Protein 5KSV (pdb70)

Sequence (372 aa):
IVADHVASYGVNLYQSYGPSGQYTHEFDGDEQFYVDLGRKETVWCLPVLRQFRFDPQFALTNIAVLKHNLNSLIKRSNSTAATNEVPEVTVFSKSPVTLGQPNILICLVDNIFPPVVNITWLSNGHSVTEGVSETSFLSKSDHSFFKISYLTLLPSAEESYDCKVEHWGLDKPLLKHWEPSPEDFVYQFKGMCYFTNGTERVRLVSRSIYNREEIVRFDSDVGEFRAVTLLGLPAAEYWNSQKDILERKRAAVDRVCRHNYQLELRTTLQRRVEPTVTISPSNLLVCSVTDFYPAQIKVRWFRNDQEETAGVVSTPLIRNGDWTFQILVMLEMTPQRGDVYTCHVEHPSLQSPITVEWRAMATPLLMQALPM

Foldseek 3Di:
DDDPKDKPPPDWAFDPVVTDIKIFIDIRQHTQWIAPLVVQHIGGPDVVSVVDDDGSVVNNVVNVVVVVVVVVVCVVVVNDDKDFDDWDKDKDWPDDADAQDKTKIKIKTGQGPPPDKDKFKAKPNHTDDPQKDKDHFTADPVGHTMIMMMHIDGADQPIKMWIWMDGPNDPHTDIHIDHD/DDDDKDWDWDWDWDDDPQNPDIKTKIFIQTPHRTAWIDILVVQAIDGPDPVCVVVRVVQRVDVVSSVCSNCCRVVPVNVVSVVCVVPVVPDWWAWDWDWDVPVKIKIKTWWTDDPDKDKWKAKVNHTDDPFKDKDHWADPPPRTTMIMMMGDDDADPPIKMWIWMDDPNDPGIDIDIDHD/DPDDDDDDDDDD

Nearest PDB structures (foldseek):
  1s9v-assembly2_E  TM=9.522E-01  e=2.471E-33  Homo sapiens
  8w84-assembly1_D  TM=9.858E-01  e=1.468E-32  Homo sapiens
  6mfg-assembly1_F  TM=9.689E-01  e=1.121E-32  Homo sapiens
  8vcy-assembly1_B  TM=9.684E-01  e=3.128E-32  Homo sapiens
  6dig-assembly1_B  TM=9.558E-01  e=1.612E-30  Homo sapiens

Solvent-accessible surface area: 17670 Å² total; per-residue (Å²): 106,148,26,84,43,49,2,4,2,0,0,0,5,19,5,38,96,69,84,54,25,24,0,0,0,9,0,40,26,2,8,12,1,74,4,26,33,63,175,104,81,26,44,38,49,6,89,68,2,152,96,4,163,8,65,26,101,93,0,47,73,1,16,61,25,0,103,96,2,2,85,41,0,32,165,107,16,138,65,76,33,15,94,53,43,90,2,113,9,67,20,33,20,32,32,51,49,68,110,57,114,105,10,48,0,1,0,38,0,38,32,0,1,0,3,34,22,84,17,54,1,24,13,100,65,109,79,42,117,161,31,48,65,93,14,16,26,1,19,58,112,68,19,0,0,25,17,0,0,28,6,80,13,112,3,25,90,146,66,22,12,18,0,62,0,66,15,65,20,34,150,142,70,58,88,78,94,30,109,62,117,64,117,3,20,0,2,0,11,4,0,26,0,18,0,47,106,32,36,138,116,10,58,0,1,2,32,4,0,3,13,70,74,22,0,0,83,0,12,32,76,74,11,58,6,122,36,62,44,145,25,0,90,71,6,4,119,105,6,39,84,52,157,102,23,20,85,83,10,110,50,3,20,80,76,0,0,76,32,2,10,95,7,4,79,109,4,2,36,121,61,125,42,115,7,75,18,46,23,54,64,102,109,53,0,23,0,18,0,4,34,0,9,35,39,134,30,91,16,76,1,48,94,70,129,128,67,50,98,108,28,44,96,49,35,111,69,36,65,0,12,54,2,10,7,10,16,54,3,34,0,117,12,105,57,105,246,70,10,31,2,19,0,35,0,76,12,53,22,31,187,77,63,49,75,45,90,55,142,93,156,44,46,12,51,15,3,74,9,21,67,54

InterPro domains:
  IPR001003 MHC class II, alpha chain, N-terminal [PF00993] (29-108)
  IPR001003 MHC class II, alpha chain, N-terminal [SM00920] (30-109)
  IPR003006 Immunoglobulin/major histocompatibility complex, conserved site [PS00290] (186-192)
  IPR003597 Immunoglobulin C1-set [PF07654] (114-195)
  IPR003597 Immunoglobulin C1-set [SM00407] (127-198)
  IPR007110 Immunoglobulin-like domain [PS50835] (112-192)
  IPR011162 MHC classes I/II-like antigen recognition protein [SSF54452] (27-109)
  IPR013783 Immunoglobulin-like fold [G3DSA:2.60.40.10] (107-220)
  IPR014745 MHC class II, alpha/beta chain, N-terminal [G3DSA:3.10.320.10] (28-106)
  IPR036179 Immunoglobulin-like domain superfamily [SSF48726] (112-206)
  IPR050160 Major Histocompatibility Complex/Immunoglobulin [PTHR19944] (10-243)

Organism: Homo sapiens (NCBI:txid9606)

B-factor: mean 28.12, std 15.15, range [6.2, 114.05]

CATH classification: 3.10.320.10 (+1 more: 2.60.40.10)

Secondary structure (DSSP, 8-state):
---SEEEEEEEEEEETTTTEEEEEEEETTEEEEEEETTTTEEEESSGGGGGS---HHHHHHHHHHHHHHHHHHHHHTTS-PPP----EEEEEESS---TTS-EEEEEEEEEE-SS--EEEEEETTEEE-TTEEE--PEE-TTS-EEEEEEEEE---TT--EEEEEE-TTSSS-EEEEE--/-----EEEEEEEEEEETTTTEEEEEEEEEETTEEEEEEETTT-SEEESSGGGHHHHHHHHH-HHHHHHHHHHIIIIIIHHHHHHHHTGGG--BPPEEEEEE--EEEEEEEEEBSS--EEEEEETTEEE-TTEEEPPPEE-SSS-EEEEEEEE--PPTT-EEEEEEE-TT-SS-EEEEEE-/------PPP---

Structure (mmCIF, N/CA/C/O backbone):
data_5KSV
#
_entry.id   5KSV
#
_cell.length_a   137.014
_cell.length_b   137.014
_cell.length_c   137.014
_cell.angle_alpha   90.00
_cell.angle_beta   90.00
_cell.angle_gamma   90.00
#
_symmetry.space_group_name_H-M   'I 2 3'
#
loop_
_entity.id
_entity.type
_entity.pdbx_description
1 polymer 'MHC class II HLA-DQ-alpha chain'
2 polymer 'MHC class II HLA-DQ-beta-1'
3 polymer 'HLA class II histocompatibility antigen gamma chain'
4 water water
#
loop_
_atom_site.group_PDB
_atom_site.id
_atom_site.type_symbol
_atom_site.label_atom_id
_atom_site.label_alt_id
_atom_site.label_comp_id
_atom_site.label_asym_id
_atom_site.label_entity_id
_atom_site.label_seq_id
_atom_site.pdbx_PDB_ins_code
_atom_site.Cartn_x
_atom_site.Cartn_y
_atom_site.Cartn_z
_atom_site.occupancy
_atom_site.B_iso_or_equiv
_atom_site.auth_seq_id
_atom_site.auth_comp_id
_atom_site.auth_asym_id
_atom_site.auth_atom_id
_atom_site.pdbx_PDB_model_num
ATOM 1 N N . ILE A 1 3 ? 1.648 58.426 4.957 1.00 36.12 1 ILE A N 1
ATOM 2 C CA . ILE A 1 3 ? 2.112 59.634 5.630 1.00 30.70 1 ILE A CA 1
ATOM 3 C C . ILE A 1 3 ? 3.401 60.161 5.005 1.00 30.30 1 ILE A C 1
ATOM 4 O O . ILE A 1 3 ? 4.384 59.438 4.903 1.00 30.70 1 ILE A O 1
ATOM 9 N N . VAL A 1 4 ? 3.391 61.427 4.593 1.00 36.74 2 VAL A N 1
ATOM 10 C CA . VAL A 1 4 ? 4.577 62.061 4.012 1.00 34.24 2 VAL A CA 1
ATOM 11 C C . VAL A 1 4 ? 5.412 62.772 5.076 1.00 28.41 2 VAL A C 1
ATOM 12 O O . VAL A 1 4 ? 4.871 63.468 5.938 1.00 31.00 2 VAL A O 1
ATOM 16 N N . ALA A 1 5 ? 6.730 62.594 4.997 1.00 21.01 3 ALA A N 1
ATOM 17 C CA . ALA A 1 5 ? 7.658 63.106 5.994 1.00 17.24 3 ALA A CA 1
ATOM 18 C C . ALA A 1 5 ? 9.078 63.069 5.440 1.00 17.01 3 ALA A C 1
ATOM 19 O O . ALA A 1 5 ? 9.386 62.231 4.600 1.00 18.00 3 ALA A O 1
ATOM 21 N N . ASP A 1 6 ? 9.940 63.975 5.894 1.00 15.71 4 ASP A N 1
ATOM 22 C CA . ASP A 1 6 ? 11.339 63.942 5.485 1.00 18.44 4 ASP A CA 1
ATOM 23 C C . ASP A 1 6 ? 12.097 62.772 6.145 1.00 14.50 4 ASP A C 1
ATOM 24 O O . ASP A 1 6 ? 13.025 62.222 5.567 1.00 14.66 4 ASP A O 1
ATOM 29 N N . HIS A 1 7 ? 11.714 62.418 7.365 1.00 12.95 5 HIS A N 1
ATOM 30 C CA . HIS A 1 7 ? 12.385 61.349 8.090 1.00 12.23 5 HIS A CA 1
ATOM 31 C C . HIS A 1 7 ? 11.365 60.615 8.933 1.00 14.35 5 HIS A C 1
ATOM 32 O O . HIS A 1 7 ? 10.428 61.226 9.462 1.00 12.20 5 HIS A O 1
ATOM 39 N N . VAL A 1 8 ? 11.545 59.304 9.041 1.00 16.18 6 VAL A N 1
ATOM 40 C CA . VAL A 1 8 ? 10.651 58.456 9.799 1.00 11.31 6 VAL A CA 1
ATOM 41 C C . VAL A 1 8 ? 11.501 57.636 10.761 1.00 15.48 6 VAL A C 1
ATOM 42 O O . VAL A 1 8 ? 12.546 57.112 10.385 1.00 14.77 6 VAL A O 1
ATOM 46 N N . ALA A 1 9 ? 11.057 57.538 12.005 1.00 11.41 7 ALA A N 1
ATOM 47 C CA . ALA A 1 9 ? 11.762 56.730 12.983 1.00 12.05 7 ALA A CA 1
ATOM 48 C C . ALA A 1 9 ? 10.781 55.862 13.732 1.00 15.22 7 ALA A C 1
ATOM 49 O O . ALA A 1 9 ? 9.592 56.194 13.836 1.00 10.81 7 ALA A O 1
ATOM 51 N N . SER A 1 10 ? 11.282 54.748 14.259 1.00 18.72 8 SER A N 1
ATOM 52 C CA . SER A 1 10 ? 10.507 53.921 15.166 1.00 8.93 8 SER A CA 1
ATOM 53 C C . SER A 1 10 ? 11.282 53.820 16.462 1.00 13.06 8 SER A C 1
ATOM 54 O O . SER A 1 10 ? 12.408 53.304 16.484 1.00 9.63 8 SER A O 1
ATOM 57 N N . TYR A 1 11 ? 10.680 54.309 17.536 1.00 9.12 9 TYR A N 1
ATOM 58 C CA . TYR A 1 11 ? 11.328 54.336 18.819 1.00 9.52 9 TYR A CA 1
ATOM 59 C C . TYR A 1 11 ? 10.434 53.663 19.854 1.00 11.44 9 TYR A C 1
ATOM 60 O O . TYR A 1 11 ? 9.934 54.336 20.739 1.00 9.68 9 TYR A O 1
ATOM 69 N N . GLY A 1 12 A 10.250 52.349 19.785 1.00 9.82 9 GLY A N 1
ATOM 70 C CA . GLY A 1 12 A 10.949 51.508 18.851 1.00 9.98 9 GLY A CA 1
ATOM 71 C C . GLY A 1 12 A 9.970 50.576 18.172 1.00 14.62 9 GLY A C 1
ATOM 72 O O . GLY A 1 12 A 8.751 50.797 18.216 1.00 9.46 9 GLY A O 1
ATOM 73 N N . VAL A 1 13 ? 10.517 49.558 17.515 1.00 10.17 10 VAL A N 1
ATOM 74 C CA . VAL A 1 13 ? 9.726 48.468 16.992 1.00 11.63 10 VAL A CA 1
ATOM 75 C C . VAL A 1 13 ? 9.732 47.386 18.062 1.00 12.35 10 VAL A C 1
ATOM 76 O O . VAL A 1 13 ? 10.800 46.854 18.429 1.00 13.25 10 VAL A O 1
ATOM 80 N N . ASN A 1 14 ? 8.555 47.086 18.596 1.00 18.09 11 ASN A N 1
ATOM 81 C CA . ASN A 1 14 ? 8.423 46.050 19.616 1.00 11.81 11 ASN A CA 1
ATOM 82 C C . ASN A 1 14 ? 7.708 44.868 18.979 1.00 13.17 11 ASN A C 1
ATOM 83 O O . ASN A 1 14 ? 6.624 45.015 18.396 1.00 11.61 11 ASN A O 1
ATOM 88 N N . LEU A 1 15 ? 8.304 43.690 19.089 1.00 13.08 12 LEU A N 1
ATOM 89 C CA . LEU A 1 15 ? 7.694 42.495 18.539 1.00 13.59 12 LEU A CA 1
ATOM 90 C C . LEU A 1 15 ? 7.664 41.436 19.617 1.00 14.82 12 LEU A C 1
ATOM 91 O O . LEU A 1 15 ? 8.632 41.277 20.364 1.00 17.17 12 LEU A O 1
ATOM 96 N N . TYR A 1 16 ? 6.556 40.715 19.707 1.00 16.45 13 TYR A N 1
ATOM 97 C CA . TYR A 1 16 ? 6.493 39.513 20.529 1.00 17.44 13 TYR A CA 1
ATOM 98 C C . TYR A 1 16 ? 5.580 38.517 19.828 1.00 20.50 13 TYR A C 1
ATOM 99 O O . TYR A 1 16 ? 4.548 38.908 19.270 1.00 23.58 13 TYR A O 1
ATOM 108 N N . GLN A 1 17 ? 5.959 37.240 19.839 1.00 20.83 14 GLN A N 1
ATOM 109 C CA . GLN A 1 17 ? 5.152 36.214 19.191 1.00 19.20 14 GLN A CA 1
ATOM 110 C C . GLN A 1 17 ? 5.153 34.931 19.998 1.00 21.78 14 GLN A C 1
ATOM 111 O O . GLN A 1 17 ? 6.103 34.657 20.726 1.00 21.78 14 GLN A O 1
ATOM 117 N N . SER A 1 18 ? 4.086 34.150 19.851 1.00 21.43 15 SER A N 1
ATOM 118 C CA . SER A 1 18 ? 3.869 32.961 20.664 1.00 25.05 15 SER A CA 1
ATOM 119 C C . SER A 1 18 ? 4.857 31.876 20.298 1.00 30.29 15 SER A C 1
ATOM 120 O O . SER A 1 18 ? 5.276 31.099 21.154 1.00 32.01 15 SER A O 1
ATOM 123 N N . TYR A 1 19 ? 5.224 31.809 19.023 1.00 28.86 16 TYR A N 1
ATOM 124 C CA . TYR A 1 19 ? 6.167 30.787 18.590 1.00 33.62 16 TYR A CA 1
ATOM 125 C C . TYR A 1 19 ? 7.551 31.042 19.183 1.00 36.22 16 TYR A C 1
ATOM 126 O O . TYR A 1 19 ? 8.194 32.064 18.905 1.00 29.90 16 TYR A O 1
ATOM 135 N N . GLY A 1 20 ? 7.995 30.097 20.004 1.00 37.97 17 GLY A N 1
ATOM 136 C CA . GLY A 1 20 ? 9.219 30.241 20.760 1.00 39.11 17 GLY A CA 1
ATOM 137 C C . GLY A 1 20 ? 8.947 30.055 22.245 1.00 43.21 17 GLY A C 1
ATOM 138 O O . GLY A 1 20 ? 9.286 29.016 22.809 1.00 49.31 17 GLY A O 1
ATOM 139 N N . PRO A 1 21 ? 8.338 31.065 22.892 1.00 35.80 18 PRO A N 1
ATOM 140 C CA . PRO A 1 21 ? 8.026 32.355 22.270 1.00 28.39 18 PRO A CA 1
ATOM 141 C C . PRO A 1 21 ? 9.296 33.188 22.124 1.00 30.65 18 PRO A C 1
ATOM 142 O O . PRO A 1 21 ? 10.368 32.744 22.537 1.00 35.11 18 PRO A O 1
ATOM 146 N N . SER A 1 22 ? 9.180 34.370 21.532 1.00 25.91 19 SER A N 1
ATOM 147 C CA . SER A 1 22 ? 10.334 35.225 21.329 1.00 27.30 19 SER A CA 1
ATOM 148 C C . SER A 1 22 ? 9.893 36.651 21.071 1.00 24.70 19 SER A C 1
ATOM 149 O O . SER A 1 22 ? 8.792 36.902 20.579 1.00 22.59 19 SER A O 1
ATOM 152 N N . GLY A 1 23 ? 10.767 37.581 21.421 1.00 23.88 20 GLY A N 1
ATOM 153 C CA . GLY A 1 23 ? 10.520 38.986 21.205 1.00 21.88 20 GLY A CA 1
ATOM 154 C C . GLY A 1 23 ? 11.712 39.600 20.504 1.00 25.18 20 GLY A C 1
ATOM 155 O O . GLY A 1 23 ? 12.716 38.936 20.266 1.00 28.12 20 GLY A O 1
ATOM 156 N N . GLN A 1 24 ? 11.590 40.875 20.165 1.00 16.98 21 GLN A N 1
ATOM 157 C CA . GLN A 1 24 ? 12.661 41.611 19.514 1.00 16.86 21 GLN A CA 1
ATOM 158 C C . GLN A 1 24 ? 12.367 43.063 19.842 1.00 15.34 21 GLN A C 1
ATOM 159 O O . GLN A 1 24 ? 11.212 43.497 19.774 1.00 14.48 21 GLN A O 1
ATOM 165 N N . TYR A 1 25 ? 13.392 43.795 20.264 1.00 15.46 22 TYR A N 1
ATOM 166 C CA . TYR A 1 25 ? 13.258 45.227 20.481 1.00 14.46 22 TYR A CA 1
ATOM 167 C C . TYR A 1 25 ? 14.355 45.935 19.687 1.00 14.21 22 TYR A C 1
ATOM 168 O O . TYR A 1 25 ? 15.542 45.631 19.853 1.00 15.12 22 TYR A O 1
ATOM 177 N N . THR A 1 26 ? 13.946 46.847 18.804 1.00 13.13 23 THR A N 1
ATOM 178 C CA . THR A 1 26 ? 14.877 47.624 17.993 1.00 14.46 23 THR A CA 1
ATOM 179 C C . THR A 1 26 ? 14.411 49.071 17.882 1.00 13.03 23 THR A C 1
ATOM 180 O O . THR A 1 26 ? 13.223 49.363 18.061 1.00 12.15 23 THR A O 1
ATOM 184 N N . HIS A 1 27 ? 15.348 49.966 17.571 1.00 11.97 24 HIS A N 1
ATOM 185 C CA . HIS A 1 27 ? 15.001 51.286 17.060 1.00 11.24 24 HIS A CA 1
ATOM 186 C C . HIS A 1 27 ? 15.486 51.367 15.614 1.00 11.25 24 HIS A C 1
ATOM 187 O O . HIS A 1 27 ? 16.553 50.825 15.279 1.00 11.94 24 HIS A O 1
ATOM 194 N N . GLU A 1 28 ? 14.688 52.020 14.769 1.00 10.66 25 GLU A N 1
ATOM 195 C CA . GLU A 1 28 ? 15.007 52.229 13.359 1.00 10.77 25 GLU A CA 1
ATOM 196 C C . GLU A 1 28 ? 14.972 53.714 13.075 1.00 15.57 25 GLU A C 1
ATOM 197 O O . GLU A 1 28 ? 14.083 54.419 13.574 1.00 10.06 25 GLU A O 1
ATOM 203 N N . PHE A 1 29 ? 15.913 54.203 12.268 1.00 13.74 26 PHE A N 1
ATOM 204 C CA . PHE A 1 29 ? 15.794 55.568 11.778 1.00 10.94 26 PHE A CA 1
ATOM 205 C C . PHE A 1 29 ? 15.909 55.539 10.271 1.00 11.41 26 PHE A C 1
ATOM 206 O O . PHE A 1 29 ? 16.900 55.031 9.731 1.00 11.94 26 PHE A O 1
ATOM 214 N N . ASP A 1 30 ? 14.887 56.056 9.594 1.00 14.02 27 ASP A N 1
ATOM 215 C CA . ASP A 1 30 ? 14.834 56.006 8.133 1.0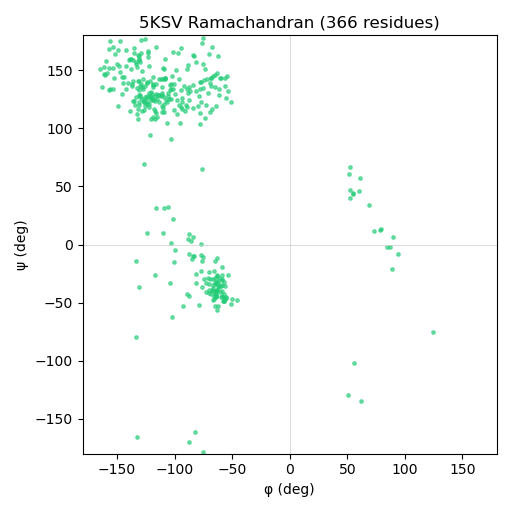0 13.16 27 ASP A CA 1
ATOM 216 C C . ASP A 1 30 ? 15.029 54.609 7.571 1.00 15.05 27 ASP A C 1
ATOM 217 O O . ASP A 1 30 ? 15.729 54.435 6.574 1.00 12.63 27 ASP A O 1
ATOM 222 N N . GLY A 1 31 ? 14.437 53.618 8.229 1.00 13.06 28 GLY A N 1
ATOM 223 C CA . GLY A 1 31 ? 14.454 52.264 7.709 1.00 18.55 28 GLY A CA 1
ATOM 224 C C . GLY A 1 31 ? 15.691 51.441 8.038 1.00 20.22 28 GLY A C 1
ATOM 225 O O . GLY A 1 31 ? 15.766 50.276 7.673 1.00 21.57 28 GLY A O 1
ATOM 226 N N . ASP A 1 32 ? 16.660 52.026 8.731 1.00 15.59 29 ASP A N 1
ATOM 227 C CA . ASP A 1 32 ? 17.837 51.263 9.135 1.00 13.10 29 ASP A CA 1
ATOM 228 C C . ASP A 1 32 ? 17.839 51.024 10.643 1.00 15.65 29 ASP A C 1
ATOM 229 O O . ASP A 1 32 ? 17.318 51.829 11.416 1.00 12.57 29 ASP A O 1
ATOM 234 N N . GLU A 1 33 ? 18.441 49.917 11.053 1.00 17.25 30 GLU A N 1
ATOM 235 C CA . GLU A 1 33 ? 18.460 49.509 12.454 1.00 16.60 30 GLU A CA 1
ATOM 236 C C . GLU A 1 33 ? 19.514 50.279 13.227 1.00 13.83 30 GLU A C 1
ATOM 237 O O . GLU A 1 33 ? 20.695 50.209 12.893 1.00 14.68 30 GLU A O 1
ATOM 243 N N . GLN A 1 34 ? 19.092 51.035 14.241 1.00 16.29 31 GLN A N 1
ATOM 244 C CA . GLN A 1 34 ? 20.029 51.744 15.113 1.00 13.74 31 GLN A CA 1
ATOM 245 C C . GLN A 1 34 ? 20.662 50.819 16.143 1.00 14.63 31 GLN A C 1
ATOM 246 O O . GLN A 1 34 ? 21.879 50.797 16.301 1.00 15.57 31 GLN A O 1
ATOM 252 N N . PHE A 1 35 ? 19.826 50.081 16.862 1.00 14.47 32 PHE A N 1
ATOM 253 C CA . PHE A 1 35 ? 20.312 49.078 17.799 1.00 15.50 32 PHE A CA 1
ATOM 254 C C . PHE A 1 35 ? 19.226 48.054 18.027 1.00 19.58 32 PHE A C 1
ATOM 255 O O . PHE A 1 35 ? 18.072 48.263 17.653 1.00 16.36 32 PHE A O 1
ATOM 263 N N . TYR A 1 36 ? 19.593 46.952 18.661 1.00 16.44 33 TYR A N 1
ATOM 264 C CA . TYR A 1 36 ? 18.607 46.021 19.147 1.00 16.53 33 TYR A CA 1
ATOM 265 C C . TYR A 1 36 ? 19.004 45.670 20.563 1.00 17.65 33 TYR A C 1
ATOM 266 O O . TYR A 1 36 ? 20.166 45.826 20.942 1.00 18.60 33 TYR A O 1
ATOM 275 N N . VAL A 1 37 ? 18.039 45.227 21.357 1.00 17.69 34 VAL A N 1
ATOM 276 C CA . VAL A 1 37 ? 18.348 44.765 22.692 1.00 19.01 34 VAL A CA 1
ATOM 277 C C . VAL A 1 37 ? 18.320 43.261 22.659 1.00 22.52 34 VAL A C 1
ATOM 278 O O . VAL A 1 37 ? 17.337 42.656 22.217 1.00 19.78 34 VAL A O 1
ATOM 282 N N . ASP A 1 38 ? 19.421 42.660 23.085 1.00 21.87 35 ASP A N 1
ATOM 283 C CA . ASP A 1 38 ? 19.477 41.225 23.238 1.00 23.40 35 ASP A CA 1
ATOM 284 C C . ASP A 1 38 ? 18.751 40.940 24.542 1.00 24.34 35 ASP A C 1
ATOM 285 O O . ASP A 1 38 ? 19.295 41.164 25.626 1.00 25.12 35 ASP A O 1
ATOM 290 N N . LEU A 1 39 ? 17.517 40.460 24.428 1.00 29.17 36 LEU A N 1
ATOM 291 C CA . LEU A 1 39 ? 16.640 40.307 25.581 1.00 30.89 36 LEU A CA 1
ATOM 292 C C . LEU A 1 39 ? 17.179 39.275 26.562 1.00 34.16 36 LEU A C 1
ATOM 293 O O . LEU A 1 39 ? 17.148 39.494 27.773 1.00 34.21 36 LEU A O 1
ATOM 298 N N . GLY A 1 40 ? 17.704 38.171 26.033 1.00 28.15 37 GLY A N 1
ATOM 299 C CA . GLY A 1 40 ? 18.281 37.125 26.857 1.00 30.06 37 GLY A CA 1
ATOM 300 C C . GLY A 1 40 ? 19.484 37.563 27.668 1.00 31.30 37 GLY A C 1
ATOM 301 O O . GLY A 1 40 ? 19.654 37.118 28.798 1.00 34.00 37 GLY A O 1
ATOM 302 N N . ARG A 1 41 ? 20.313 38.438 27.105 1.00 33.65 38 ARG A N 1
ATOM 303 C CA . ARG A 1 41 ? 21.507 38.914 27.807 1.00 39.08 38 ARG A CA 1
ATOM 304 C C . ARG A 1 41 ? 21.340 40.289 28.467 1.00 37.08 38 ARG A C 1
ATOM 305 O O . ARG A 1 41 ? 22.246 40.747 29.172 1.00 34.28 38 ARG A O 1
ATOM 313 N N . LYS A 1 42 ? 20.183 40.925 28.254 1.00 28.50 39 LYS A N 1
ATOM 314 C CA . LYS A 1 42 ? 19.921 42.285 28.755 1.00 30.93 39 LYS A CA 1
ATOM 315 C C . LYS A 1 42 ? 21.055 43.210 28.343 1.00 27.58 39 LYS A C 1
ATOM 316 O O . LYS A 1 42 ? 21.739 43.777 29.191 1.00 27.87 39 LYS A O 1
ATOM 322 N N . GLU A 1 43 ? 21.261 43.345 27.042 1.00 25.82 40 GLU A N 1
ATOM 323 C CA . GLU A 1 43 ? 22.394 44.095 26.536 1.00 25.69 40 GLU A CA 1
ATOM 324 C C . GLU A 1 43 ? 22.000 44.801 25.256 1.00 23.67 40 GLU A C 1
ATOM 325 O O . GLU A 1 43 ? 21.444 44.186 24.343 1.00 23.03 40 GLU A O 1
ATOM 331 N N . THR A 1 44 ? 22.283 46.093 25.192 1.00 22.81 41 THR A N 1
ATOM 332 C CA . THR A 1 44 ? 22.016 46.870 23.993 1.00 21.13 41 THR A CA 1
ATOM 333 C C . THR A 1 44 ? 23.142 46.665 22.989 1.00 22.89 41 THR A C 1
ATOM 334 O O . THR A 1 44 ? 24.314 46.747 23.346 1.00 22.89 41 THR A O 1
ATOM 338 N N . VAL A 1 45 ? 22.788 46.383 21.737 1.00 20.79 42 VAL A N 1
ATOM 339 C CA . VAL A 1 45 ? 23.787 46.176 20.698 1.00 21.31 42 VAL A CA 1
ATOM 340 C C . VAL A 1 45 ? 23.612 47.181 19.567 1.00 20.83 42 VAL A C 1
ATOM 341 O O . VAL A 1 45 ? 22.669 47.081 18.778 1.00 19.11 42 VAL A O 1
ATOM 345 N N . TRP A 1 46 ? 24.532 48.139 19.482 1.00 20.11 43 TRP A N 1
ATOM 346 C CA . TRP A 1 46 ? 24.471 49.171 18.455 1.00 24.33 43 TRP A CA 1
ATOM 347 C C . TRP A 1 46 ? 24.871 48.621 17.078 1.00 27.81 43 TRP A C 1
ATOM 348 O O . TRP A 1 46 ? 25.803 47.821 16.975 1.00 20.69 43 TRP A O 1
ATOM 359 N N . CYS A 1 47 ? 24.180 49.067 16.028 1.00 25.61 44 CYS A N 1
ATOM 360 C CA . CYS A 1 47 ? 24.391 48.535 14.674 1.00 23.79 44 CYS A CA 1
ATOM 361 C C . CYS A 1 47 ? 25.055 49.543 13.759 1.00 27.22 44 CYS A C 1
ATOM 362 O O . CYS A 1 47 ? 25.142 49.344 12.552 1.00 31.13 44 CYS A O 1
ATOM 365 N N . LEU A 1 48 ? 25.519 50.634 14.351 1.00 28.40 45 LEU A N 1
ATOM 366 C CA . LEU A 1 48 ? 26.228 51.669 13.625 1.00 25.01 45 LEU A CA 1
ATOM 367 C C . LEU A 1 48 ? 27.230 52.289 14.590 1.00 25.55 45 LEU A C 1
ATOM 368 O O . LEU A 1 48 ? 26.835 52.832 15.619 1.00 29.83 45 LEU A O 1
ATOM 373 N N . PRO A 1 49 ? 28.529 52.193 14.262 1.00 25.13 46 PRO A N 1
ATOM 374 C CA . PRO A 1 49 ? 29.643 52.577 15.130 1.00 25.11 46 PRO A CA 1
ATOM 375 C C . PRO A 1 49 ? 29.468 53.937 15.810 1.00 26.68 46 PRO A C 1
ATOM 376 O O . PRO A 1 49 ? 29.672 54.029 17.026 1.00 26.18 46 PRO A O 1
ATOM 380 N N . VAL A 1 50 ? 29.085 54.965 15.053 1.00 19.06 47 VAL A N 1
ATOM 381 C CA . VAL A 1 50 ? 28.960 56.303 15.618 1.00 21.45 47 VAL A CA 1
ATOM 382 C C . VAL A 1 50 ? 27.949 56.353 16.781 1.00 21.66 47 VAL A C 1
ATOM 383 O O . VAL A 1 50 ? 27.987 57.268 17.606 1.00 27.11 47 VAL A O 1
ATOM 387 N N . LEU A 1 51 ? 27.062 55.360 16.853 1.00 17.19 48 LEU A N 1
ATOM 388 C CA . LEU A 1 51 ? 25.996 55.350 17.861 1.00 15.99 48 LEU A CA 1
ATOM 389 C C . LEU A 1 51 ? 26.452 54.771 19.191 1.00 18.68 48 LEU A C 1
ATOM 390 O O . LEU A 1 51 ? 25.760 54.917 20.196 1.00 21.28 48 LEU A O 1
ATOM 395 N N . ARG A 1 52 ? 27.622 54.136 19.203 1.00 19.85 49 ARG A N 1
ATOM 396 C CA . ARG A 1 52 ? 28.157 53.506 20.416 1.00 26.10 49 ARG A CA 1
ATOM 397 C C . ARG A 1 52 ? 28.450 54.503 21.533 1.00 21.79 49 ARG A C 1
ATOM 398 O O . ARG A 1 52 ? 28.695 54.117 22.668 1.00 25.73 49 ARG A O 1
ATOM 406 N N . GLN A 1 53 ? 28.427 55.786 21.205 1.00 22.28 50 GLN A N 1
ATOM 407 C CA . GLN A 1 53 ? 28.613 56.832 22.205 1.00 25.16 50 GLN A CA 1
ATOM 408 C C . GLN A 1 53 ? 27.333 57.024 23.037 1.00 24.24 50 GLN A C 1
ATOM 409 O O . GLN A 1 53 ? 27.330 57.765 24.019 1.00 27.45 50 GLN A O 1
ATOM 415 N N . PHE A 1 54 ? 26.238 56.387 22.632 1.00 20.05 51 PHE A N 1
ATOM 416 C CA . PHE A 1 54 ? 24.970 56.591 23.325 1.00 20.53 51 PHE A CA 1
ATOM 417 C C . PHE A 1 54 ? 24.721 55.491 24.350 1.00 24.07 51 PHE A C 1
ATOM 418 O O . PHE A 1 54 ? 25.382 54.446 24.323 1.00 22.73 51 PHE A O 1
ATOM 426 N N . ARG A 1 55 ? 23.773 55.734 25.253 1.00 25.86 52 ARG A N 1
ATOM 427 C CA . ARG A 1 55 ? 23.364 54.723 26.227 1.00 28.36 52 ARG A CA 1
ATOM 428 C C . ARG A 1 55 ? 21.860 54.454 26.154 1.00 23.29 52 ARG A C 1
ATOM 429 O O . ARG A 1 55 ? 21.048 55.374 26.244 1.00 25.95 52 ARG A O 1
ATOM 437 N N . PHE A 1 56 ? 21.495 53.191 25.990 1.00 22.26 54 PHE A N 1
ATOM 438 C CA . PHE A 1 56 ? 20.103 52.794 26.107 1.00 22.16 54 PHE A CA 1
ATOM 439 C C . PHE A 1 56 ? 19.974 51.623 27.076 1.00 19.55 54 PHE A C 1
ATOM 440 O O . PHE A 1 56 ? 20.466 50.539 26.804 1.00 20.23 54 PHE A O 1
ATOM 448 N N . ASP A 1 57 ? 19.307 51.848 28.202 1.00 20.51 55 ASP A N 1
ATOM 449 C CA . ASP A 1 57 ? 19.160 50.825 29.241 1.00 22.37 55 ASP A CA 1
ATOM 450 C C . ASP A 1 57 ? 18.248 49.668 28.789 1.00 24.16 55 ASP A C 1
ATOM 451 O O . ASP A 1 57 ? 17.036 49.857 28.606 1.00 19.94 55 ASP A O 1
ATOM 456 N N . PRO A 1 58 ? 18.825 48.457 28.650 1.00 21.93 56 PRO A N 1
ATOM 457 C CA . PRO A 1 58 ? 18.083 47.276 28.180 1.00 19.91 56 PRO A CA 1
ATOM 458 C C . PRO A 1 58 ? 16.811 47.000 29.006 1.00 19.17 56 PRO A C 1
ATOM 459 O O . PRO A 1 58 ? 15.874 46.399 28.482 1.00 20.55 56 PRO A O 1
ATOM 463 N N . GLN A 1 59 ? 16.788 47.438 30.263 1.00 14.79 57 GLN A N 1
ATOM 464 C CA . GLN A 1 59 ? 15.641 47.242 31.154 1.00 17.02 57 GLN A CA 1
ATOM 465 C C . GLN A 1 59 ? 14.365 47.860 30.590 1.00 18.57 57 GLN A C 1
ATOM 466 O O . GLN A 1 59 ? 13.269 47.332 30.802 1.00 17.24 57 GLN A O 1
ATOM 472 N N . PHE A 1 60 ? 14.517 48.988 29.898 1.00 15.71 58 PHE A N 1
ATOM 473 C CA . PHE A 1 60 ? 13.395 49.671 29.277 1.00 16.05 58 PHE A CA 1
ATOM 474 C C . PHE A 1 60 ? 12.718 48.790 28.228 1.00 15.03 58 PHE A C 1
ATOM 475 O O . PHE A 1 60 ? 11.496 48.802 28.079 1.00 17.09 58 PHE A O 1
ATOM 483 N N . ALA A 1 61 ? 13.517 48.015 27.509 1.00 13.96 59 ALA A N 1
ATOM 484 C CA . ALA A 1 61 ? 12.977 47.133 26.486 1.00 13.01 59 ALA A CA 1
ATOM 485 C C . ALA A 1 61 ? 12.325 45.908 27.123 1.00 16.97 59 ALA A C 1
ATOM 486 O O . ALA A 1 61 ? 11.315 45.409 26.622 1.00 16.67 59 ALA A O 1
ATOM 488 N N . LEU A 1 62 ? 12.913 45.410 28.214 1.00 14.00 60 LEU A N 1
ATOM 489 C CA . LEU A 1 62 ? 12.353 44.250 28.910 1.00 17.49 60 LEU A CA 1
ATOM 490 C C . LEU A 1 62 ? 10.946 44.568 29.416 1.00 18.08 60 LEU A C 1
ATOM 491 O O . LEU A 1 62 ? 10.042 43.740 29.350 1.00 16.88 60 LEU A O 1
ATOM 496 N N . THR A 1 63 ? 10.783 45.780 29.929 1.00 16.35 61 THR A N 1
ATOM 497 C CA . THR A 1 63 ? 9.509 46.252 30.452 1.00 17.89 61 THR A CA 1
ATOM 498 C C . THR A 1 63 ? 8.441 46.333 29.363 1.00 20.52 61 THR A C 1
ATOM 499 O O . THR A 1 63 ? 7.306 45.925 29.571 1.00 23.67 61 THR A O 1
ATOM 503 N N . ASN A 1 64 ? 8.808 46.893 28.213 1.00 16.35 62 ASN A N 1
ATOM 504 C CA . ASN A 1 64 ? 7.906 46.975 27.063 1.00 16.10 62 ASN A CA 1
ATOM 505 C C . ASN A 1 64 ? 7.535 45.598 26.512 1.00 17.75 62 ASN A C 1
ATOM 506 O O . ASN A 1 64 ? 6.367 45.341 26.213 1.00 15.86 62 ASN A O 1
ATOM 511 N N . ILE A 1 65 ? 8.522 44.714 26.373 1.00 14.26 63 ILE A N 1
ATOM 512 C CA . ILE A 1 65 ? 8.241 43.363 25.862 1.00 15.10 63 ILE A CA 1
ATOM 513 C C . ILE A 1 65 ? 7.316 42.570 26.801 1.00 18.79 63 ILE A C 1
ATOM 514 O O . ILE A 1 65 ? 6.430 41.849 26.349 1.00 21.36 63 ILE A O 1
ATOM 519 N N . ALA A 1 66 ? 7.515 42.721 28.107 1.00 16.34 64 ALA A N 1
ATOM 520 C CA . ALA A 1 66 ? 6.585 42.165 29.083 1.00 19.52 64 ALA A CA 1
ATOM 521 C C . ALA A 1 66 ? 5.141 42.653 28.856 1.00 18.64 64 ALA A C 1
ATOM 522 O O . ALA A 1 66 ? 4.191 41.859 28.912 1.00 20.43 64 ALA A O 1
ATOM 524 N N . VAL A 1 67 ? 4.958 43.947 28.615 1.00 18.77 65 VAL A N 1
ATOM 525 C CA . VAL A 1 67 ? 3.610 44.432 28.283 1.00 19.86 65 VAL A CA 1
ATOM 526 C C . VAL A 1 67 ? 3.019 43.746 27.034 1.00 18.93 65 VAL A C 1
ATOM 527 O O . VAL A 1 67 ? 1.859 43.314 27.049 1.00 20.01 65 VAL A O 1
ATOM 531 N N . LEU A 1 68 ? 3.822 43.626 25.975 1.00 17.19 66 LEU A N 1
ATOM 532 C CA . LEU A 1 68 ? 3.383 42.976 24.734 1.00 17.09 66 LEU A CA 1
ATOM 533 C C . LEU A 1 68 ? 2.947 41.536 24.957 1.00 16.73 66 LEU A C 1
ATOM 534 O O . LEU A 1 68 ? 1.935 41.086 24.426 1.00 17.95 66 LEU A O 1
ATOM 539 N N . LYS A 1 69 ? 3.729 40.806 25.735 1.00 16.63 67 LYS A N 1
ATOM 540 C CA . LYS A 1 69 ? 3.396 39.422 26.053 1.00 20.74 67 LYS A CA 1
ATOM 541 C C . LYS A 1 69 ? 2.002 39.324 26.714 1.00 19.12 67 LYS A C 1
ATOM 542 O O . LYS A 1 69 ? 1.199 38.458 26.388 1.00 19.68 67 LYS A O 1
ATOM 548 N N . HIS A 1 70 ? 1.725 40.240 27.633 1.00 20.31 68 HIS A N 1
ATOM 549 C CA . HIS A 1 70 ? 0.435 40.306 28.321 1.00 27.71 68 HIS A CA 1
ATOM 550 C C . HIS A 1 70 ? -0.694 40.662 27.331 1.00 25.33 68 HIS A C 1
ATOM 551 O O . HIS A 1 70 ? -1.754 40.036 27.340 1.00 25.00 68 HIS A O 1
ATOM 558 N N . ASN A 1 71 ? -0.454 41.640 26.456 1.00 22.55 69 ASN A N 1
ATOM 559 C CA . ASN A 1 71 ? -1.437 42.011 25.428 1.00 22.72 69 ASN A CA 1
ATOM 560 C C . ASN A 1 71 ? -1.727 40.920 24.396 1.00 20.98 69 ASN A C 1
ATOM 561 O O . ASN A 1 71 ? -2.879 40.693 24.029 1.00 23.84 69 ASN A O 1
ATOM 566 N N . LEU A 1 72 ? -0.678 40.258 23.922 1.00 22.30 70 LEU A N 1
ATOM 567 C CA . LEU A 1 72 ? -0.829 39.181 22.954 1.00 22.47 70 LEU A CA 1
ATOM 568 C C . LEU A 1 72 ? -1.785 38.106 23.468 1.00 28.13 70 LEU A C 1
ATOM 569 O O . LEU A 1 72 ? -2.664 37.634 22.742 1.00 30.07 70 LEU A O 1
ATOM 574 N N . ASN A 1 73 ? -1.605 37.711 24.721 1.00 29.54 71 ASN A N 1
ATOM 575 C CA . ASN A 1 73 ? -2.435 36.657 25.283 1.00 35.65 71 ASN A CA 1
ATOM 576 C C . ASN A 1 73 ? -3.888 37.095 25.487 1.00 33.01 71 ASN A C 1
ATOM 577 O O . ASN A 1 73 ? -4.801 36.286 25.396 1.00 33.55 71 ASN A O 1
ATOM 582 N N . SER A 1 74 ? -4.099 38.384 25.731 1.00 29.09 72 SER A N 1
ATOM 583 C CA . SER A 1 74 ? -5.450 38.919 25.814 1.00 32.63 72 SER A CA 1
ATOM 584 C C . SER A 1 74 ? -6.130 38.851 24.456 1.00 33.10 72 SER A C 1
ATOM 585 O O . SER A 1 74 ? -7.322 38.573 24.357 1.00 38.53 72 SER A O 1
ATOM 588 N N . LEU A 1 75 ? -5.357 39.098 23.409 1.00 30.46 73 LEU A N 1
ATOM 589 C CA . LEU A 1 75 ? -5.910 39.242 22.072 1.00 27.49 73 LEU A CA 1
ATOM 590 C C . LEU A 1 75 ? -6.177 37.913 21.389 1.00 28.99 73 LEU A C 1
ATOM 591 O O . LEU A 1 75 ? -7.106 37.807 20.602 1.00 35.88 73 LEU A O 1
ATOM 596 N N . ILE A 1 76 ? -5.349 36.915 21.670 1.00 26.23 74 ILE A N 1
ATOM 597 C CA . ILE A 1 76 ? -5.552 35.584 21.106 1.00 27.90 74 ILE A CA 1
ATOM 598 C C . ILE A 1 76 ? -6.993 35.101 21.325 1.00 29.72 74 ILE A C 1
ATOM 599 O O . ILE A 1 76 ? -7.679 34.706 20.381 1.00 30.68 74 ILE A O 1
ATOM 604 N N . LYS A 1 77 ? -7.467 35.169 22.561 1.00 35.20 75 LYS A N 1
ATOM 605 C CA . LYS A 1 77 ? -8.826 34.727 22.863 1.00 37.59 75 LYS A CA 1
ATOM 606 C C . LYS A 1 77 ? -9.885 35.610 22.202 1.00 35.67 75 LYS A C 1
ATOM 607 O O . LYS A 1 77 ? -10.824 35.105 21.583 1.00 36.21 75 LYS A O 1
ATOM 613 N N . ARG A 1 78 ? -9.736 36.925 22.334 1.00 32.00 76 ARG A N 1
ATOM 614 C CA . ARG A 1 78 ? -10.746 37.850 21.818 1.00 37.50 76 ARG A CA 1
ATOM 615 C C . ARG A 1 78 ? -10.881 37.748 20.306 1.00 30.25 76 ARG A C 1
ATOM 616 O O . ARG A 1 78 ? -11.936 38.020 19.750 1.00 31.76 76 ARG A O 1
ATOM 624 N N . SER A 1 79 ? -9.810 37.317 19.652 1.00 24.91 77 SER A N 1
ATOM 625 C CA . SER A 1 79 ? -9.815 37.150 18.207 1.00 25.73 77 SER A CA 1
ATOM 626 C C . SER A 1 79 ? -10.317 35.769 17.795 1.00 30.00 77 SER A C 1
ATOM 627 O O . SER A 1 79 ? -10.223 35.399 16.624 1.00 31.83 77 SER A O 1
ATOM 630 N N . ASN A 1 80 ? -10.837 35.013 18.757 1.00 34.29 78 ASN A N 1
ATOM 631 C CA . ASN A 1 80 ? -11.215 33.616 18.536 1.00 36.22 78 A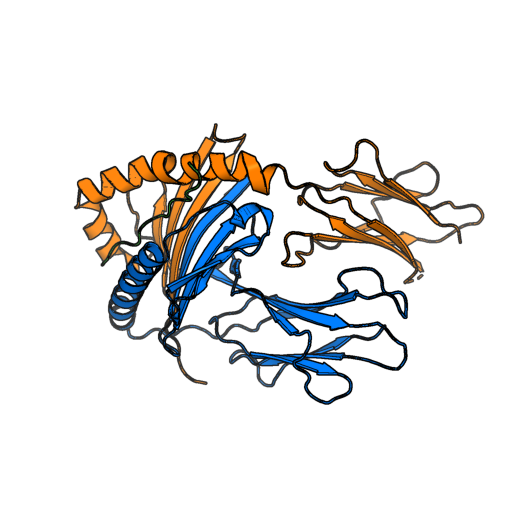SN A CA 1
ATOM 632 C C . ASN A 1 80 ? -10.037 32.797 17.988 1.00 35.31 78 ASN A C 1
ATOM 633 O O . ASN A 1 80 ? -10.184 32.002 17.044 1.00 32.99 78 ASN A O 1
ATOM 638 N N . SER A 1 81 ? -8.868 33.011 18.590 1.00 29.39 79 SER A N 1
ATOM 639 C CA . SER A 1 81 ? -7.635 32.327 18.196 1.00 30.39 79 SER A CA 1
ATOM 640 C C . SER A 1 81 ? -7.283 32.479 16.714 1.00 29.97 79 SER A C 1
ATOM 641 O O . SER A 1 81 ? -6.882 31.515 16.075 1.00 29.31 79 SER A O 1
ATOM 644 N N . THR A 1 82 ? -7.427 33.692 16.180 1.00 31.96 80 THR A N 1
ATOM 645 C CA . THR A 1 82 ? -7.041 33.975 14.798 1.00 27.47 80 THR A CA 1
ATOM 646 C C . THR A 1 82 ? -5.525 34.017 14.693 1.00 26.67 80 THR A C 1
ATOM 647 O O . THR A 1 82 ? -4.889 34.962 15.161 1.00 27.94 80 THR A O 1
ATOM 651 N N . ALA A 1 83 ? -4.951 33.001 14.060 1.00 27.46 81 ALA A N 1
ATOM 652 C CA . ALA A 1 83 ? -3.503 32.872 13.946 1.00 26.91 81 ALA A CA 1
ATOM 653 C C . ALA A 1 83 ? -2.977 33.676 12.767 1.00 31.00 81 ALA A C 1
ATOM 654 O O . ALA A 1 83 ? -3.738 34.050 11.874 1.00 32.35 81 ALA A O 1
ATOM 656 N N . ALA A 1 84 ? -1.669 33.919 12.762 1.00 26.13 82 ALA A N 1
ATOM 657 C CA . ALA A 1 84 ? -1.015 34.617 11.667 1.00 26.18 82 ALA A CA 1
ATOM 658 C C . ALA A 1 84 ? -1.193 33.886 10.336 1.00 27.05 82 ALA A C 1
ATOM 659 O O . ALA A 1 84 ? -1.205 32.651 10.285 1.00 27.74 82 ALA A O 1
ATOM 661 N N . THR A 1 85 ? -1.345 34.651 9.259 1.00 35.97 83 THR A N 1
ATOM 662 C CA . THR A 1 85 ? -1.363 34.085 7.914 1.00 34.67 83 THR A CA 1
ATOM 663 C C . THR A 1 85 ? 0.070 33.973 7.409 1.00 31.52 83 THR A C 1
ATOM 664 O O . THR A 1 85 ? 0.835 34.924 7.524 1.00 33.76 83 THR A O 1
ATOM 668 N N . ASN A 1 86 ? 0.441 32.819 6.863 1.00 28.63 84 ASN A N 1
ATOM 669 C CA . ASN A 1 86 ? 1.783 32.644 6.301 1.00 31.99 84 ASN A CA 1
ATOM 670 C C . ASN A 1 86 ? 1.904 33.291 4.919 1.00 35.19 84 ASN A C 1
ATOM 671 O O . ASN A 1 86 ? 1.275 32.833 3.961 1.00 38.76 84 ASN A O 1
ATOM 676 N N . GLU A 1 87 ? 2.710 34.348 4.816 1.00 35.81 85 GLU A N 1
ATOM 677 C CA . GLU A 1 87 ? 2.964 35.023 3.537 1.00 36.33 85 GLU A CA 1
ATOM 678 C C . GLU A 1 87 ? 4.051 34.314 2.748 1.00 33.09 85 GLU A C 1
ATOM 679 O O . GLU A 1 87 ? 4.820 33.540 3.309 1.00 35.50 85 GLU A O 1
ATOM 685 N N . VAL A 1 88 ? 4.131 34.591 1.451 1.00 30.08 86 VAL A N 1
ATOM 686 C CA . VAL A 1 88 ? 5.241 34.097 0.645 1.00 30.42 86 VAL A CA 1
ATOM 687 C C . VAL A 1 88 ? 6.347 35.141 0.651 1.00 30.66 86 VAL A C 1
ATOM 688 O O . VAL A 1 88 ? 6.155 36.238 0.139 1.00 31.29 86 VAL A O 1
ATOM 692 N N . PRO A 1 89 ? 7.510 34.815 1.237 1.00 37.08 87 PRO A N 1
ATOM 693 C CA . PRO A 1 89 ? 8.566 35.836 1.248 1.00 31.17 87 PRO A CA 1
ATOM 694 C C . PRO A 1 89 ? 9.185 35.931 -0.131 1.00 36.86 87 PRO A C 1
ATOM 695 O O . PRO A 1 89 ? 9.108 34.958 -0.874 1.00 36.65 87 PRO A O 1
ATOM 699 N N . GLU A 1 90 ? 9.766 37.077 -0.468 1.00 34.51 88 GLU A N 1
ATOM 700 C CA . GLU A 1 90 ? 10.463 37.256 -1.737 1.00 31.79 88 GLU A CA 1
ATOM 701 C C . GLU A 1 90 ? 11.956 37.390 -1.474 1.00 27.62 88 GLU A C 1
ATOM 702 O O . GLU A 1 90 ? 12.382 38.195 -0.637 1.00 25.43 88 GLU A O 1
ATOM 708 N N . VAL A 1 91 ? 12.746 36.618 -2.213 1.00 27.72 89 VAL A N 1
ATOM 709 C CA . VAL A 1 91 ? 14.170 36.500 -1.953 1.00 27.15 89 VAL A CA 1
ATOM 710 C C . VAL A 1 91 ? 14.982 37.038 -3.117 1.00 33.20 89 VAL A C 1
ATOM 711 O O . VAL A 1 91 ? 14.756 36.662 -4.271 1.00 38.59 89 VAL A O 1
ATOM 715 N N . THR A 1 92 ? 15.932 37.914 -2.809 1.00 26.67 90 THR A N 1
ATOM 716 C CA . THR A 1 92 ? 16.803 38.501 -3.824 1.00 28.49 90 THR A CA 1
ATOM 717 C C . THR A 1 92 ? 18.246 38.419 -3.340 1.00 26.33 90 THR A C 1
ATOM 718 O O . THR A 1 92 ? 18.521 38.717 -2.179 1.00 22.74 90 THR A O 1
ATOM 722 N N . VAL A 1 93 ? 19.159 38.006 -4.218 1.00 25.06 91 VAL A N 1
ATOM 723 C CA . VAL A 1 93 ? 20.574 37.886 -3.865 1.00 24.36 91 VAL A CA 1
ATOM 724 C C . VAL A 1 93 ? 21.425 38.763 -4.771 1.00 26.11 91 VAL A C 1
ATOM 725 O O . VAL A 1 93 ? 21.319 38.679 -5.993 1.00 25.64 91 VAL A O 1
ATOM 729 N N . PHE A 1 94 ? 22.268 39.604 -4.180 1.00 23.56 92 PHE A N 1
ATOM 730 C CA . PHE A 1 94 ? 23.107 40.504 -4.973 1.00 27.87 92 PHE A CA 1
ATOM 731 C C . PHE A 1 94 ? 24.409 40.844 -4.231 1.00 27.13 92 PHE A C 1
ATOM 732 O O . PHE A 1 94 ? 24.508 40.622 -3.023 1.00 25.19 92 PHE A O 1
ATOM 740 N N . SER A 1 95 ? 25.404 41.372 -4.947 1.00 23.71 93 SER A N 1
ATOM 741 C CA . SER A 1 95 ? 26.660 41.764 -4.309 1.00 23.57 93 SER A CA 1
ATOM 742 C C . SER A 1 95 ? 26.593 43.199 -3.798 1.00 22.85 93 SER A C 1
ATOM 743 O O . SER A 1 95 ? 25.834 44.014 -4.321 1.00 25.05 93 SER A O 1
ATOM 746 N N . LYS A 1 96 ? 27.390 43.519 -2.786 1.00 28.15 94 LYS A N 1
ATOM 747 C CA . LYS A 1 96 ? 27.446 44.892 -2.282 1.00 27.97 94 LYS A CA 1
ATOM 748 C C . LYS A 1 96 ? 28.084 45.846 -3.290 1.00 27.95 94 LYS A C 1
ATOM 749 O O . LYS A 1 96 ? 27.614 46.962 -3.482 1.00 32.94 94 LYS A O 1
ATOM 755 N N . SER A 1 97 ? 29.167 45.408 -3.919 1.00 26.28 95 SER A N 1
ATOM 756 C CA . SER A 1 97 ? 29.887 46.245 -4.879 1.00 30.25 95 SER A CA 1
ATOM 757 C C . SER A 1 97 ? 30.093 45.455 -6.154 1.00 27.35 95 SER A C 1
ATOM 758 O O . SER A 1 97 ? 29.923 44.237 -6.141 1.00 25.60 95 SER A O 1
ATOM 761 N N . PRO A 1 98 ? 30.450 46.137 -7.261 1.00 30.40 96 PRO A N 1
ATOM 762 C CA . PRO A 1 98 ? 30.729 45.382 -8.486 1.00 28.49 96 PRO A CA 1
ATOM 763 C C . PRO A 1 98 ? 31.784 44.309 -8.236 1.00 32.15 96 PRO A C 1
ATOM 764 O O . PRO A 1 98 ? 32.702 44.488 -7.428 1.00 29.97 96 PRO A O 1
ATOM 768 N N . VAL A 1 99 ? 31.629 43.186 -8.920 1.00 33.19 97 VAL A N 1
ATOM 769 C CA . VAL A 1 99 ? 32.495 42.048 -8.714 1.00 33.52 97 VAL A CA 1
ATOM 770 C C . VAL A 1 99 ? 33.774 42.183 -9.528 1.00 35.52 97 VAL A C 1
ATOM 771 O O . VAL A 1 99 ? 33.733 42.253 -10.759 1.00 41.94 97 VAL A O 1
ATOM 775 N N . THR A 1 100 ? 34.909 42.245 -8.842 1.00 30.70 98 THR A N 1
ATOM 776 C CA . THR A 1 100 ? 36.193 41.986 -9.496 1.00 35.85 98 THR A CA 1
ATOM 777 C C . THR A 1 100 ? 36.878 40.833 -8.760 1.00 36.78 98 THR A C 1
ATOM 778 O O . THR A 1 100 ? 36.955 40.832 -7.527 1.00 33.99 98 THR A O 1
ATOM 782 N N . LEU A 1 101 ? 37.339 39.838 -9.511 1.00 44.24 99 LEU A N 1
ATOM 783 C CA . LEU A 1 101 ? 37.894 38.629 -8.907 1.00 43.65 99 LEU A CA 1
ATOM 784 C C . LEU A 1 101 ? 39.116 38.958 -8.048 1.00 42.32 99 LEU A C 1
ATOM 785 O O . LEU A 1 101 ? 39.976 39.734 -8.459 1.00 45.51 99 LEU A O 1
ATOM 790 N N . GLY A 1 102 ? 39.173 38.399 -6.842 1.00 48.87 100 GLY A N 1
ATOM 791 C CA . GLY A 1 102 ? 40.278 38.681 -5.937 1.00 55.36 100 GLY A CA 1
ATOM 792 C C . GLY A 1 102 ? 40.209 40.021 -5.209 1.00 57.73 100 GLY A C 1
ATOM 793 O O . GLY A 1 102 ? 41.201 40.473 -4.629 1.00 60.00 100 GLY A O 1
ATOM 794 N N . GLN A 1 103 ? 39.049 40.671 -5.260 1.00 50.77 101 GLN A N 1
ATOM 795 C CA . GLN A 1 103 ? 38.773 41.836 -4.424 1.00 46.83 101 GLN A CA 1
ATOM 796 C C . GLN A 1 103 ? 37.605 41.486 -3.504 1.00 45.50 101 GLN A C 1
ATOM 797 O O . GLN A 1 103 ? 36.535 41.104 -3.978 1.00 47.62 101 GLN A O 1
ATOM 803 N N . PRO A 1 104 ? 37.805 41.614 -2.183 1.00 38.74 102 PRO A N 1
ATOM 804 C CA . PRO A 1 104 ? 36.777 41.206 -1.219 1.00 31.78 102 PRO A CA 1
ATOM 805 C C . PRO A 1 104 ? 35.440 41.898 -1.462 1.00 33.38 102 PRO A C 1
ATOM 806 O O . PRO A 1 104 ? 35.409 43.069 -1.827 1.00 34.29 102 PRO A O 1
ATOM 810 N N . ASN A 1 105 ? 34.350 41.167 -1.255 1.00 27.50 103 ASN A N 1
ATOM 811 C CA . ASN A 1 105 ? 33.012 41.662 -1.527 1.00 26.30 103 ASN A CA 1
ATOM 812 C C . ASN A 1 105 ? 32.109 41.019 -0.499 1.00 26.56 103 ASN A C 1
ATOM 813 O O . ASN A 1 105 ? 32.554 40.175 0.282 1.00 26.65 103 ASN A O 1
ATOM 818 N N . ILE A 1 106 ? 30.843 41.415 -0.495 1.00 24.87 104 ILE A N 1
ATOM 819 C CA . ILE A 1 106 ? 29.862 40.826 0.390 1.00 24.46 104 ILE A CA 1
ATOM 820 C C . ILE A 1 106 ? 28.646 40.431 -0.453 1.00 25.20 104 ILE A C 1
ATOM 821 O O . ILE A 1 106 ? 28.134 41.240 -1.232 1.00 23.47 104 ILE A O 1
ATOM 826 N N . LEU A 1 107 ? 28.202 39.183 -0.318 1.00 24.46 105 LEU A N 1
ATOM 827 C CA . LEU A 1 107 ? 26.924 38.765 -0.891 1.00 26.45 105 LEU A CA 1
ATOM 828 C C . LEU A 1 107 ? 25.800 39.129 0.059 1.00 25.81 105 LEU A C 1
ATOM 829 O O . LEU A 1 107 ? 25.911 38.946 1.275 1.00 23.28 105 LEU A O 1
ATOM 834 N N . ILE A 1 108 ? 24.715 39.641 -0.507 1.00 22.66 106 ILE A N 1
ATOM 835 C CA . ILE A 1 108 ? 23.583 40.083 0.279 1.00 22.59 106 ILE A CA 1
ATOM 836 C C . ILE A 1 108 ? 22.336 39.314 -0.123 1.00 21.99 106 ILE A C 1
ATOM 837 O O . ILE A 1 108 ? 21.985 39.252 -1.298 1.00 22.39 106 ILE A O 1
ATOM 842 N N . CYS A 1 109 ? 21.667 38.718 0.850 1.00 21.92 107 CYS A N 1
ATOM 843 C CA . CYS A 1 109 ? 20.436 38.016 0.552 1.00 22.24 107 CYS A CA 1
ATOM 844 C C . CYS A 1 109 ? 19.286 38.711 1.254 1.00 21.26 107 CYS A C 1
ATOM 845 O O . CYS A 1 109 ? 19.190 38.677 2.484 1.00 20.88 107 CYS A O 1
ATOM 848 N N . LEU A 1 110 ? 18.436 39.362 0.462 1.00 20.98 108 LEU A N 1
ATOM 849 C CA . LEU A 1 110 ? 17.304 40.112 0.981 1.00 20.14 108 LEU A CA 1
ATOM 850 C C . LEU A 1 110 ? 16.056 39.253 0.975 1.00 22.56 108 LEU A C 1
ATOM 851 O O . LEU A 1 110 ? 15.602 38.801 -0.078 1.00 23.42 108 LEU A O 1
ATOM 856 N N . VAL A 1 111 ? 15.507 39.017 2.156 1.00 20.34 109 VAL A N 1
ATOM 857 C CA . VAL A 1 111 ? 14.295 38.234 2.266 1.00 20.79 109 VAL A CA 1
ATOM 858 C C . VAL A 1 111 ? 13.230 39.216 2.689 1.00 19.84 109 VAL A C 1
ATOM 859 O O . VAL A 1 111 ? 13.302 39.774 3.781 1.00 18.92 109 VAL A O 1
ATOM 863 N N . ASP A 1 112 ? 12.265 39.449 1.813 1.00 20.20 110 ASP A N 1
ATOM 864 C CA . ASP A 1 112 ? 11.310 40.528 2.003 1.00 19.45 110 ASP A CA 1
ATOM 865 C C . ASP A 1 112 ? 9.928 39.905 2.166 1.00 25.46 110 ASP A C 1
ATOM 866 O O . ASP A 1 112 ? 9.763 38.710 1.942 1.00 21.10 110 ASP A O 1
ATOM 871 N N . ASN A 1 113 ? 8.950 40.717 2.557 1.00 19.38 111 ASN A N 1
ATOM 872 C CA . ASN A 1 113 ? 7.572 40.257 2.742 1.00 26.04 111 ASN A CA 1
ATOM 873 C C . ASN A 1 113 ? 7.481 39.044 3.656 1.00 22.95 111 ASN A C 1
ATOM 874 O O . ASN A 1 113 ? 6.808 38.062 3.343 1.00 23.13 111 ASN A O 1
ATOM 879 N N . ILE A 1 114 ? 8.177 39.109 4.781 1.00 19.38 112 ILE A N 1
ATOM 880 C CA . ILE A 1 114 ? 8.185 38.009 5.730 1.00 19.84 112 ILE A CA 1
ATOM 881 C C . ILE A 1 114 ? 7.046 38.156 6.734 1.00 20.93 112 ILE A C 1
ATOM 882 O O . ILE A 1 114 ? 6.981 39.135 7.480 1.00 19.71 112 ILE A O 1
ATOM 887 N N . PHE A 1 115 ? 6.135 37.195 6.745 1.00 20.50 113 PHE A N 1
ATOM 888 C CA . PHE A 1 115 ? 5.189 37.095 7.840 1.00 23.63 113 PHE A CA 1
ATOM 889 C C . PHE A 1 115 ? 4.678 35.676 7.937 1.00 24.63 113 PHE A C 1
ATOM 890 O O . PHE A 1 115 ? 4.364 35.057 6.920 1.00 23.21 113 PHE A O 1
ATOM 898 N N . PRO A 1 116 ? 4.646 35.127 9.160 1.00 25.86 114 PRO A N 1
ATOM 899 C CA . PRO A 1 116 ? 5.152 35.689 10.420 1.00 22.10 114 PRO A CA 1
ATOM 900 C C . PRO A 1 116 ? 6.687 35.747 10.454 1.00 24.55 114 PRO A C 1
ATOM 901 O O . PRO A 1 116 ? 7.335 35.072 9.652 1.00 21.51 114 PRO A O 1
ATOM 905 N N . PRO A 1 117 ? 7.256 36.538 11.386 1.00 19.44 115 PRO A N 1
ATOM 906 C CA . PRO A 1 117 ? 8.710 36.727 11.486 1.00 20.03 115 PRO A CA 1
ATOM 907 C C . PRO A 1 117 ? 9.417 35.532 12.114 1.00 24.38 115 PRO A C 1
ATOM 908 O O . PRO A 1 117 ? 9.978 35.643 13.211 1.00 26.87 115 PRO A O 1
ATOM 912 N N . VAL A 1 118 ? 9.364 34.404 11.416 1.00 21.99 116 VAL A N 1
ATOM 913 C CA . VAL A 1 118 ? 10.116 33.214 11.756 1.00 23.55 116 VAL A CA 1
ATOM 914 C C . VAL A 1 118 ? 10.676 32.727 10.431 1.00 24.34 116 VAL A C 1
ATOM 915 O O . VAL A 1 118 ? 9.913 32.496 9.484 1.00 24.73 116 VAL A O 1
ATOM 919 N N . VAL A 1 119 ? 11.995 32.588 10.347 1.00 24.67 117 VAL A N 1
ATOM 920 C CA . VAL A 1 119 ? 12.625 32.259 9.070 1.00 25.28 117 VAL A CA 1
ATOM 921 C C . VAL A 1 119 ? 14.031 31.698 9.280 1.00 26.24 117 VAL A C 1
ATOM 922 O O . VAL A 1 119 ? 14.728 32.081 10.220 1.00 28.70 117 VAL A O 1
ATOM 926 N N . ASN A 1 120 ? 14.441 30.778 8.416 1.00 27.63 118 ASN A N 1
ATOM 927 C CA . ASN A 1 120 ? 15.810 30.297 8.431 1.00 28.59 118 ASN A CA 1
ATOM 928 C C . ASN A 1 120 ? 16.517 30.666 7.128 1.00 28.22 118 ASN A C 1
ATOM 929 O O . ASN A 1 120 ? 16.177 30.173 6.048 1.00 30.77 118 ASN A O 1
ATOM 934 N N . ILE A 1 121 ? 17.506 31.540 7.239 1.00 27.25 119 ILE A N 1
ATOM 935 C CA . ILE A 1 121 ? 18.299 31.957 6.087 1.00 26.94 119 ILE A CA 1
ATOM 936 C C . ILE A 1 121 ? 19.714 31.393 6.173 1.00 31.98 119 ILE A C 1
ATOM 937 O O . ILE A 1 121 ? 20.483 31.758 7.063 1.00 32.97 119 ILE A O 1
ATOM 942 N N . THR A 1 122 ? 20.057 30.500 5.250 1.00 42.68 120 THR A N 1
ATOM 943 C CA . THR A 1 122 ? 21.387 29.900 5.235 1.00 45.31 120 THR A CA 1
ATOM 944 C C . THR A 1 122 ? 22.097 30.116 3.904 1.00 42.59 120 THR A C 1
ATOM 945 O O . THR A 1 122 ? 21.473 30.479 2.906 1.00 45.50 120 THR A O 1
ATOM 949 N N . TRP A 1 123 ? 23.405 29.890 3.901 1.00 31.92 121 TRP A N 1
ATOM 950 C CA . TRP A 1 123 ? 24.206 30.072 2.699 1.00 33.21 121 TRP A CA 1
ATOM 951 C C . TRP A 1 123 ? 24.850 28.759 2.291 1.00 35.06 121 TRP A C 1
ATOM 952 O O . TRP A 1 123 ? 25.346 28.009 3.133 1.00 34.84 121 TRP A O 1
ATOM 963 N N . LEU A 1 124 ? 24.834 28.477 0.997 1.00 33.90 122 LEU A N 1
ATOM 964 C CA . LEU A 1 124 ? 25.503 27.300 0.489 1.00 43.07 122 LEU A CA 1
ATOM 965 C C . LEU A 1 124 ? 26.638 27.751 -0.421 1.00 48.72 122 LEU A C 1
ATOM 966 O O . LEU A 1 124 ? 26.422 28.537 -1.346 1.00 47.87 122 LEU A O 1
ATOM 971 N N . SER A 1 125 ? 27.851 27.288 -0.126 1.00 60.04 123 SER A N 1
ATOM 972 C CA . SER A 1 125 ? 29.008 27.547 -0.981 1.00 60.48 123 SER A CA 1
ATOM 973 C C . SER A 1 125 ? 29.351 26.259 -1.704 1.00 59.87 123 SER A C 1
ATOM 974 O O . SER A 1 125 ? 29.889 25.329 -1.099 1.00 56.58 123 SER A O 1
ATOM 977 N N . ASN A 1 126 ? 29.012 26.202 -2.989 1.00 60.98 124 ASN A N 1
ATOM 978 C CA . ASN A 1 126 ? 29.218 25.007 -3.802 1.00 68.02 124 ASN A CA 1
ATOM 979 C C . ASN A 1 126 ? 28.465 23.774 -3.278 1.00 70.03 124 ASN A C 1
ATOM 980 O O . ASN A 1 126 ? 29.025 22.673 -3.187 1.00 69.45 124 ASN A O 1
ATOM 985 N N . GLY A 1 127 ? 27.194 23.966 -2.935 1.00 74.82 125 GLY A N 1
ATOM 986 C CA . GLY A 1 127 ? 26.329 22.861 -2.565 1.00 73.61 125 GLY A CA 1
ATOM 987 C C . GLY A 1 127 ? 26.330 22.486 -1.095 1.00 73.20 125 GLY A C 1
ATOM 988 O O . GLY A 1 127 ? 25.389 21.848 -0.616 1.00 77.71 125 GLY A O 1
ATOM 989 N N . HIS A 1 128 ? 27.383 22.863 -0.375 1.00 55.16 126 HIS A N 1
ATOM 990 C CA . HIS A 1 128 ? 27.462 22.560 1.054 1.00 50.07 126 HIS A CA 1
ATOM 991 C C . HIS A 1 128 ? 27.288 23.820 1.890 1.00 42.84 126 HIS A C 1
ATOM 992 O O . HIS A 1 128 ? 27.772 24.888 1.520 1.00 41.65 126 HIS A O 1
ATOM 999 N N . SER A 1 129 ? 26.596 23.684 3.017 1.00 47.31 127 SER A N 1
ATOM 1000 C CA . SER A 1 129 ? 26.354 24.805 3.913 1.00 48.15 127 SER A CA 1
ATOM 1001 C C . SER A 1 129 ? 27.654 25.404 4.441 1.00 53.06 127 SER A C 1
ATOM 1002 O O . SER A 1 129 ? 28.626 24.689 4.697 1.00 57.32 127 SER A O 1
ATOM 1005 N N . VAL A 1 130 ? 27.669 26.725 4.581 1.00 49.86 128 VAL A N 1
ATOM 1006 C CA . VAL A 1 130 ? 28.769 27.412 5.243 1.00 51.58 128 VAL A CA 1
ATOM 1007 C C . VAL A 1 130 ? 28.207 28.402 6.244 1.00 52.40 128 VAL A C 1
ATOM 1008 O O . VAL A 1 130 ? 27.091 28.893 6.079 1.00 55.60 128 VAL A O 1
ATOM 1012 N N . THR A 1 131 ? 28.980 28.688 7.285 1.00 54.09 129 THR A N 1
ATOM 1013 C CA . THR A 1 131 ? 28.521 29.556 8.360 1.00 57.43 129 THR A CA 1
ATOM 1014 C C . THR A 1 131 ? 29.564 30.603 8.743 1.00 55.91 129 THR A C 1
ATOM 1015 O O . THR A 1 131 ? 29.254 31.567 9.441 1.00 55.93 129 THR A O 1
ATOM 1019 N N . GLU A 1 132 ? 30.798 30.419 8.284 1.00 52.31 130 GLU A N 1
ATOM 1020 C CA . GLU A 1 132 ? 31.818 31.433 8.508 1.00 52.58 130 GLU A CA 1
ATOM 1021 C C . GLU A 1 132 ? 31.596 32.625 7.585 1.00 46.33 130 GLU A C 1
ATOM 1022 O O . GLU A 1 132 ? 31.326 32.465 6.390 1.00 43.63 130 GLU A O 1
ATOM 1028 N N . GLY A 1 133 ? 31.701 33.823 8.150 1.00 46.25 131 GLY A N 1
ATOM 1029 C CA . GLY A 1 133 ? 31.519 35.041 7.387 1.00 42.05 131 GLY A CA 1
ATOM 1030 C C . GLY A 1 133 ? 30.054 35.355 7.173 1.00 39.30 131 GLY A C 1
ATOM 1031 O O . GLY A 1 133 ? 29.711 36.208 6.350 1.00 38.10 131 GLY A O 1
ATOM 1032 N N . VAL A 1 134 ? 29.189 34.666 7.916 1.00 35.95 132 VAL A N 1
ATOM 1033 C CA . VAL A 1 134 ? 27.744 34.875 7.808 1.00 34.46 132 VAL A CA 1
ATOM 1034 C C . VAL A 1 134 ? 27.225 35.693 8.984 1.00 32.09 132 VAL A C 1
ATOM 1035 O O . VAL A 1 134 ? 27.625 35.481 10.123 1.00 30.29 132 VAL A O 1
ATOM 1039 N N . SER A 1 135 ? 26.339 36.639 8.698 1.00 26.49 133 SER A N 1
ATOM 1040 C CA . SER A 1 135 ? 25.692 37.427 9.731 1.00 25.38 133 SER A CA 1
ATOM 1041 C C . SER A 1 135 ? 24.393 37.938 9.136 1.00 26.75 133 SER A C 1
ATOM 1042 O O . SER A 1 135 ? 24.125 37.728 7.946 1.00 23.52 133 SER A O 1
ATOM 1045 N N . GLU A 1 136 ? 23.584 38.603 9.954 1.00 27.09 134 GLU A N 1
ATOM 1046 C CA . GLU A 1 136 ? 22.282 39.061 9.503 1.00 25.27 134 GLU A CA 1
ATOM 1047 C C . GLU A 1 136 ? 21.745 40.186 10.368 1.00 25.09 134 GLU A C 1
ATOM 1048 O O . GLU A 1 136 ? 22.139 40.350 11.522 1.00 29.09 134 GLU A O 1
ATOM 1054 N N . THR A 1 137 ? 20.830 40.953 9.796 1.00 23.22 135 THR A N 1
ATOM 1055 C CA . THR A 1 137 ? 20.130 42.001 10.517 1.00 20.99 135 THR A CA 1
ATOM 1056 C C . THR A 1 137 ? 19.082 41.368 11.409 1.00 20.24 135 THR A C 1
ATOM 1057 O O . THR A 1 137 ? 18.845 40.161 11.342 1.00 22.19 135 THR A O 1
ATOM 1061 N N . SER A 1 138 ? 18.436 42.181 12.236 1.00 20.78 136 SER A N 1
ATOM 1062 C CA . SER A 1 138 ? 17.230 41.736 12.917 1.00 21.75 136 SER A CA 1
ATOM 1063 C C . SER A 1 138 ? 16.095 41.746 11.895 1.00 20.74 136 SER A C 1
ATOM 1064 O O . SER A 1 138 ? 16.310 42.074 10.728 1.00 16.63 136 SER A O 1
ATOM 1067 N N . PHE A 1 139 ? 14.889 41.392 12.320 1.00 16.57 137 PHE A N 1
ATOM 1068 C CA . PHE A 1 139 ? 13.731 41.589 11.459 1.00 16.17 137 PHE A CA 1
ATOM 1069 C C . PHE A 1 139 ? 13.430 43.083 11.399 1.00 17.29 137 PHE A C 1
ATOM 1070 O O . PHE A 1 139 ? 13.186 43.713 12.423 1.00 17.00 137 PHE A O 1
ATOM 1078 N N . LEU A 1 140 ? 13.471 43.653 10.204 1.00 14.99 138 LEU A N 1
ATOM 1079 C CA . LEU A 1 140 ? 13.200 45.071 10.026 1.00 14.10 138 LEU A CA 1
ATOM 1080 C C . LEU A 1 140 ? 11.743 45.251 9.617 1.00 14.96 138 LEU A C 1
ATOM 1081 O O . LEU A 1 140 ? 11.197 44.439 8.856 1.00 14.21 138 LEU A O 1
ATOM 1086 N N . SER A 1 141 ? 11.113 46.307 10.131 1.00 15.78 139 SER A N 1
ATOM 1087 C CA . SER A 1 141 ? 9.669 46.485 9.986 1.00 14.37 139 SER A CA 1
ATOM 1088 C C . SER A 1 141 ? 9.316 47.073 8.637 1.00 13.99 139 SER A C 1
ATOM 1089 O O . SER A 1 141 ? 10.144 47.714 7.992 1.00 13.32 139 SER A O 1
ATOM 1092 N N . LYS A 1 142 ? 8.084 46.853 8.202 1.00 13.36 140 LYS A N 1
ATOM 1093 C CA . LYS A 1 142 ? 7.577 47.517 7.006 1.00 14.90 140 LYS A CA 1
ATOM 1094 C C . LYS A 1 142 ? 6.210 48.095 7.338 1.00 17.12 140 LYS A C 1
ATOM 1095 O O . LYS A 1 142 ? 5.580 47.690 8.322 1.00 14.76 140 LYS A O 1
ATOM 1101 N N . SER A 1 143 ? 5.742 49.016 6.509 1.00 14.06 141 SER A N 1
ATOM 1102 C CA . SER A 1 143 ? 4.526 49.751 6.808 1.00 13.99 141 SER A CA 1
ATOM 1103 C C . SER A 1 143 ? 3.283 48.875 6.705 1.00 14.46 141 SER A C 1
ATOM 1104 O O . SER A 1 143 ? 2.273 49.167 7.336 1.00 16.62 141 SER A O 1
ATOM 1107 N N . ASP A 1 144 ? 3.349 47.794 5.935 1.00 19.29 142 ASP A N 1
ATOM 1108 C CA . ASP A 1 144 ? 2.232 46.842 5.898 1.00 21.28 142 ASP A CA 1
ATOM 1109 C C . ASP A 1 144 ? 2.300 45.834 7.044 1.00 22.76 142 ASP A C 1
ATOM 1110 O O . ASP A 1 144 ? 1.532 44.875 7.071 1.00 22.34 142 ASP A O 1
ATOM 1115 N N . HIS A 1 145 ? 3.251 46.045 7.955 1.00 17.64 143 HIS A N 1
ATOM 1116 C CA . HIS A 1 145 ? 3.386 45.243 9.177 1.00 14.21 143 HIS A CA 1
ATOM 1117 C C . HIS A 1 145 ? 3.928 43.842 8.949 1.00 14.99 143 HIS A C 1
ATOM 1118 O O . HIS A 1 145 ? 3.910 43.002 9.855 1.00 14.70 143 HIS A O 1
ATOM 1125 N N . SER A 1 146 ? 4.428 43.588 7.744 1.00 15.37 144 SER A N 1
ATOM 1126 C CA . SER A 1 146 ? 5.248 42.405 7.547 1.00 19.14 144 SER A CA 1
ATOM 1127 C C . SER A 1 146 ? 6.687 42.801 7.882 1.00 15.72 144 SER A C 1
ATOM 1128 O O . SER A 1 146 ? 6.925 43.881 8.432 1.00 14.50 144 SER A O 1
ATOM 1131 N N . PHE A 1 147 ? 7.653 41.938 7.585 1.00 15.96 145 PHE A N 1
ATOM 1132 C CA . PHE A 1 147 ? 9.046 42.265 7.901 1.00 15.55 145 PHE A CA 1
ATOM 1133 C C . PHE A 1 147 ? 9.966 41.938 6.739 1.00 16.21 145 PHE A C 1
ATOM 1134 O O . PHE A 1 147 ? 9.592 41.209 5.818 1.00 17.10 145 PHE A O 1
ATOM 1142 N N . PHE A 1 148 ? 11.179 42.478 6.791 1.00 15.89 146 PHE A N 1
ATOM 1143 C CA . PHE A 1 148 ? 12.252 41.957 5.967 1.00 16.56 146 PHE A CA 1
ATOM 1144 C C . PHE A 1 148 ? 13.502 41.714 6.803 1.00 16.56 146 PHE A C 1
ATOM 1145 O O . PHE A 1 148 ? 13.649 42.263 7.892 1.00 15.98 146 PHE A O 1
ATOM 1153 N N . LYS A 1 149 ? 14.379 40.854 6.296 1.00 17.68 147 LYS A N 1
ATOM 1154 C CA . LYS A 1 149 ? 15.633 40.533 6.962 1.00 17.77 147 LYS A CA 1
ATOM 1155 C C . LYS A 1 149 ? 16.709 40.323 5.906 1.00 18.74 147 LYS A C 1
ATOM 1156 O O . LYS A 1 149 ? 16.448 39.809 4.809 1.00 19.75 147 LYS A O 1
ATOM 1162 N N . ILE A 1 150 ? 17.919 40.741 6.231 1.00 19.34 148 ILE A N 1
ATOM 1163 C CA . ILE A 1 150 ? 19.006 40.644 5.287 1.00 19.18 148 ILE A CA 1
ATOM 1164 C C . ILE A 1 150 ? 20.104 39.789 5.885 1.00 19.79 148 ILE A C 1
ATOM 1165 O O . ILE A 1 150 ? 20.499 39.975 7.033 1.00 19.95 148 ILE A O 1
ATOM 1170 N N . SER A 1 151 ? 20.578 38.834 5.106 1.00 21.14 149 SER A N 1
ATOM 1171 C CA . SER A 1 151 ? 21.712 38.029 5.510 1.00 21.93 149 SER A CA 1
ATOM 1172 C C . SER A 1 151 ? 22.914 38.379 4.654 1.00 22.51 149 SER A C 1
ATOM 1173 O O . SER A 1 151 ? 22.760 38.784 3.492 1.00 22.86 149 SER A O 1
ATOM 1176 N N . TYR A 1 152 ? 24.104 38.202 5.226 1.00 22.74 150 TYR A N 1
ATOM 1177 C CA . TYR A 1 152 ? 25.346 38.549 4.554 1.00 23.32 150 TYR A CA 1
ATOM 1178 C C . TYR A 1 152 ? 26.345 37.398 4.565 1.00 30.65 150 TYR A C 1
ATOM 1179 O O . TYR A 1 152 ? 26.389 36.596 5.512 1.00 26.61 150 TYR A O 1
ATOM 1188 N N . LEU A 1 153 ? 27.164 37.344 3.516 1.00 25.86 151 LEU A N 1
ATOM 1189 C CA . LEU A 1 153 ? 28.237 36.365 3.397 1.00 27.38 151 LEU A CA 1
ATOM 1190 C C . LEU A 1 153 ? 29.450 37.082 2.838 1.00 27.68 151 LEU A C 1
ATOM 1191 O O . LEU A 1 153 ? 29.411 37.579 1.715 1.00 28.05 151 LEU A O 1
ATOM 1196 N N . THR A 1 154 ? 30.516 37.175 3.627 1.00 27.58 152 THR A N 1
ATOM 1197 C CA . THR A 1 154 ? 31.746 37.789 3.136 1.00 31.51 152 THR A CA 1
ATOM 1198 C C . THR A 1 154 ? 32.447 36.778 2.242 1.00 33.71 152 THR A C 1
ATOM 1199 O O . THR A 1 154 ? 32.456 35.585 2.545 1.00 38.81 152 THR A O 1
ATOM 1203 N N . LEU A 1 155 ? 33.015 37.240 1.134 1.00 34.08 153 LEU A N 1
ATOM 1204 C CA . LEU A 1 155 ? 33.667 36.321 0.201 1.00 37.72 153 LEU A CA 1
ATOM 1205 C C . LEU A 1 155 ? 34.757 36.986 -0.620 1.00 39.20 153 LEU A C 1
ATOM 1206 O O . LEU A 1 155 ? 34.903 38.205 -0.609 1.00 37.98 153 LEU A O 1
ATOM 1211 N N . LEU A 1 156 ? 35.513 36.161 -1.335 1.00 48.14 154 LEU A N 1
ATOM 1212 C CA . LEU A 1 156 ? 36.396 36.629 -2.394 1.00 51.26 154 LEU A CA 1
ATOM 1213 C C . LEU A 1 156 ? 35.918 36.039 -3.709 1.00 55.79 154 LEU A C 1
ATOM 1214 O O . LEU A 1 156 ? 36.074 34.839 -3.942 1.00 58.75 154 LEU A O 1
ATOM 1219 N N . PRO A 1 157 ? 35.323 36.877 -4.573 1.00 59.07 155 PRO A N 1
ATOM 1220 C CA . PRO A 1 157 ? 34.792 36.379 -5.845 1.00 59.59 155 PRO A CA 1
ATOM 1221 C C . PRO A 1 157 ? 35.853 35.671 -6.678 1.00 60.42 155 PRO A C 1
ATOM 1222 O O . PRO A 1 157 ? 36.989 36.135 -6.781 1.00 64.03 155 PRO A O 1
ATOM 1226 N N . SER A 1 158 ? 35.471 34.538 -7.250 1.00 49.93 156 SER A N 1
ATOM 1227 C CA . SER A 1 158 ? 36.349 33.748 -8.096 1.00 50.54 156 SER A CA 1
ATOM 1228 C C . SER A 1 158 ? 35.483 32.965 -9.061 1.00 50.48 156 SER A C 1
ATOM 1229 O O . SER A 1 158 ? 34.339 32.632 -8.747 1.00 48.13 156 SER A O 1
ATOM 1232 N N . ALA A 1 159 ? 36.022 32.660 -10.236 1.00 67.73 157 ALA A N 1
ATOM 1233 C CA . ALA A 1 159 ? 35.245 31.966 -11.256 1.00 70.04 157 ALA A CA 1
ATOM 1234 C C . ALA A 1 159 ? 34.784 30.588 -10.777 1.00 74.39 157 ALA A C 1
ATOM 1235 O O . ALA A 1 159 ? 33.735 30.092 -11.194 1.00 76.97 157 ALA A O 1
ATOM 1237 N N . GLU A 1 160 ? 35.563 29.993 -9.878 1.00 72.69 158 GLU A N 1
ATOM 1238 C CA . GLU A 1 160 ? 35.347 28.613 -9.447 1.00 77.66 158 GLU A CA 1
ATOM 1239 C C . GLU A 1 160 ? 34.382 28.460 -8.271 1.00 72.92 158 GLU A C 1
ATOM 1240 O O . GLU A 1 160 ? 34.185 27.349 -7.772 1.00 73.35 158 GLU A O 1
ATOM 1246 N N . GLU A 1 161 ? 33.777 29.564 -7.836 1.00 66.68 159 GLU A N 1
ATOM 1247 C CA . GLU A 1 161 ? 32.878 29.528 -6.685 1.00 65.40 159 GLU A CA 1
ATOM 1248 C C . GLU A 1 161 ? 31.524 30.203 -6.930 1.00 62.51 159 GLU A C 1
ATOM 1249 O O . GLU A 1 161 ? 31.454 31.367 -7.345 1.00 60.17 159 GLU A O 1
ATOM 1255 N N . SER A 1 162 ? 30.453 29.462 -6.656 1.00 54.75 160 SER A N 1
ATOM 1256 C CA . SER A 1 162 ? 29.099 30.001 -6.719 1.00 49.66 160 SER A CA 1
ATOM 1257 C C . SER A 1 162 ? 28.334 29.682 -5.440 1.00 46.96 160 SER A C 1
ATOM 1258 O O . SER A 1 162 ? 28.648 28.722 -4.724 1.00 47.06 160 SER A O 1
ATOM 1261 N N . TYR A 1 163 ? 27.316 30.488 -5.163 1.00 42.63 161 TYR A N 1
ATOM 1262 C CA . TYR A 1 163 ? 26.629 30.417 -3.890 1.00 40.89 161 TYR A CA 1
ATOM 1263 C C . TYR A 1 163 ? 25.128 30.366 -4.067 1.00 40.59 161 TYR A C 1
ATOM 1264 O O . TYR A 1 163 ? 24.594 30.748 -5.109 1.00 41.10 161 TYR A O 1
ATOM 1273 N N . ASP A 1 164 ? 24.455 29.883 -3.034 1.00 39.85 162 ASP A N 1
ATOM 1274 C CA . ASP A 1 164 ? 23.012 29.990 -2.964 1.00 40.81 162 ASP A CA 1
ATOM 1275 C C . ASP A 1 164 ? 22.593 30.506 -1.603 1.00 36.76 162 ASP A C 1
ATOM 1276 O O . ASP A 1 164 ? 23.176 30.147 -0.572 1.00 36.40 162 ASP A O 1
ATOM 1281 N N . CYS A 1 165 ? 21.589 31.371 -1.614 1.00 35.26 163 CYS A N 1
ATOM 1282 C CA . CYS A 1 165 ? 20.913 31.747 -0.398 1.00 33.33 163 CYS A CA 1
ATOM 1283 C C . CYS A 1 165 ? 19.716 30.816 -0.255 1.00 35.43 163 CYS A C 1
ATOM 1284 O O . CYS A 1 165 ? 18.878 30.724 -1.154 1.00 35.03 163 CYS A O 1
ATOM 1287 N N . LYS A 1 166 ? 19.658 30.109 0.866 1.00 34.11 164 LYS A N 1
ATOM 1288 C CA . LYS A 1 166 ? 18.610 29.134 1.118 1.00 35.10 164 LYS A CA 1
ATOM 1289 C C . LYS A 1 166 ? 17.662 29.706 2.158 1.00 33.16 164 LYS A C 1
ATOM 1290 O O . LYS A 1 166 ? 18.086 30.094 3.246 1.00 31.77 164 LYS A O 1
ATOM 1296 N N . VAL A 1 167 ? 16.380 29.776 1.816 1.00 33.16 165 VAL A N 1
ATOM 1297 C CA . VAL A 1 167 ? 15.398 30.387 2.696 1.00 31.42 165 VAL A CA 1
ATOM 1298 C C . VAL A 1 167 ? 14.291 29.418 3.097 1.00 32.39 165 V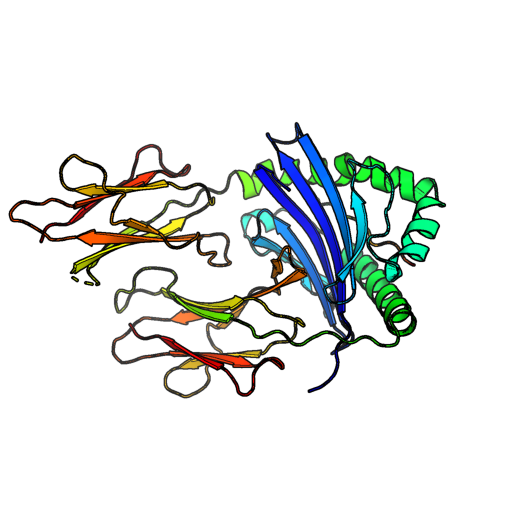AL A C 1
ATOM 1299 O O . VAL A 1 167 ? 13.622 28.827 2.245 1.00 33.94 165 VAL A O 1
ATOM 1303 N N . GLU A 1 168 ? 14.113 29.260 4.405 1.00 31.60 166 GLU A N 1
ATOM 1304 C CA . GLU A 1 168 ? 13.066 28.406 4.946 1.00 35.58 166 GLU A CA 1
ATOM 1305 C C . GLU A 1 168 ? 12.002 29.228 5.636 1.00 30.69 166 GLU A C 1
ATOM 1306 O O . GLU A 1 168 ? 12.303 30.045 6.511 1.00 28.97 166 GLU A O 1
ATOM 1312 N N . HIS A 1 169 ? 10.753 28.993 5.249 1.00 31.31 167 HIS A N 1
ATOM 1313 C CA . HIS A 1 169 ? 9.626 29.755 5.767 1.00 29.89 167 HIS A CA 1
ATOM 1314 C C . HIS A 1 169 ? 8.357 28.962 5.522 1.00 31.30 167 HIS A C 1
ATOM 1315 O O . HIS A 1 169 ? 8.241 28.267 4.511 1.00 33.08 167 HIS A O 1
ATOM 1322 N N . TRP A 1 170 ? 7.403 29.073 6.440 1.00 32.83 168 TRP A N 1
ATOM 1323 C CA . TRP A 1 170 ? 6.167 28.294 6.372 1.00 36.33 168 TRP A CA 1
ATOM 1324 C C . TRP A 1 170 ? 5.276 28.654 5.177 1.00 32.40 168 TRP A C 1
ATOM 1325 O O . TRP A 1 170 ? 4.458 27.848 4.742 1.00 34.11 168 TRP A O 1
ATOM 1336 N N . GLY A 1 171 ? 5.443 29.857 4.640 1.00 30.96 169 GLY A N 1
ATOM 1337 C CA . GLY A 1 171 ? 4.701 30.258 3.457 1.00 41.47 169 GLY A CA 1
ATOM 1338 C C . GLY A 1 171 ? 5.222 29.661 2.153 1.00 48.36 169 GLY A C 1
ATOM 1339 O O . GLY A 1 171 ? 4.679 29.944 1.079 1.00 49.74 169 GLY A O 1
ATOM 1340 N N . LEU A 1 172 ? 6.273 28.842 2.244 1.00 48.47 170 LEU A N 1
ATOM 1341 C CA . LEU A 1 172 ? 6.876 28.196 1.074 1.00 44.81 170 LEU A CA 1
ATOM 1342 C C . LEU A 1 172 ? 6.620 26.696 1.070 1.00 48.51 170 LEU A C 1
ATOM 1343 O O . LEU A 1 172 ? 6.651 26.056 2.120 1.00 50.77 170 LEU A O 1
ATOM 1348 N N . ASP A 1 173 ? 6.381 26.138 -0.114 1.00 62.40 171 ASP A N 1
ATOM 1349 C CA . ASP A 1 173 ? 6.218 24.696 -0.268 1.00 72.99 171 ASP A CA 1
ATOM 1350 C C . ASP A 1 173 ? 7.503 23.976 0.109 1.00 73.99 171 ASP A C 1
ATOM 1351 O O . ASP A 1 173 ? 7.484 22.913 0.727 1.00 80.15 171 ASP A O 1
ATOM 1356 N N . LYS A 1 174 ? 8.621 24.577 -0.273 1.00 62.05 172 LYS A N 1
ATOM 1357 C CA . LYS A 1 174 ? 9.930 23.970 -0.124 1.00 60.84 172 LYS A CA 1
ATOM 1358 C C . LYS A 1 174 ? 10.913 25.106 0.052 1.00 55.73 172 LYS A C 1
ATOM 1359 O O . LYS A 1 174 ? 10.637 26.228 -0.379 1.00 56.01 172 LYS A O 1
ATOM 1365 N N . PRO A 1 175 ? 12.053 24.832 0.703 1.00 42.81 173 PRO A N 1
ATOM 1366 C CA . PRO A 1 175 ? 13.092 25.854 0.828 1.00 40.03 173 PRO A CA 1
ATOM 1367 C C . PRO A 1 175 ? 13.429 26.479 -0.524 1.00 40.34 173 PRO A C 1
ATOM 1368 O O . PRO A 1 175 ? 13.776 25.784 -1.484 1.00 42.58 173 PRO A O 1
ATOM 1372 N N . LEU A 1 176 ? 13.277 27.795 -0.593 1.00 38.22 174 LEU A N 1
ATOM 1373 C CA . LEU A 1 176 ? 13.589 28.546 -1.795 1.00 38.30 174 LEU A CA 1
ATOM 1374 C C . LEU A 1 176 ? 15.095 28.740 -1.905 1.00 38.23 174 LEU A C 1
ATOM 1375 O O . LEU A 1 176 ? 15.756 29.117 -0.935 1.00 36.69 174 LEU A O 1
ATOM 1380 N N . LEU A 1 177 ? 15.636 28.489 -3.090 1.00 40.01 175 LEU A N 1
ATOM 1381 C CA . LEU A 1 177 ? 17.068 28.616 -3.305 1.00 40.25 175 LEU A CA 1
ATOM 1382 C C . LEU A 1 177 ? 17.355 29.691 -4.343 1.00 39.84 175 LEU A C 1
ATOM 1383 O O . LEU A 1 177 ? 16.962 29.562 -5.500 1.00 41.41 175 LEU A O 1
ATOM 1388 N N . LYS A 1 178 ? 18.034 30.756 -3.924 1.00 37.86 176 LYS A N 1
ATOM 1389 C CA . LYS A 1 178 ? 18.423 31.822 -4.839 1.00 44.05 176 LYS A CA 1
ATOM 1390 C C . LYS A 1 178 ? 19.915 31.727 -5.153 1.00 43.99 176 LYS A C 1
ATOM 1391 O O . LYS A 1 178 ? 20.751 31.726 -4.250 1.00 37.46 176 LYS A O 1
ATOM 1397 N N . HIS A 1 179 ? 20.244 31.654 -6.438 1.00 40.14 177 HIS A N 1
ATOM 1398 C CA . HIS A 1 179 ? 21.615 31.389 -6.850 1.00 41.43 177 HIS A CA 1
ATOM 1399 C C . HIS A 1 179 ? 22.377 32.653 -7.226 1.00 49.68 177 HIS A C 1
ATOM 1400 O O . HIS A 1 179 ? 21.789 33.621 -7.708 1.00 39.52 177 HIS A O 1
ATOM 1407 N N . TRP A 1 180 ? 23.691 32.633 -7.016 1.00 40.55 178 TRP A N 1
ATOM 1408 C CA . TRP A 1 180 ? 24.546 33.736 -7.440 1.00 42.76 178 TRP A CA 1
ATOM 1409 C C . TRP A 1 180 ? 25.880 33.244 -8.005 1.00 43.35 178 TRP A C 1
ATOM 1410 O O . TRP A 1 180 ? 26.486 32.316 -7.463 1.00 43.52 178 TRP A O 1
ATOM 1421 N N . GLU A 1 181 ? 26.328 33.876 -9.088 1.00 52.91 179 GLU A N 1
ATOM 1422 C CA . GLU A 1 181 ? 27.624 33.578 -9.703 1.00 61.64 179 GLU A CA 1
ATOM 1423 C C . GLU A 1 181 ? 28.345 34.871 -10.110 1.00 62.40 179 GLU A C 1
ATOM 1424 O O . GLU A 1 181 ? 27.697 35.879 -10.411 1.00 63.76 179 GLU A O 1
ATOM 1430 N N . PRO A 1 182 ? 29.690 34.852 -10.111 1.00 55.76 180 PRO A N 1
ATOM 1431 C CA . PRO A 1 182 ? 30.469 36.040 -10.487 1.00 52.25 180 PRO A CA 1
ATOM 1432 C C . PRO A 1 182 ? 30.625 36.214 -12.000 1.00 53.21 180 PRO A C 1
ATOM 1433 O O . PRO A 1 182 ? 30.496 35.246 -12.753 1.00 56.71 180 PRO A O 1
ATOM 1437 N N . SER B 2 3 ? 2.450 22.798 9.358 1.00 62.22 3 SER B N 1
ATOM 1438 C CA . SER B 2 3 ? 2.719 24.210 9.629 1.00 58.28 3 SER B CA 1
ATOM 1439 C C . SER B 2 3 ? 2.160 24.643 10.984 1.00 49.05 3 SER B C 1
ATOM 1440 O O . SER B 2 3 ? 0.944 24.692 11.178 1.00 47.50 3 SER B O 1
ATOM 1443 N N . PRO B 2 4 ? 3.056 24.965 11.925 1.00 40.13 4 PRO B N 1
ATOM 1444 C CA . PRO B 2 4 ? 2.667 25.345 13.285 1.00 39.48 4 PRO B CA 1
ATOM 1445 C C . PRO B 2 4 ? 2.078 26.741 13.312 1.00 36.83 4 PRO B C 1
ATOM 1446 O O . PRO B 2 4 ? 2.420 27.579 12.476 1.00 36.56 4 PRO B O 1
ATOM 1450 N N . GLU B 2 5 ? 1.179 26.987 14.253 1.00 31.77 5 GLU B N 1
ATOM 1451 C CA . GLU B 2 5 ? 0.529 28.279 14.295 1.00 37.27 5 GLU B CA 1
ATOM 1452 C C . GLU B 2 5 ? 1.309 29.281 15.137 1.00 31.16 5 GLU B C 1
ATOM 1453 O O . GLU B 2 5 ? 2.013 28.916 16.082 1.00 29.24 5 GLU B O 1
ATOM 1459 N N . ASP B 2 6 ? 1.171 30.550 14.782 1.00 30.91 6 ASP B N 1
ATOM 1460 C CA . ASP B 2 6 ? 1.905 31.609 15.439 1.00 25.35 6 ASP B CA 1
ATOM 1461 C C . ASP B 2 6 ? 0.925 32.745 15.661 1.00 23.54 6 ASP B C 1
ATOM 1462 O O . ASP B 2 6 ? 0.104 33.041 14.793 1.00 27.61 6 ASP B O 1
ATOM 1467 N N . PHE B 2 7 ? 0.985 33.359 16.836 1.00 22.73 7 PHE B N 1
ATOM 1468 C CA . PHE B 2 7 ? 0.197 34.546 17.115 1.00 21.37 7 PHE B CA 1
ATOM 1469 C C . PHE B 2 7 ? 1.190 35.667 17.373 1.00 22.51 7 PHE B C 1
ATOM 1470 O O . PHE B 2 7 ? 2.106 35.522 18.195 1.00 20.33 7 PHE B O 1
ATOM 1478 N N . VAL B 2 8 ? 1.017 36.776 16.662 1.00 21.38 8 VAL B N 1
ATOM 1479 C CA . VAL B 2 8 ? 2.016 37.835 16.633 1.00 20.37 8 VAL B CA 1
ATOM 1480 C C . VAL B 2 8 ? 1.462 39.175 17.177 1.00 21.81 8 VAL B C 1
ATOM 1481 O O . VAL B 2 8 ? 0.322 39.559 16.890 1.00 16.46 8 VAL B O 1
ATOM 1485 N N . TYR B 2 9 ? 2.266 39.882 17.967 1.00 16.20 9 TYR B N 1
ATOM 1486 C CA . TYR B 2 9 ? 1.859 41.194 18.457 1.00 15.21 9 TYR B CA 1
ATOM 1487 C C . TYR B 2 9 ? 2.980 42.187 18.200 1.00 14.49 9 TYR B C 1
ATOM 1488 O O . TYR B 2 9 ? 4.152 41.875 18.405 1.00 14.80 9 TYR B O 1
ATOM 1497 N N . GLN B 2 10 ? 2.625 43.371 17.716 1.00 13.66 10 GLN B N 1
ATOM 1498 C CA . GLN B 2 10 ? 3.625 44.374 17.387 1.00 13.06 10 GLN B CA 1
ATOM 1499 C C . GLN B 2 10 ? 3.210 45.687 18.016 1.00 12.40 10 GLN B C 1
ATOM 1500 O O . GLN B 2 10 ? 2.031 46.020 18.032 1.00 12.23 10 GLN B O 1
ATOM 1506 N N . PHE B 2 11 ? 4.175 46.429 18.537 1.00 12.15 11 PHE B N 1
ATOM 1507 C CA . PHE B 2 11 ? 3.913 47.786 18.979 1.00 12.03 11 PHE B CA 1
ATOM 1508 C C . PHE B 2 11 ? 5.000 48.675 18.380 1.00 12.70 11 PHE B C 1
ATOM 1509 O O . PHE B 2 11 ? 6.201 48.417 18.583 1.00 12.69 11 PHE B O 1
ATOM 1517 N N . LYS B 2 12 ? 4.588 49.689 17.614 1.00 10.86 12 LYS B N 1
ATOM 1518 C CA . LYS B 2 12 ? 5.539 50.574 16.949 1.00 10.62 12 LYS B CA 1
ATOM 1519 C C . LYS B 2 12 ? 5.384 52.011 17.417 1.00 10.39 12 LYS B C 1
ATOM 1520 O O . LYS B 2 12 ? 4.287 52.583 17.334 1.00 10.25 12 LYS B O 1
ATOM 1526 N N . GLY B 2 13 ? 6.475 52.611 17.893 1.00 10.47 13 GLY B N 1
ATOM 1527 C CA . GLY B 2 13 ? 6.412 53.989 18.362 1.00 10.43 13 GLY B CA 1
ATOM 1528 C C . GLY B 2 13 ? 7.019 54.913 17.326 1.00 10.32 13 GLY B C 1
ATOM 1529 O O . GLY B 2 13 ? 8.226 55.166 17.323 1.00 17.54 13 GLY B O 1
ATOM 1530 N N . MET B 2 14 ? 6.192 55.414 16.427 1.00 10.15 14 MET B N 1
ATOM 1531 C CA . MET B 2 14 ? 6.715 56.082 15.247 1.00 13.67 14 MET B CA 1
ATOM 1532 C C . MET B 2 14 ? 6.652 57.600 15.298 1.00 15.17 14 MET B C 1
ATOM 1533 O O . MET B 2 14 ? 5.728 58.181 15.862 1.00 15.66 14 MET B O 1
ATOM 1538 N N . CYS B 2 15 ? 7.662 58.222 14.703 1.00 12.26 15 CYS B N 1
ATOM 1539 C CA . CYS B 2 15 ? 7.768 59.669 14.627 1.00 16.69 15 CYS B CA 1
ATOM 1540 C C . CYS B 2 15 ? 7.973 60.012 13.166 1.00 17.86 15 CYS B C 1
ATOM 1541 O O . CYS B 2 15 ? 8.805 59.393 12.504 1.00 10.86 15 CYS B O 1
ATOM 1544 N N . TYR B 2 16 ? 7.238 61.010 12.683 1.00 15.79 16 TYR B N 1
ATOM 1545 C CA . TYR B 2 16 ? 7.366 61.491 11.309 1.00 13.95 16 TYR B CA 1
ATOM 1546 C C . TYR B 2 16 ? 7.837 62.933 11.354 1.00 12.04 16 TYR B C 1
ATOM 1547 O O . TYR B 2 16 ? 7.114 63.803 11.858 1.00 13.89 16 TYR B O 1
ATOM 1556 N N . PHE B 2 17 ? 9.045 63.179 10.841 1.00 12.30 17 PHE B N 1
ATOM 1557 C CA . PHE B 2 17 ? 9.668 64.501 10.876 1.00 13.00 17 PHE B CA 1
ATOM 1558 C C . PHE B 2 17 ? 9.630 65.200 9.537 1.00 13.54 17 PHE B C 1
ATOM 1559 O O . PHE B 2 17 ? 9.989 64.623 8.509 1.00 13.73 17 PHE B O 1
ATOM 1567 N N . THR B 2 18 ? 9.229 66.460 9.549 1.00 14.24 18 THR B N 1
ATOM 1568 C CA . THR B 2 18 ? 9.300 67.263 8.342 1.00 18.05 18 THR B CA 1
ATOM 1569 C C . THR B 2 18 ? 9.974 68.598 8.666 1.00 18.40 18 THR B C 1
ATOM 1570 O O . THR B 2 18 ? 9.645 69.224 9.672 1.00 16.96 18 THR B O 1
ATOM 1574 N N . ASN B 2 19 ? 10.932 68.995 7.827 1.00 21.70 19 ASN B N 1
ATOM 1575 C CA . ASN B 2 19 ? 11.687 70.237 7.994 1.00 23.17 19 ASN B CA 1
ATOM 1576 C C . ASN B 2 19 ? 12.307 70.363 9.386 1.00 20.83 19 ASN B C 1
ATOM 1577 O O . ASN B 2 19 ? 11.941 71.241 10.166 1.00 22.89 19 ASN B O 1
ATOM 1582 N N . GLY B 2 20 ? 13.263 69.489 9.685 1.00 25.75 20 GLY B N 1
ATOM 1583 C CA . GLY B 2 20 ? 13.783 69.367 11.035 1.00 23.45 20 GLY B CA 1
ATOM 1584 C C . GLY B 2 20 ? 12.674 68.948 11.991 1.00 25.45 20 GLY B C 1
ATOM 1585 O O . GLY B 2 20 ? 11.891 68.048 11.701 1.00 21.40 20 GLY B O 1
ATOM 1586 N N . THR B 2 21 ? 12.599 69.607 13.141 1.00 26.90 21 THR B N 1
ATOM 1587 C CA . THR B 2 21 ? 11.535 69.341 14.099 1.00 24.25 21 THR B CA 1
ATOM 1588 C C . THR B 2 21 ? 10.453 70.417 14.024 1.00 26.83 21 THR B C 1
ATOM 1589 O O . THR B 2 21 ? 9.716 70.609 14.982 1.00 28.35 21 THR B O 1
ATOM 1593 N N . GLU B 2 22 ? 10.361 71.119 12.896 1.00 28.83 22 GLU B N 1
ATOM 1594 C CA . GLU B 2 22 ? 9.315 72.126 12.726 1.00 32.21 22 GLU B CA 1
ATOM 1595 C C . GLU B 2 22 ? 7.950 71.478 12.752 1.00 27.73 22 GLU B C 1
ATOM 1596 O O . GLU B 2 22 ? 7.025 71.975 13.400 1.00 23.74 22 GLU B O 1
ATOM 1602 N N . ARG B 2 23 ? 7.838 70.361 12.045 1.00 22.92 23 ARG B N 1
ATOM 1603 C CA . ARG B 2 23 ? 6.604 69.591 11.993 1.00 18.66 23 ARG B CA 1
ATOM 1604 C C . ARG B 2 23 ? 6.923 68.149 12.381 1.00 17.86 23 ARG B C 1
ATOM 1605 O O . ARG B 2 23 ? 7.702 67.461 11.713 1.00 15.50 23 ARG B O 1
ATOM 1613 N N . VAL B 2 24 ? 6.353 67.717 13.500 1.00 14.66 24 VAL B N 1
ATOM 1614 C CA . VAL B 2 24 ? 6.567 66.379 14.000 1.00 16.01 24 VAL B CA 1
ATOM 1615 C C . VAL B 2 24 ? 5.239 65.702 14.348 1.00 16.05 24 VAL B C 1
ATOM 1616 O O . VAL B 2 24 ? 4.391 66.250 15.061 1.00 15.11 24 VAL B O 1
ATOM 1620 N N . ARG B 2 25 ? 5.056 64.504 13.830 1.00 12.63 25 ARG B N 1
ATOM 1621 C CA . ARG B 2 25 ? 3.828 63.778 14.063 1.00 15.08 25 ARG B CA 1
ATOM 1622 C C . ARG B 2 25 ? 4.201 62.445 14.672 1.00 15.82 25 ARG B C 1
ATOM 1623 O O . ARG B 2 25 ? 5.059 61.741 14.143 1.00 16.04 25 ARG B O 1
ATOM 1631 N N . LEU B 2 26 ? 3.576 62.117 15.797 1.00 12.25 26 LEU B N 1
ATOM 1632 C CA . LEU B 2 26 ? 3.801 60.849 16.468 1.00 12.83 26 LEU B CA 1
ATOM 1633 C C . LEU B 2 26 ? 2.598 59.956 16.225 1.00 13.74 26 LEU B C 1
ATOM 1634 O O . LEU B 2 26 ? 1.457 60.375 16.396 1.00 18.48 26 LEU B O 1
ATOM 1639 N N . VAL B 2 27 ? 2.861 58.729 15.803 1.00 14.35 27 VAL B N 1
ATOM 1640 C CA . VAL B 2 27 ? 1.821 57.722 15.715 1.00 13.39 27 VAL B CA 1
ATOM 1641 C C . VAL B 2 27 ? 2.340 56.442 16.362 1.00 14.30 27 VAL B C 1
ATOM 1642 O O . VAL B 2 27 ? 3.277 55.820 15.858 1.00 16.47 27 VAL B O 1
ATOM 1646 N N . SER B 2 28 ? 1.764 56.060 17.498 1.00 14.24 28 SER B N 1
ATOM 1647 C CA . SER B 2 28 ? 2.061 54.739 18.038 1.00 18.67 28 SER B CA 1
ATOM 1648 C C . SER B 2 28 ? 0.993 53.742 17.566 1.00 20.23 28 SER B C 1
ATOM 1649 O O . SER B 2 28 ? -0.202 54.026 17.644 1.00 22.35 28 SER B O 1
ATOM 1652 N N . ARG B 2 29 ? 1.428 52.581 17.078 1.00 10.29 29 ARG B N 1
ATOM 1653 C CA . ARG B 2 29 ? 0.512 51.594 16.506 1.00 11.90 29 ARG B CA 1
ATOM 1654 C C . ARG B 2 29 ? 0.561 50.266 17.258 1.00 14.85 29 ARG B C 1
ATOM 1655 O O . ARG B 2 29 ? 1.644 49.722 17.485 1.00 11.85 29 ARG B O 1
ATOM 1663 N N . SER B 2 30 ? -0.601 49.746 17.641 1.00 11.95 30 SER B N 1
ATOM 1664 C CA . SER B 2 30 ? -0.671 48.422 18.239 1.00 12.12 30 SER B CA 1
ATOM 1665 C C . SER B 2 30 ? -1.249 47.497 17.180 1.00 16.39 30 SER B C 1
ATOM 1666 O O . SER B 2 30 ? -2.316 47.767 16.613 1.00 16.68 30 SER B O 1
ATOM 1669 N N . ILE B 2 31 ? -0.559 46.398 16.925 1.00 12.15 31 ILE B N 1
ATOM 1670 C CA . ILE B 2 31 ? -0.857 45.566 15.770 1.00 12.57 31 ILE B CA 1
ATOM 1671 C C . ILE B 2 31 ? -0.983 44.097 16.145 1.00 14.81 31 ILE B C 1
ATOM 1672 O O . ILE B 2 31 ? -0.036 43.502 16.646 1.00 16.52 31 ILE B O 1
ATOM 1677 N N . TYR B 2 32 ? -2.149 43.512 15.896 1.00 16.25 32 TYR B N 1
ATOM 1678 C CA . TYR B 2 32 ? -2.344 42.088 16.120 1.00 18.05 32 TYR B CA 1
ATOM 1679 C C . TYR B 2 32 ? -2.141 41.321 14.828 1.00 20.37 32 TYR B C 1
ATOM 1680 O O . TYR B 2 32 ? -2.877 41.532 13.855 1.00 17.44 32 TYR B O 1
ATOM 1689 N N . ASN B 2 33 ? -1.174 40.403 14.841 1.00 22.14 33 ASN B N 1
ATOM 1690 C CA . ASN B 2 33 ? -0.723 39.752 13.616 1.00 20.23 33 ASN B CA 1
ATOM 1691 C C . ASN B 2 33 ? -0.290 40.822 12.626 1.00 17.66 33 ASN B C 1
ATOM 1692 O O . ASN B 2 33 ? 0.794 41.380 12.777 1.00 22.23 33 ASN B O 1
ATOM 1697 N N . ARG B 2 34 ? -1.128 41.142 11.644 1.00 19.86 34 ARG B N 1
ATOM 1698 C CA . ARG B 2 34 ? -0.789 42.217 10.710 1.00 21.32 34 ARG B CA 1
ATOM 1699 C C . ARG B 2 34 ? -1.854 43.291 10.666 1.00 18.76 34 ARG B C 1
ATOM 1700 O O . ARG B 2 34 ? -1.839 44.192 9.829 1.00 24.01 34 ARG B O 1
ATOM 1708 N N . GLU B 2 35 ? -2.770 43.186 11.605 1.00 15.60 35 GLU B N 1
ATOM 1709 C CA . GLU B 2 35 ? -3.923 44.050 11.643 1.00 20.78 35 GLU B CA 1
ATOM 1710 C C . GLU B 2 35 ? -3.650 45.121 12.688 1.00 16.93 35 GLU B C 1
ATOM 1711 O O . GLU B 2 35 ? -3.461 44.823 13.871 1.00 19.36 35 GLU B O 1
ATOM 1717 N N . GLU B 2 36 ? -3.560 46.366 12.251 1.00 18.82 36 GLU B N 1
ATOM 1718 C CA . GLU B 2 36 ? -3.420 47.439 13.210 1.00 18.12 36 GLU B CA 1
ATOM 1719 C C . GLU B 2 36 ? -4.785 47.533 13.888 1.00 16.29 36 GLU B C 1
ATOM 1720 O O . GLU B 2 36 ? -5.814 47.547 13.211 1.00 18.17 36 GLU B O 1
ATOM 1726 N N . ILE B 2 37 ? -4.805 47.559 15.216 1.00 12.53 37 ILE B N 1
ATOM 1727 C CA . ILE B 2 37 ? -6.072 47.518 15.939 1.00 13.58 37 ILE B CA 1
ATOM 1728 C C . ILE B 2 37 ? -6.334 48.765 16.773 1.00 12.81 37 ILE B C 1
ATOM 1729 O O . ILE B 2 37 ? -7.489 49.088 17.070 1.00 12.83 37 ILE B O 1
ATOM 1734 N N . VAL B 2 38 ? -5.268 49.443 17.186 1.00 12.03 38 VAL B N 1
ATOM 1735 C CA . VAL B 2 38 ? -5.400 50.712 17.913 1.00 13.99 38 VAL B CA 1
ATOM 1736 C C . VAL B 2 38 ? -4.233 51.592 17.547 1.00 12.16 38 VAL B C 1
ATOM 1737 O O . VAL B 2 38 ? -3.139 51.086 17.292 1.00 18.61 38 VAL B O 1
ATOM 1741 N N . ARG B 2 39 ? -4.437 52.903 17.536 1.00 13.20 39 ARG B N 1
ATOM 1742 C CA . ARG B 2 39 ? -3.297 53.788 17.435 1.00 15.62 39 ARG B CA 1
ATOM 1743 C C . ARG B 2 39 ? -3.504 55.107 18.164 1.00 16.85 39 ARG B C 1
ATOM 1744 O O . ARG B 2 39 ? -4.629 55.554 18.357 1.00 13.39 39 ARG B O 1
ATOM 1752 N N . PHE B 2 40 ? -2.405 55.719 18.583 1.00 14.85 40 PHE B N 1
ATOM 1753 C CA . PHE B 2 40 ? -2.450 57.072 19.086 1.00 13.42 40 PHE B CA 1
ATOM 1754 C C . PHE B 2 40 ? -1.752 57.942 18.061 1.00 11.13 40 PHE B C 1
ATOM 1755 O O . PHE B 2 40 ? -0.568 57.779 17.820 1.00 10.90 40 PHE B O 1
ATOM 1763 N N . ASP B 2 41 ? -2.487 58.874 17.480 1.00 11.45 41 ASP B N 1
ATOM 1764 C CA . ASP B 2 41 ? -1.939 59.801 16.509 1.00 11.52 41 ASP B CA 1
ATOM 1765 C C . ASP B 2 41 ? -1.940 61.186 17.160 1.00 12.08 41 ASP B C 1
ATOM 1766 O O . ASP B 2 41 ? -3.002 61.709 17.541 1.00 15.57 41 ASP B O 1
ATOM 1771 N N . SER B 2 42 ? -0.761 61.787 17.300 1.00 12.11 42 SER B N 1
ATOM 1772 C CA . SER B 2 42 ? -0.660 63.087 17.971 1.00 12.79 42 SER B CA 1
ATOM 1773 C C . SER B 2 42 ? -1.505 64.156 17.295 1.00 13.44 42 SER B C 1
ATOM 1774 O O . SER B 2 42 ? -1.917 65.114 17.947 1.00 17.17 42 SER B O 1
ATOM 1777 N N . ASP B 2 43 ? -1.755 64.004 15.991 1.00 13.29 43 ASP B N 1
ATOM 1778 C CA . ASP B 2 43 ? -2.647 64.921 15.269 1.00 18.98 43 ASP B CA 1
ATOM 1779 C C . ASP B 2 43 ? -4.095 64.850 15.789 1.00 18.05 43 ASP B C 1
ATOM 1780 O O . ASP B 2 43 ? -4.824 65.839 15.753 1.00 18.86 43 ASP B O 1
ATOM 1785 N N . VAL B 2 44 ? -4.506 63.667 16.239 1.00 14.54 44 VAL B N 1
ATOM 1786 C CA . VAL B 2 44 ? -5.857 63.442 16.765 1.00 16.55 44 VAL B CA 1
ATOM 1787 C C . VAL B 2 44 ? -5.899 63.719 18.268 1.00 14.58 44 VAL B C 1
ATOM 1788 O O . VAL B 2 44 ? -6.816 64.355 18.761 1.00 15.37 44 VAL B O 1
ATOM 1792 N N . GLY B 2 45 ? -4.886 63.264 18.996 1.00 18.19 45 GLY B N 1
ATOM 1793 C CA . GLY B 2 45 ? -4.766 63.620 20.402 1.00 14.56 45 GLY B CA 1
ATOM 1794 C C . GLY B 2 45 ? -5.454 62.679 21.379 1.00 14.59 45 GLY B C 1
ATOM 1795 O O . GLY B 2 45 ? -5.529 62.952 22.581 1.00 17.38 45 GLY B O 1
ATOM 1796 N N . GLU B 2 46 ? -5.973 61.571 20.869 1.00 16.04 46 GLU B N 1
ATOM 1797 C CA . GLU B 2 46 ? -6.461 60.498 21.734 1.00 21.52 46 GLU B CA 1
ATOM 1798 C C . GLU B 2 46 ? -6.276 59.169 21.034 1.00 18.68 46 GLU B C 1
ATOM 1799 O O . GLU B 2 46 ? -5.975 59.130 19.839 1.00 17.89 46 GLU B O 1
ATOM 1805 N N . PHE B 2 47 ? -6.432 58.081 21.775 1.00 16.11 47 PHE B N 1
ATOM 1806 C CA . PHE B 2 47 ? -6.380 56.771 21.162 1.00 17.87 47 PHE B CA 1
ATOM 1807 C C . PHE B 2 47 ? -7.635 56.557 20.344 1.00 18.09 47 PHE B C 1
ATOM 1808 O O . PHE B 2 47 ? -8.719 56.978 20.737 1.00 18.30 47 PHE B O 1
ATOM 1816 N N . ARG B 2 48 ? -7.481 55.900 19.203 1.00 14.78 48 ARG B N 1
ATOM 1817 C CA . ARG B 2 48 ? -8.611 55.549 18.364 1.00 13.97 48 ARG B CA 1
ATOM 1818 C C . ARG B 2 48 ? -8.463 54.102 17.963 1.00 13.61 48 ARG B C 1
ATOM 1819 O O . ARG B 2 48 ? -7.403 53.681 17.477 1.00 12.21 48 ARG B O 1
ATOM 1827 N N . ALA B 2 49 ? -9.513 53.336 18.212 1.00 13.10 49 ALA B N 1
ATOM 1828 C CA . ALA B 2 49 ? -9.554 51.951 17.797 1.00 16.32 49 ALA B CA 1
ATOM 1829 C C . ALA B 2 49 ? -9.623 51.935 16.273 1.00 14.63 49 ALA B C 1
ATOM 1830 O O . ALA B 2 49 ? -10.269 52.784 15.669 1.00 18.52 49 ALA B O 1
ATOM 1832 N N . VAL B 2 50 ? -8.956 50.974 15.652 1.00 13.05 50 VAL B N 1
ATOM 1833 C CA . VAL B 2 50 ? -8.944 50.887 14.192 1.00 13.20 50 VAL B CA 1
ATOM 1834 C C . VAL B 2 50 ? -9.877 49.772 13.775 1.00 13.90 50 VAL B C 1
ATOM 1835 O O . VAL B 2 50 ? -10.514 49.846 12.737 1.00 22.60 50 VAL B O 1
ATOM 1839 N N . THR B 2 51 ? -9.955 48.734 14.609 1.00 19.38 51 THR B N 1
ATOM 1840 C CA . THR B 2 51 ? -10.903 47.637 14.416 1.00 18.95 51 THR B CA 1
ATOM 1841 C C . THR B 2 51 ? -11.568 47.302 15.745 1.00 18.61 51 THR B C 1
ATOM 1842 O O . THR B 2 51 ? -11.124 47.750 16.801 1.00 17.41 51 THR B O 1
ATOM 1846 N N . LEU B 2 52 ? -12.608 46.480 15.698 1.00 14.07 52 LEU B N 1
ATOM 1847 C CA . LEU B 2 52 ? -13.359 46.123 16.892 1.00 16.34 52 LEU B CA 1
ATOM 1848 C C . LEU B 2 52 ? -12.461 45.493 17.960 1.00 19.92 52 LEU B C 1
ATOM 1849 O O . LEU B 2 52 ? -12.690 45.660 19.155 1.00 2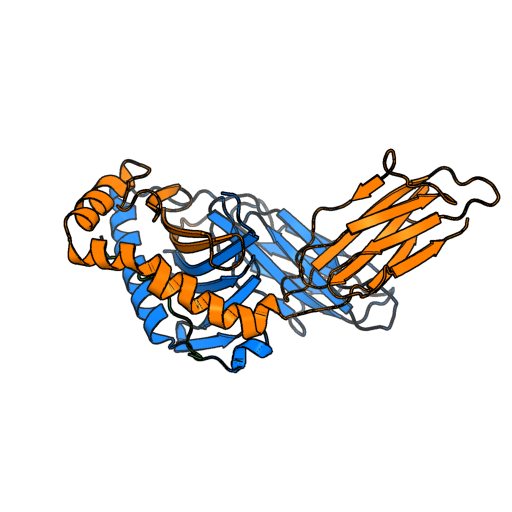5.33 52 LEU B O 1
ATOM 1854 N N . LEU B 2 53 ? -11.433 44.778 17.516 1.00 20.76 53 LEU B N 1
ATOM 1855 C CA . LEU B 2 53 ? -10.493 44.099 18.415 1.00 25.43 53 LEU B CA 1
ATOM 1856 C C . LEU B 2 53 ? -9.796 45.059 19.375 1.00 19.85 53 LEU B C 1
ATOM 1857 O O . LEU B 2 53 ? -9.404 44.688 20.476 1.00 19.68 53 LEU B O 1
ATOM 1862 N N . GLY B 2 54 ? -9.609 46.290 18.934 1.00 17.67 54 GLY B N 1
ATOM 1863 C CA . GLY B 2 54 ? -8.843 47.234 19.715 1.00 19.61 54 GLY B CA 1
ATOM 1864 C C . GLY B 2 54 ? -9.738 48.215 20.429 1.00 18.19 54 GLY B C 1
ATOM 1865 O O . GLY B 2 54 ? -9.250 49.104 21.117 1.00 22.60 54 GLY B O 1
ATOM 1866 N N . LEU B 2 55 ? -11.051 48.060 20.273 1.00 13.15 55 LEU B N 1
ATOM 1867 C CA . LEU B 2 55 ? -11.973 49.004 20.909 1.00 17.39 55 LEU B CA 1
ATOM 1868 C C . LEU B 2 55 ? -11.874 49.069 22.444 1.00 16.26 55 LEU B C 1
ATOM 1869 O O . LEU B 2 55 ? -11.880 50.161 23.011 1.00 20.25 55 LEU B O 1
ATOM 1874 N N . PRO B 2 56 ? -11.801 47.913 23.127 1.00 17.38 56 PRO B N 1
ATOM 1875 C CA . PRO B 2 56 ? -11.753 48.081 24.587 1.00 21.32 56 PRO B CA 1
ATOM 1876 C C . PRO B 2 56 ? -10.429 48.668 25.085 1.00 22.99 56 PRO B C 1
ATOM 1877 O O . PRO B 2 56 ? -10.412 49.337 26.114 1.00 29.24 56 PRO B O 1
ATOM 1881 N N . ALA B 2 57 ? -9.341 48.421 24.365 1.00 17.95 57 ALA B N 1
ATOM 1882 C CA . ALA B 2 57 ? -8.054 49.016 24.700 1.00 18.45 57 ALA B CA 1
ATOM 1883 C C . ALA B 2 57 ? -8.142 50.532 24.594 1.00 18.35 57 ALA B C 1
ATOM 1884 O O . ALA B 2 57 ? -7.784 51.251 25.524 1.00 21.81 57 ALA B O 1
ATOM 1886 N N . ALA B 2 58 ? -8.604 51.014 23.445 1.00 16.11 58 ALA B N 1
ATOM 1887 C CA . ALA B 2 58 ? -8.712 52.450 23.206 1.00 15.10 58 ALA B CA 1
ATOM 1888 C C . ALA B 2 58 ? -9.586 53.122 24.262 1.00 18.39 58 ALA B C 1
ATOM 1889 O O . ALA B 2 58 ? -9.213 54.149 24.833 1.00 20.52 58 ALA B O 1
ATOM 1891 N N . GLU B 2 59 ? -10.750 52.538 24.502 1.00 18.00 59 GLU B N 1
ATOM 1892 C CA . GLU B 2 59 ? -11.688 53.042 25.499 1.00 29.25 59 GLU B CA 1
ATOM 1893 C C . GLU B 2 59 ? -11.006 53.117 26.858 1.00 32.47 59 GLU B C 1
ATOM 1894 O O . GLU B 2 59 ? -11.056 54.146 27.537 1.00 34.99 59 GLU B O 1
ATOM 1900 N N . TYR B 2 60 ? -10.343 52.028 27.238 1.00 25.16 60 TYR B N 1
ATOM 1901 C CA . TYR B 2 60 ? -9.698 51.953 28.538 1.00 26.80 60 TYR B CA 1
ATOM 1902 C C . TYR B 2 60 ? -8.552 52.952 28.637 1.00 26.68 60 TYR B C 1
ATOM 1903 O O . TYR B 2 60 ? -8.433 53.679 29.622 1.00 29.19 60 TYR B O 1
ATOM 1912 N N . TRP B 2 61 ? -7.710 52.994 27.609 1.00 24.05 61 TRP B N 1
ATOM 1913 C CA . TRP B 2 61 ? -6.556 53.886 27.631 1.00 24.06 61 TRP B CA 1
ATOM 1914 C C . TRP B 2 61 ? -6.969 55.358 27.675 1.00 30.09 61 TRP B C 1
ATOM 1915 O O . TRP B 2 61 ? -6.389 56.142 28.430 1.00 30.21 61 TRP B O 1
ATOM 1926 N N . ASN B 2 62 ? -7.979 55.722 26.886 1.00 22.89 62 ASN B N 1
ATOM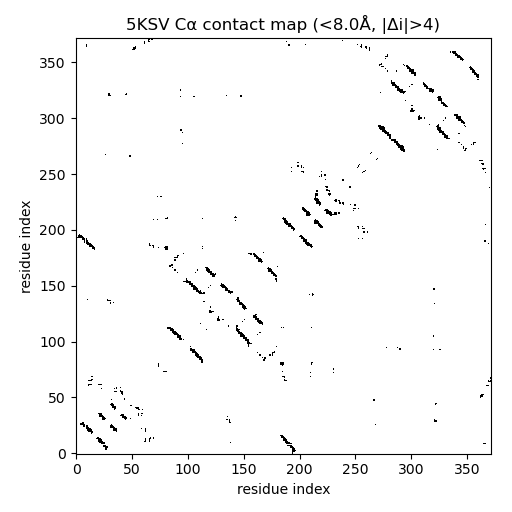 1927 C CA . ASN B 2 62 ? -8.474 57.093 26.863 1.00 23.56 62 ASN B CA 1
ATOM 1928 C C . ASN B 2 62 ? -9.067 57.557 28.182 1.00 26.98 62 ASN B C 1
ATOM 1929 O O . ASN B 2 62 ? -9.087 58.750 28.474 1.00 28.40 62 ASN B O 1
ATOM 1934 N N . SER B 2 63 ? -9.577 56.613 28.964 1.00 28.63 63 SER B N 1
ATOM 1935 C CA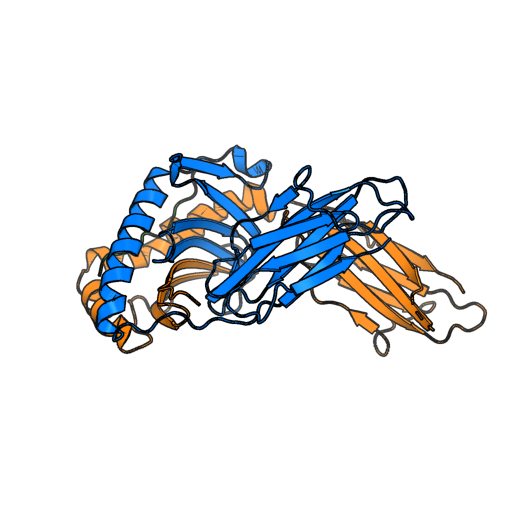 . SER B 2 63 ? -10.237 56.944 30.217 1.00 32.37 63 SER B CA 1
ATOM 1936 C C . SER B 2 63 ? -9.219 57.285 31.299 1.00 34.87 63 SER B C 1
ATOM 1937 O O . SER B 2 63 ? -9.576 57.831 32.343 1.00 41.59 63 SER B O 1
ATOM 1940 N N . GLN B 2 64 ? -7.952 56.961 31.066 1.00 33.52 64 GLN B N 1
ATOM 1941 C CA . GLN B 2 64 ? -6.907 57.326 32.030 1.00 35.98 64 GLN B CA 1
ATOM 1942 C C . GLN B 2 64 ? -6.236 58.643 31.644 1.00 35.26 64 GLN B C 1
ATOM 1943 O O . GLN B 2 64 ? -5.419 58.689 30.727 1.00 32.72 64 GLN B O 1
ATOM 1949 N N . LYS B 2 65 ? -6.577 59.711 32.352 1.00 35.19 65 LYS B N 1
ATOM 1950 C CA . LYS B 2 65 ? -6.146 61.051 31.963 1.00 38.77 65 LYS B CA 1
ATOM 1951 C C . LYS B 2 65 ? -4.632 61.248 31.969 1.00 40.63 65 LYS B C 1
ATOM 1952 O O . LYS B 2 65 ? -4.091 62.011 31.165 1.00 40.15 65 LYS B O 1
ATOM 1958 N N . ASP B 2 66 ? -3.959 60.543 32.871 1.00 38.38 66 ASP B N 1
ATOM 1959 C CA . ASP B 2 66 ? -2.509 60.607 33.001 1.00 43.84 66 ASP B CA 1
ATOM 1960 C C . ASP B 2 66 ? -1.776 59.898 31.869 1.00 39.46 66 ASP B C 1
ATOM 1961 O O . ASP B 2 66 ? -0.750 60.384 31.384 1.00 39.50 66 ASP B O 1
ATOM 1966 N N . ILE B 2 67 ? -2.290 58.738 31.470 1.00 41.14 67 ILE B N 1
ATOM 1967 C CA . ILE B 2 67 ? -1.783 58.031 30.296 1.00 37.04 67 ILE B CA 1
ATOM 1968 C C . ILE B 2 67 ? -1.903 58.946 29.071 1.00 30.67 67 ILE B C 1
ATOM 1969 O O . ILE B 2 67 ? -0.948 59.127 28.317 1.00 29.11 67 ILE B O 1
ATOM 1974 N N . LEU B 2 68 ? -3.083 59.534 28.902 1.00 27.28 68 LEU B N 1
ATOM 1975 C CA . LEU B 2 68 ? -3.355 60.488 27.829 1.00 26.49 68 LEU B CA 1
ATOM 1976 C C . LEU B 2 68 ? -2.407 61.687 27.810 1.00 30.42 68 LEU B C 1
ATOM 1977 O O . LEU B 2 68 ? -1.907 62.074 26.746 1.00 23.51 68 LEU B O 1
ATOM 1982 N N . GLU B 2 69 ? -2.191 62.297 28.974 1.00 27.72 69 GLU B N 1
ATOM 1983 C CA . GLU B 2 69 ? -1.301 63.459 29.050 1.00 44.95 69 GLU B CA 1
ATOM 1984 C C . GLU B 2 69 ? 0.142 63.097 28.690 1.00 35.22 69 GLU B C 1
ATOM 1985 O O . GLU B 2 69 ? 0.866 63.890 28.095 1.00 31.11 69 GLU B O 1
ATOM 1991 N N . ARG B 2 70 ? 0.542 61.885 29.041 1.00 28.07 70 ARG B N 1
ATOM 1992 C CA . ARG B 2 70 ? 1.868 61.391 28.715 1.00 33.56 70 ARG B CA 1
ATOM 1993 C C . ARG B 2 70 ? 2.029 61.118 27.213 1.00 27.20 70 ARG B C 1
ATOM 1994 O O . ARG B 2 70 ? 3.079 61.394 26.640 1.00 25.98 70 ARG B O 1
ATOM 2002 N N . LYS B 2 71 ? 0.989 60.584 26.578 1.00 22.91 71 LYS B N 1
ATOM 2003 C CA . LYS B 2 71 ? 1.018 60.335 25.138 1.00 20.57 71 LYS B CA 1
ATOM 2004 C C . LYS B 2 71 ? 1.069 61.639 24.378 1.00 19.78 71 LYS B C 1
ATOM 2005 O O . LYS B 2 71 ? 1.777 61.760 23.378 1.00 24.34 71 LYS B O 1
ATOM 2011 N N . AR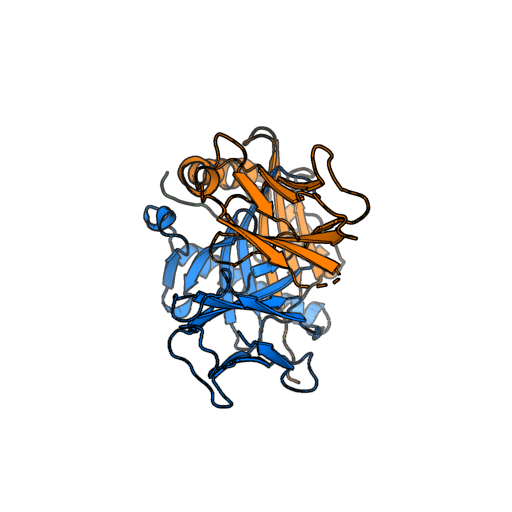G B 2 72 ? 0.317 62.622 24.862 1.00 23.91 72 ARG B N 1
ATOM 2012 C CA . ARG B 2 72 ? 0.275 63.930 24.230 1.00 21.03 72 ARG B CA 1
ATOM 2013 C C . ARG B 2 72 ? 1.606 64.665 24.339 1.00 25.07 72 ARG B C 1
ATOM 2014 O O . ARG B 2 72 ? 1.946 65.455 23.471 1.00 22.88 72 ARG B O 1
ATOM 2022 N N . ALA B 2 73 ? 2.358 64.405 25.403 1.00 23.36 73 ALA B N 1
ATOM 2023 C CA . ALA B 2 73 ? 3.670 65.025 25.549 1.00 24.60 73 ALA B CA 1
ATOM 2024 C C . ALA B 2 73 ? 4.778 64.213 24.861 1.00 23.10 73 ALA B C 1
ATOM 2025 O O . ALA B 2 73 ? 5.915 64.669 24.767 1.00 23.92 73 ALA B O 1
ATOM 2027 N N . ALA B 2 74 ? 4.456 63.013 24.379 1.00 21.36 74 ALA B N 1
ATOM 2028 C CA . ALA B 2 74 ? 5.494 62.137 23.837 1.00 20.71 74 ALA B CA 1
ATOM 2029 C C . ALA B 2 74 ? 6.161 62.716 22.580 1.00 19.44 74 ALA B C 1
ATOM 2030 O O . ALA B 2 74 ? 7.344 62.458 22.320 1.00 19.75 74 ALA B O 1
ATOM 2032 N N . VAL B 2 75 ? 5.424 63.521 21.817 1.00 18.47 75 VAL B N 1
ATOM 2033 C CA . VAL B 2 75 ? 5.999 64.120 20.616 1.00 17.72 75 VAL B CA 1
ATOM 2034 C C . VAL B 2 75 ? 7.217 64.995 20.950 1.00 24.35 75 VAL B C 1
ATOM 2035 O O . VAL B 2 75 ? 8.208 65.025 20.204 1.00 18.91 75 VAL B O 1
ATOM 2039 N N . ASP B 2 76 ? 7.161 65.677 22.089 1.00 28.64 76 ASP B N 1
ATOM 2040 C CA . ASP B 2 76 ? 8.283 66.490 22.539 1.00 30.81 76 ASP B CA 1
ATOM 2041 C C . ASP B 2 76 ? 9.284 65.671 23.359 1.00 33.16 76 ASP B C 1
ATOM 2042 O O . ASP B 2 76 ? 10.494 65.792 23.173 1.00 34.56 76 ASP B O 1
ATOM 2047 N N . ARG B 2 77 ? 8.776 64.842 24.265 1.00 25.26 77 ARG B N 1
ATOM 2048 C CA . ARG B 2 77 ? 9.630 64.061 25.154 1.00 27.39 77 ARG B CA 1
ATOM 2049 C C . ARG B 2 77 ? 10.423 62.993 24.408 1.00 26.34 77 ARG B C 1
ATOM 2050 O O . ARG B 2 77 ? 11.586 62.750 24.706 1.00 28.39 77 ARG B O 1
ATOM 2058 N N . VAL B 2 78 ? 9.793 62.356 23.434 1.00 17.13 78 VAL B N 1
ATOM 2059 C CA . VAL B 2 78 ? 10.450 61.279 22.712 1.00 19.38 78 VAL B CA 1
ATOM 2060 C C . VAL B 2 78 ? 10.966 61.712 21.345 1.00 14.34 78 VAL B C 1
ATOM 2061 O O . VAL B 2 78 ? 12.167 61.666 21.108 1.00 14.23 78 VAL B O 1
ATOM 2065 N N . CYS B 2 79 ? 10.062 62.130 20.460 1.00 15.90 79 CYS B N 1
ATOM 2066 C CA . CYS B 2 79 ? 10.417 62.418 19.072 1.00 14.46 79 CYS B CA 1
ATOM 2067 C C . CYS B 2 79 ? 11.405 63.574 18.937 1.00 15.08 79 CYS B C 1
ATOM 2068 O O . CYS B 2 79 ? 12.475 63.405 18.346 1.00 18.05 79 CYS B O 1
ATOM 2071 N N . ARG B 2 80 ? 11.057 64.743 19.469 1.00 12.95 80 ARG B N 1
ATOM 2072 C CA . ARG B 2 80 ? 11.946 65.906 19.351 1.00 15.08 80 ARG B CA 1
ATOM 2073 C C . ARG B 2 80 ? 13.241 65.677 20.108 1.00 16.08 80 ARG B C 1
ATOM 2074 O O . ARG B 2 80 ? 14.296 66.124 19.681 1.00 16.99 80 ARG B O 1
ATOM 2082 N N . HIS B 2 81 ? 13.170 64.948 21.214 1.00 16.08 81 HIS B N 1
ATOM 2083 C CA . HIS B 2 81 ? 14.379 64.655 21.969 1.00 16.31 81 HIS B CA 1
ATOM 2084 C C . HIS B 2 81 ? 15.358 63.770 21.179 1.00 14.75 81 HIS B C 1
ATOM 2085 O O . HIS B 2 81 ? 16.535 64.099 21.025 1.00 13.24 81 HIS B O 1
ATOM 2092 N N . ASN B 2 82 ? 14.878 62.641 20.682 1.00 11.54 82 ASN B N 1
ATOM 2093 C CA . ASN B 2 82 ? 15.742 61.748 19.918 1.00 11.90 82 ASN B CA 1
ATOM 2094 C C . ASN B 2 82 ? 16.286 62.371 18.635 1.00 13.25 82 ASN B C 1
ATOM 2095 O O . ASN B 2 82 ? 17.392 62.052 18.208 1.00 12.98 82 ASN B O 1
ATOM 2100 N N . TYR B 2 83 ? 15.502 63.247 18.007 1.00 12.68 83 TYR B N 1
ATOM 2101 C CA . TYR B 2 83 ? 15.968 63.920 16.796 1.00 14.05 83 TYR B CA 1
ATOM 2102 C C . TYR B 2 83 ? 17.251 64.709 17.042 1.00 14.33 83 TYR B C 1
ATOM 2103 O O . TYR B 2 83 ? 18.053 64.880 16.130 1.00 16.20 83 TYR B O 1
ATOM 2112 N N . GLN B 2 84 ? 17.438 65.192 18.268 1.00 12.20 84 GLN B N 1
ATOM 2113 C CA . GLN B 2 84 ? 18.663 65.916 18.628 1.00 15.30 84 GLN B CA 1
ATOM 2114 C C . GLN B 2 84 ? 19.867 64.982 18.583 1.00 16.80 84 GLN B C 1
ATOM 2115 O O . GLN B 2 84 ? 20.967 65.404 18.234 1.00 17.87 84 GLN B O 1
ATOM 2121 N N . LEU B 2 85 ? 19.658 63.716 18.946 1.00 13.14 85 LEU B N 1
ATOM 2122 C CA . LEU B 2 85 ? 20.709 62.712 18.811 1.00 15.12 85 LEU B CA 1
ATOM 2123 C C . LEU B 2 85 ? 20.957 62.392 17.338 1.00 13.25 85 LEU B C 1
ATOM 2124 O O . LEU B 2 85 ? 22.103 62.267 16.912 1.00 16.91 85 LEU B O 1
ATOM 2129 N N . GLU B 2 86 ? 19.886 62.266 16.554 1.00 14.43 86 GLU B N 1
ATOM 2130 C CA . GLU B 2 86 ? 20.036 62.004 15.121 1.00 13.73 86 GLU B CA 1
ATOM 2131 C C . GLU B 2 86 ? 20.836 63.104 14.432 1.00 14.91 86 GLU B C 1
ATOM 2132 O O . GLU B 2 86 ? 21.677 62.821 13.581 1.00 18.52 86 GLU B O 1
ATOM 2138 N N . LEU B 2 87 ? 20.587 64.354 14.816 1.00 15.18 87 LEU B N 1
ATOM 2139 C CA . LEU B 2 87 ? 21.310 65.501 14.245 1.00 20.00 87 LEU B CA 1
ATOM 2140 C C . LEU B 2 87 ? 22.818 65.379 14.395 1.00 23.02 87 LEU B C 1
ATOM 2141 O O . LEU B 2 87 ? 23.557 65.782 13.503 1.00 23.87 87 LEU B O 1
ATOM 2146 N N . ARG B 2 88 ? 23.277 64.815 15.512 1.00 23.45 88 ARG B N 1
ATOM 2147 C CA . ARG B 2 88 ? 24.718 64.665 15.730 1.00 27.01 88 ARG B CA 1
ATOM 2148 C C . ARG B 2 88 ? 25.284 63.410 15.075 1.00 25.16 88 ARG B C 1
ATOM 2149 O O . ARG B 2 88 ? 26.491 63.233 15.029 1.00 25.58 88 ARG B O 1
ATOM 2157 N N . THR B 2 89 ? 24.420 62.529 14.581 1.00 21.80 89 THR B N 1
ATOM 2158 C CA . THR B 2 89 ? 24.892 61.212 14.142 1.00 20.32 89 THR B CA 1
ATOM 2159 C C . THR B 2 89 ? 24.374 60.761 12.782 1.00 19.00 89 THR B C 1
ATOM 2160 O O . THR B 2 89 ? 25.068 60.865 11.786 1.00 21.65 89 THR B O 1
ATOM 2164 N N . THR B 2 90 ? 23.149 60.263 12.743 1.00 19.51 90 THR B N 1
ATOM 2165 C CA . THR B 2 90 ? 22.617 59.703 11.515 1.00 15.87 90 THR B CA 1
ATOM 2166 C C . THR B 2 90 ? 22.489 60.753 10.414 1.00 18.13 90 THR B C 1
ATOM 2167 O O . THR B 2 90 ? 22.791 60.486 9.251 1.00 19.21 90 THR B O 1
ATOM 2171 N N . LEU B 2 91 ? 22.058 61.952 10.783 1.00 12.88 91 LEU B N 1
ATOM 2172 C CA . LEU B 2 91 ? 21.837 63.007 9.803 1.00 13.66 91 LEU B CA 1
ATOM 2173 C C . LEU B 2 91 ? 23.136 63.642 9.296 1.00 16.07 91 LEU B C 1
ATOM 2174 O O . LEU B 2 91 ? 23.122 64.384 8.322 1.00 15.97 91 LEU B O 1
ATOM 2179 N N . GLN B 2 92 ? 24.260 63.339 9.938 1.00 14.84 92 GLN B N 1
ATOM 2180 C CA . GLN B 2 92 ? 25.556 63.835 9.461 1.00 14.82 92 GLN B CA 1
ATOM 2181 C C . GLN B 2 92 ? 26.328 62.792 8.676 1.00 15.50 92 GLN B C 1
ATOM 2182 O O . GLN B 2 92 ? 27.302 63.116 8.006 1.00 19.23 92 GLN B O 1
ATOM 2188 N N . ARG B 2 93 ? 25.909 61.537 8.775 1.00 14.28 93 ARG B N 1
ATOM 2189 C CA . ARG B 2 93 ? 26.554 60.466 8.016 1.00 14.39 93 ARG B CA 1
ATOM 2190 C C . ARG B 2 93 ? 26.575 60.776 6.506 1.00 14.23 93 ARG B C 1
ATOM 2191 O O . ARG B 2 93 ? 25.533 61.097 5.913 1.00 14.45 93 ARG B O 1
ATOM 2199 N N . ARG B 2 94 ? 27.765 60.731 5.911 1.00 19.02 94 ARG B N 1
ATOM 2200 C CA . ARG B 2 94 ? 27.950 60.934 4.470 1.00 20.64 94 ARG B CA 1
ATOM 2201 C C . ARG B 2 94 ? 28.830 59.821 3.946 1.00 23.07 94 ARG B C 1
ATOM 2202 O O . ARG B 2 94 ? 29.975 59.699 4.363 1.00 27.79 94 ARG B O 1
ATOM 2210 N N . VAL B 2 95 ? 28.300 58.994 3.053 1.00 19.19 95 VAL B N 1
ATOM 2211 C CA . VAL B 2 95 ? 29.130 58.003 2.387 1.00 16.12 95 VAL B CA 1
ATOM 2212 C C . VAL B 2 95 ? 29.036 58.174 0.866 1.00 15.95 95 VAL B C 1
ATOM 2213 O O . VAL B 2 95 ? 27.942 58.115 0.297 1.00 14.83 95 VAL B O 1
ATOM 2217 N N . GLU B 2 96 ? 30.185 58.384 0.228 1.00 21.17 96 GLU B N 1
ATOM 2218 C CA . GLU B 2 96 ? 30.274 58.714 -1.196 1.00 26.92 96 GLU B CA 1
ATOM 2219 C C . GLU B 2 96 ? 30.111 57.493 -2.113 1.00 21.80 96 GLU B C 1
ATOM 2220 O O . GLU B 2 96 ? 30.836 56.506 -1.974 1.00 21.17 96 GLU B O 1
ATOM 2226 N N . PRO B 2 97 ? 29.192 57.586 -3.084 1.00 15.29 97 PRO B N 1
ATOM 2227 C CA . PRO B 2 97 ? 28.905 56.509 -4.043 1.00 14.92 97 PRO B CA 1
ATOM 2228 C C . PRO B 2 97 ? 30.098 56.180 -4.937 1.00 18.20 97 PRO B C 1
ATOM 2229 O O . PRO B 2 97 ? 30.891 57.056 -5.261 1.00 18.40 97 PRO B O 1
ATOM 2233 N N . THR B 2 98 ? 30.225 54.915 -5.316 1.00 22.52 98 THR B N 1
ATOM 2234 C CA . THR B 2 98 ? 31.145 54.515 -6.370 1.00 22.76 98 THR B CA 1
ATOM 2235 C C . THR B 2 98 ? 30.295 54.340 -7.627 1.00 19.05 98 THR B C 1
ATOM 2236 O O . THR B 2 98 ? 29.189 53.805 -7.549 1.00 16.27 98 THR B O 1
ATOM 2240 N N . VAL B 2 99 ? 30.795 54.802 -8.775 1.00 18.24 99 VAL B N 1
ATOM 2241 C CA . VAL B 2 99 ? 30.042 54.729 -10.030 1.00 15.41 99 VAL B CA 1
ATOM 2242 C C . VAL B 2 99 ? 30.792 53.914 -11.086 1.00 16.84 99 VAL B C 1
ATOM 2243 O O . VAL B 2 99 ? 31.953 54.195 -11.397 1.00 16.58 99 VAL B O 1
ATOM 2247 N N . THR B 2 100 ? 30.109 52.914 -11.640 1.00 15.59 100 THR B N 1
ATOM 2248 C CA . THR B 2 100 ? 30.716 51.978 -12.584 1.00 16.04 100 THR B CA 1
ATOM 2249 C C . THR B 2 100 ? 29.776 51.708 -13.747 1.00 15.85 100 THR B C 1
ATOM 2250 O O . THR B 2 100 ? 28.579 51.500 -13.541 1.00 15.39 100 THR B O 1
ATOM 2254 N N . ILE B 2 101 ? 30.309 51.692 -14.963 1.00 16.30 101 ILE B N 1
ATOM 2255 C CA . ILE B 2 101 ? 29.487 51.405 -16.131 1.00 16.28 101 ILE B CA 1
ATOM 2256 C C . ILE B 2 101 ? 29.871 50.056 -16.719 1.00 18.87 101 ILE B C 1
ATOM 2257 O O . ILE B 2 101 ? 31.050 49.786 -16.976 1.00 17.19 101 ILE B O 1
ATOM 2262 N N . SER B 2 102 ? 28.868 49.210 -16.936 1.00 21.88 102 SER B N 1
ATOM 2263 C CA . SER B 2 102 ? 29.093 47.915 -17.565 1.00 24.20 102 SER B CA 1
ATOM 2264 C C . SER B 2 102 ? 27.951 47.565 -18.505 1.00 19.66 102 SER B C 1
ATOM 2265 O O . SER B 2 102 ? 26.785 47.732 -18.154 1.00 17.50 102 SER B O 1
ATOM 2268 N N . PRO B 2 103 ? 28.286 47.099 -19.715 1.00 19.50 103 PRO B N 1
ATOM 2269 C CA . PRO B 2 103 ? 27.256 46.574 -20.617 1.00 23.57 103 PRO B CA 1
ATOM 2270 C C . PRO B 2 103 ? 26.679 45.268 -20.088 1.00 33.52 103 PRO B C 1
ATOM 2271 O O . PRO B 2 103 ? 27.415 44.485 -19.489 1.00 41.00 103 PRO B O 1
ATOM 2275 N N . SER B 2 104 ? 25.379 45.055 -20.280 1.00 37.55 104 SER B N 1
ATOM 2276 C CA . SER B 2 104 ? 24.768 43.749 -20.051 1.00 44.07 104 SER B CA 1
ATOM 2277 C C . SER B 2 104 ? 24.756 42.944 -21.346 1.00 49.48 104 SER B C 1
ATOM 2278 O O . SER B 2 104 ? 25.309 41.845 -21.416 1.00 54.26 104 SER B O 1
ATOM 2281 N N . ASN B 2 113 ? 21.394 46.936 -27.359 1.00 37.34 113 ASN B N 1
ATOM 2282 C CA . ASN B 2 113 ? 22.138 46.551 -26.165 1.00 36.74 113 ASN B CA 1
ATOM 2283 C C . ASN B 2 113 ? 21.708 47.367 -24.927 1.00 30.75 113 ASN B C 1
ATOM 2284 O O . ASN B 2 113 ? 20.859 48.261 -25.007 1.00 29.67 113 ASN B O 1
ATOM 2289 N N . LEU B 2 114 ? 22.279 47.037 -23.779 1.00 25.24 114 LEU B N 1
ATOM 2290 C CA . LEU B 2 114 ? 21.836 47.590 -22.512 1.00 25.81 114 LEU B CA 1
ATOM 2291 C C . LEU B 2 114 ? 23.053 48.005 -21.701 1.00 23.85 114 LEU B C 1
ATOM 2292 O O . LEU B 2 114 ? 23.942 47.204 -21.438 1.00 24.19 114 LEU B O 1
ATOM 2297 N N . LEU B 2 115 ? 23.090 49.267 -21.312 1.00 17.82 115 LEU B N 1
ATOM 2298 C CA . LEU B 2 115 ? 24.193 49.766 -20.526 1.00 18.43 115 LEU B CA 1
ATOM 2299 C C . LEU B 2 115 ? 23.703 49.871 -19.092 1.00 20.02 115 LEU B C 1
ATOM 2300 O O . LEU B 2 115 ? 22.609 50.389 -18.853 1.00 17.48 115 LEU B O 1
ATOM 2305 N N . VAL B 2 116 ? 24.501 49.384 -18.145 1.00 16.41 116 VAL B N 1
ATOM 2306 C CA . VAL B 2 116 ? 24.148 49.476 -16.735 1.00 18.54 116 VAL B CA 1
ATOM 2307 C C . VAL B 2 116 ? 25.117 50.392 -15.972 1.00 15.24 116 VAL B C 1
ATOM 2308 O O . VAL B 2 116 ? 26.321 50.173 -15.967 1.00 16.07 116 VAL B O 1
ATOM 2312 N N . CYS B 2 117 ? 24.581 51.426 -15.340 1.00 14.10 117 CYS B N 1
ATOM 2313 C CA . CYS B 2 117 ? 25.354 52.224 -14.401 1.00 19.37 117 CYS B CA 1
ATOM 2314 C C . CYS B 2 117 ? 25.062 51.774 -12.965 1.00 14.92 117 CYS B C 1
ATOM 2315 O O . CYS B 2 117 ? 23.951 51.966 -12.470 1.00 16.87 117 CYS B O 1
ATOM 2318 N N . SER B 2 118 ? 26.046 51.177 -12.303 1.00 14.62 118 SER B N 1
ATOM 2319 C CA . SER B 2 118 ? 25.896 50.780 -10.910 1.00 14.78 118 SER B CA 1
ATOM 2320 C C . SER B 2 118 ? 26.415 51.870 -9.990 1.00 14.37 118 SER B C 1
ATOM 2321 O O . SER B 2 118 ? 27.567 52.307 -10.111 1.00 14.89 118 SER B O 1
ATOM 2324 N N . VAL B 2 119 ? 25.569 52.301 -9.064 1.00 13.69 119 VAL B N 1
ATOM 2325 C CA . VAL B 2 119 ? 25.962 53.318 -8.109 1.00 14.82 119 VAL B CA 1
ATOM 2326 C C . VAL B 2 119 ? 25.842 52.673 -6.741 1.00 14.57 119 VAL B C 1
ATOM 2327 O O . VAL B 2 119 ? 24.739 52.404 -6.265 1.00 13.64 119 VAL B O 1
ATOM 2331 N N . THR B 2 120 ? 26.980 52.415 -6.116 1.00 14.90 120 THR B N 1
ATOM 2332 C CA . THR B 2 120 ? 26.987 51.542 -4.959 1.00 19.51 120 THR B CA 1
ATOM 2333 C C . THR B 2 120 ? 27.548 52.220 -3.720 1.00 16.04 120 THR B C 1
ATOM 2334 O O . THR B 2 120 ? 28.339 53.152 -3.830 1.00 16.14 120 THR B O 1
ATOM 2338 N N . ASP B 2 121 ? 27.115 51.753 -2.554 1.00 16.42 121 ASP B N 1
ATOM 2339 C CA . ASP B 2 121 ? 27.678 52.174 -1.272 1.00 23.03 121 ASP B CA 1
ATOM 2340 C C . ASP B 2 121 ? 27.556 53.656 -0.967 1.00 19.65 121 ASP B C 1
ATOM 2341 O O . ASP B 2 121 ? 28.555 54.318 -0.717 1.00 21.31 121 ASP B O 1
ATOM 2346 N N . PHE B 2 122 ? 26.336 54.174 -0.965 1.00 15.39 122 PHE B N 1
ATOM 2347 C CA . PHE B 2 122 ? 26.127 55.560 -0.581 1.00 15.08 122 PHE B CA 1
ATOM 2348 C C . PHE B 2 122 ? 25.140 55.721 0.582 1.00 15.10 122 PHE B C 1
ATOM 2349 O O . PHE B 2 122 ? 24.376 54.814 0.911 1.00 15.14 122 PHE B O 1
ATOM 2357 N N . TYR B 2 123 ? 25.207 56.892 1.204 1.00 15.34 123 TYR B N 1
ATOM 2358 C CA . TYR B 2 123 ? 24.309 57.307 2.269 1.00 15.56 123 TYR B CA 1
ATOM 2359 C C . TYR B 2 123 ? 24.459 58.828 2.400 1.00 15.86 123 TYR B C 1
ATOM 2360 O O . TYR B 2 123 ? 25.582 59.339 2.417 1.00 16.51 123 TYR B O 1
ATOM 2369 N N . PRO B 2 124 ? 23.335 59.555 2.517 1.00 17.91 124 PRO B N 1
ATOM 2370 C CA . PRO B 2 124 ? 21.981 59.002 2.628 1.00 15.37 124 PRO B CA 1
ATOM 2371 C C . PRO B 2 124 ? 21.310 58.618 1.315 1.00 14.47 124 PRO B C 1
ATOM 2372 O O . PRO B 2 124 ? 21.955 58.450 0.278 1.00 13.96 124 PRO B O 1
ATOM 2376 N N . ALA B 2 125 ? 19.990 58.496 1.388 1.00 14.50 125 ALA B N 1
ATOM 2377 C CA . ALA B 2 125 ? 19.182 57.936 0.320 1.00 17.75 125 ALA B CA 1
ATOM 2378 C C . ALA B 2 125 ? 19.019 58.874 -0.862 1.00 20.86 125 ALA B C 1
ATOM 2379 O O . ALA B 2 125 ? 18.816 58.412 -1.977 1.00 21.06 125 ALA B O 1
ATOM 2381 N N . GLN B 2 126 ? 19.048 60.179 -0.606 1.00 17.22 126 GLN B N 1
ATOM 2382 C CA . GLN B 2 126 ? 18.798 61.168 -1.648 1.00 19.24 126 GLN B CA 1
ATOM 2383 C C . GLN B 2 126 ? 19.889 61.080 -2.708 1.00 23.09 126 GLN B C 1
ATOM 2384 O O . GLN B 2 126 ? 21.060 61.273 -2.416 1.00 24.00 126 GLN B O 1
ATOM 2390 N N . ILE B 2 127 ? 19.505 60.783 -3.941 1.00 23.02 127 ILE B N 1
ATOM 2391 C CA . ILE B 2 127 ? 20.483 60.651 -5.004 1.00 17.38 127 ILE B CA 1
ATOM 2392 C C . ILE B 2 127 ? 19.802 60.876 -6.348 1.00 16.30 127 ILE B C 1
ATOM 2393 O O . ILE B 2 127 ? 18.606 60.645 -6.493 1.00 19.23 127 ILE B O 1
ATOM 2398 N N . LYS B 2 128 ? 20.561 61.349 -7.327 1.00 16.15 128 LYS B N 1
ATOM 2399 C CA . LYS B 2 128 ? 20.036 61.522 -8.667 1.00 17.06 128 LYS B CA 1
ATOM 2400 C C . LYS B 2 128 ? 21.032 60.972 -9.680 1.00 17.85 128 LYS B C 1
ATOM 2401 O O . LYS B 2 128 ? 22.188 61.421 -9.748 1.00 17.48 128 LYS B O 1
ATOM 2407 N N . VAL B 2 129 ? 20.581 59.985 -10.451 1.00 14.88 129 VAL B N 1
ATOM 2408 C CA . VAL B 2 129 ? 21.397 59.402 -11.500 1.00 12.60 129 VAL B CA 1
ATOM 2409 C C . VAL B 2 129 ? 20.789 59.720 -12.850 1.00 15.27 129 VAL B C 1
ATOM 2410 O O . VAL B 2 129 ? 19.601 59.507 -13.056 1.00 18.54 129 VAL B O 1
ATOM 2414 N N . ARG B 2 130 ? 21.600 60.255 -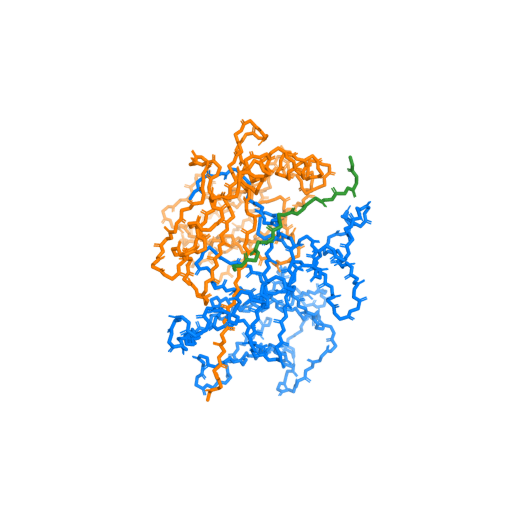13.760 1.00 17.36 130 ARG B N 1
ATOM 2415 C CA . ARG B 2 130 ? 21.145 60.583 -15.109 1.00 14.49 130 ARG B CA 1
ATOM 2416 C C . ARG B 2 130 ? 22.051 59.962 -16.180 1.00 20.94 130 ARG B C 1
ATOM 2417 O O . ARG B 2 130 ? 23.273 59.899 -16.025 1.00 19.63 130 ARG B O 1
ATOM 2425 N N . TRP B 2 131 ? 21.444 59.517 -17.273 1.00 14.87 131 TRP B N 1
ATOM 2426 C CA . TRP B 2 131 ? 22.203 59.056 -18.417 1.00 14.72 131 TRP B CA 1
ATOM 2427 C C . TRP B 2 131 ? 22.177 60.130 -19.497 1.00 17.95 131 TRP B C 1
ATOM 2428 O O . TRP B 2 131 ? 21.125 60.744 -19.755 1.00 16.27 131 TRP B O 1
ATOM 2439 N N . PHE B 2 132 ? 23.329 60.344 -20.131 1.00 15.05 132 PHE B N 1
ATOM 2440 C CA . PHE B 2 132 ? 23.441 61.230 -21.279 1.00 14.67 132 PHE B CA 1
ATOM 2441 C C . PHE B 2 132 ? 23.969 60.461 -22.469 1.00 17.33 132 PHE B C 1
ATOM 2442 O O . PHE B 2 132 ? 24.850 59.611 -22.319 1.00 17.16 132 PHE B O 1
ATOM 2450 N N . ARG B 2 133 ? 23.431 60.755 -23.649 1.00 15.66 133 ARG B N 1
ATOM 2451 C CA . ARG B 2 133 ? 24.059 60.329 -24.892 1.00 22.07 133 ARG B CA 1
ATOM 2452 C C . ARG B 2 133 ? 24.617 61.577 -25.546 1.00 23.64 133 ARG B C 1
ATOM 2453 O O . ARG B 2 133 ? 23.866 62.516 -25.838 1.00 21.11 133 ARG B O 1
ATOM 2461 N N . ASN B 2 134 ? 25.929 61.591 -25.775 1.00 28.21 134 ASN B N 1
ATOM 2462 C CA . ASN B 2 134 ? 26.596 62.810 -26.197 1.00 29.75 134 ASN B CA 1
ATOM 2463 C C . ASN B 2 134 ? 26.213 63.956 -25.248 1.00 30.34 134 ASN B C 1
ATOM 2464 O O . ASN B 2 134 ? 26.279 63.785 -24.025 1.00 29.53 134 ASN B O 1
ATOM 2469 N N . ASP B 2 135 ? 25.781 65.101 -25.760 1.00 32.29 135 ASP B N 1
ATOM 2470 C CA . ASP B 2 135 ? 25.424 66.181 -24.827 1.00 37.81 135 ASP B CA 1
ATOM 2471 C C . ASP B 2 135 ? 23.980 66.166 -24.269 1.00 34.92 135 ASP B C 1
ATOM 2472 O O . ASP B 2 135 ? 23.614 67.062 -23.514 1.00 34.46 135 ASP B O 1
ATOM 2477 N N . GLN B 2 136 ? 23.175 65.159 -24.615 1.00 31.23 136 GLN B N 1
ATOM 2478 C CA . GLN B 2 136 ? 21.747 65.177 -24.270 1.00 31.12 136 GLN B CA 1
ATOM 2479 C C . GLN B 2 136 ? 21.285 64.085 -23.313 1.00 29.34 136 GLN B C 1
ATOM 2480 O O . GLN B 2 136 ? 21.664 62.922 -23.457 1.00 28.06 136 GLN B O 1
ATOM 2486 N N . GLU B 2 137 ? 20.434 64.459 -22.359 1.00 29.41 137 GLU B N 1
ATOM 2487 C CA . GLU B 2 137 ? 19.930 63.487 -21.398 1.00 28.11 137 GLU B CA 1
ATOM 2488 C C . GLU B 2 137 ? 19.003 62.464 -22.045 1.00 27.03 137 GLU B C 1
ATOM 2489 O O . GLU B 2 137 ? 18.159 62.804 -22.873 1.00 27.89 137 GLU B O 1
ATOM 2495 N N . GLU B 2 138 ? 19.195 61.209 -21.667 1.00 25.48 138 GLU B N 1
ATOM 2496 C CA . GLU B 2 138 ? 18.312 60.121 -22.053 1.00 29.27 138 GLU B CA 1
ATOM 2497 C C . GLU B 2 138 ? 17.355 59.822 -20.903 1.00 28.68 138 GLU B C 1
ATOM 2498 O O . GLU B 2 138 ? 17.783 59.641 -19.761 1.00 29.57 138 GLU B O 1
ATOM 2504 N N . THR B 2 139 ? 16.063 59.772 -21.205 1.00 25.58 139 THR B N 1
ATOM 2505 C CA . THR B 2 139 ? 15.054 59.356 -20.232 1.00 23.45 139 THR B CA 1
ATOM 2506 C C . THR B 2 139 ? 14.122 58.303 -20.822 1.00 23.04 139 THR B C 1
ATOM 2507 O O . THR B 2 139 ? 13.668 57.411 -20.113 1.00 25.41 139 THR B O 1
ATOM 2511 N N . ALA B 2 140 ? 13.809 58.449 -22.108 1.00 23.40 140 ALA B N 1
ATOM 2512 C CA . ALA B 2 140 ? 12.922 57.518 -22.807 1.00 29.10 140 ALA B CA 1
ATOM 2513 C C . ALA B 2 140 ? 13.339 56.059 -22.604 1.00 24.34 140 ALA B C 1
ATOM 2514 O O . ALA B 2 140 ? 12.508 55.207 -22.288 1.00 23.32 140 ALA B O 1
ATOM 2516 N N . GLY B 2 141 ? 14.628 55.780 -22.766 1.00 21.10 141 GLY B N 1
ATOM 2517 C CA . GLY B 2 141 ? 15.108 54.415 -22.705 1.00 19.91 141 GLY B CA 1
ATOM 2518 C C . GLY B 2 141 ? 15.845 54.084 -21.426 1.00 19.03 141 GLY B C 1
ATOM 2519 O O . GLY B 2 141 ? 16.775 53.286 -21.438 1.00 18.47 141 GLY B O 1
ATOM 2520 N N . VAL B 2 142 ? 15.438 54.704 -20.323 1.00 19.10 142 VAL B N 1
ATOM 2521 C CA . VAL B 2 142 ? 16.121 54.532 -19.049 1.00 18.60 142 VAL B CA 1
ATOM 2522 C C . VAL B 2 142 ? 15.169 53.925 -18.030 1.00 17.93 142 VAL B C 1
ATOM 2523 O O . VAL B 2 142 ? 14.008 54.326 -17.945 1.00 18.25 142 VAL B O 1
ATOM 2527 N N . VAL B 2 143 ? 15.638 52.934 -17.279 1.00 17.59 143 VAL B N 1
ATOM 2528 C CA . VAL B 2 143 ? 14.866 52.442 -16.142 1.00 16.68 143 VAL B CA 1
ATOM 2529 C C . VAL B 2 143 ? 15.833 52.269 -14.982 1.00 17.01 143 VAL B C 1
ATOM 2530 O O . VAL B 2 143 ? 16.979 51.871 -15.175 1.00 16.53 143 VAL B O 1
ATOM 2534 N N . SER B 2 144 ? 15.393 52.614 -13.781 1.00 21.93 144 SER B N 1
ATOM 2535 C CA . SER B 2 144 ? 16.265 52.526 -12.619 1.00 24.54 144 SER B CA 1
ATOM 2536 C C . SER B 2 144 ? 15.631 51.551 -11.645 1.00 21.04 144 SER B C 1
ATOM 2537 O O . SER B 2 144 ? 14.414 51.496 -11.559 1.00 25.82 144 SER B O 1
ATOM 2540 N N . THR B 2 145 ? 16.428 50.755 -10.936 1.00 16.08 145 THR B N 1
ATOM 2541 C CA . THR B 2 145 ? 15.864 49.976 -9.836 1.00 21.69 145 THR B CA 1
ATOM 2542 C C . THR B 2 145 ? 15.322 50.954 -8.785 1.00 20.31 145 THR B C 1
ATOM 2543 O O . THR B 2 145 ? 15.694 52.129 -8.764 1.00 21.26 145 THR B O 1
ATOM 2547 N N . PRO B 2 146 ? 14.460 50.473 -7.885 1.00 18.75 146 PRO B N 1
ATOM 2548 C CA . PRO B 2 146 ? 14.274 51.331 -6.711 1.00 22.72 146 PRO B CA 1
ATOM 2549 C C . PRO B 2 146 ? 15.569 51.353 -5.897 1.00 21.81 146 PRO B C 1
ATOM 2550 O O . PRO B 2 146 ? 16.498 50.594 -6.179 1.00 20.27 146 PRO B O 1
ATOM 2554 N N . LEU B 2 147 ? 15.643 52.236 -4.915 1.00 21.04 147 LEU B N 1
ATOM 2555 C CA . LEU B 2 147 ? 16.749 52.223 -3.972 1.00 20.27 147 LEU B CA 1
ATOM 2556 C C . LEU B 2 147 ? 16.874 50.832 -3.364 1.00 18.70 147 LEU B C 1
ATOM 2557 O O . LEU B 2 147 ? 15.891 50.234 -2.929 1.00 17.93 147 LEU B O 1
ATOM 2562 N N . ILE B 2 148 ? 18.084 50.303 -3.344 1.00 19.16 148 ILE B N 1
ATOM 2563 C CA . ILE B 2 148 ? 18.306 49.006 -2.729 1.00 16.18 148 ILE B CA 1
ATOM 2564 C C . ILE B 2 148 ? 19.020 49.231 -1.408 1.00 15.68 148 ILE B C 1
ATOM 2565 O O . ILE B 2 148 ? 20.102 49.841 -1.355 1.00 15.79 148 ILE B O 1
ATOM 2570 N N . ARG B 2 149 ? 18.407 48.753 -0.336 1.00 16.30 149 ARG B N 1
ATOM 2571 C CA . ARG B 2 149 ? 18.930 48.964 1.003 1.00 15.10 149 ARG B CA 1
ATOM 2572 C C . ARG B 2 149 ? 19.866 47.799 1.315 1.00 15.48 149 ARG B C 1
ATOM 2573 O O . ARG B 2 149 ? 19.458 46.648 1.253 1.00 18.76 149 ARG B O 1
ATOM 2581 N N . ASN B 2 150 ? 21.136 48.096 1.587 1.00 13.93 150 ASN B N 1
ATOM 2582 C CA . ASN B 2 150 ? 22.119 47.055 1.885 1.00 17.64 150 ASN B CA 1
ATOM 2583 C C . ASN B 2 150 ? 21.952 46.529 3.308 1.00 17.89 150 ASN B C 1
ATOM 2584 O O . ASN B 2 150 ? 22.386 45.427 3.622 1.00 18.54 150 ASN B O 1
ATOM 2589 N N . GLY B 2 151 ? 21.337 47.329 4.176 1.00 21.78 151 GLY B N 1
ATOM 2590 C CA . GLY B 2 151 ? 21.076 46.890 5.540 1.00 16.30 151 GLY B CA 1
ATOM 2591 C C . GLY B 2 151 ? 22.155 47.317 6.520 1.00 20.19 151 GLY B C 1
ATOM 2592 O O . GLY B 2 151 ? 21.997 47.162 7.723 1.00 18.96 151 GLY B O 1
ATOM 2593 N N . ASP B 2 152 ? 23.248 47.872 6.002 1.00 19.71 152 ASP B N 1
ATOM 2594 C CA . ASP B 2 152 ? 24.355 48.319 6.837 1.00 20.88 152 ASP B CA 1
ATOM 2595 C C . ASP B 2 152 ? 24.531 49.828 6.721 1.00 20.71 152 ASP B C 1
ATOM 2596 O O . ASP B 2 152 ? 25.649 50.331 6.804 1.00 21.88 152 ASP B O 1
ATOM 2601 N N . TRP B 2 153 ? 23.428 50.533 6.498 1.00 16.22 153 TRP B N 1
ATOM 2602 C CA . TRP B 2 153 ? 23.435 51.988 6.424 1.00 12.54 153 TRP B CA 1
ATOM 2603 C C . TRP B 2 153 ? 24.164 52.494 5.185 1.00 12.20 153 TRP B C 1
ATOM 2604 O O . TRP B 2 153 ? 24.806 53.544 5.207 1.00 15.48 153 TRP B O 1
ATOM 2615 N N . THR B 2 154 ? 24.050 51.723 4.108 1.00 13.23 154 THR B N 1
ATOM 2616 C CA . THR B 2 154 ? 24.414 52.155 2.763 1.00 14.38 154 THR B CA 1
ATOM 2617 C C . THR B 2 154 ? 23.344 51.670 1.804 1.00 13.16 154 THR B C 1
ATOM 2618 O O . THR B 2 154 ? 22.592 50.732 2.109 1.00 11.81 154 THR B O 1
ATOM 2622 N N . PHE B 2 155 ? 23.288 52.314 0.646 1.00 10.84 155 PHE B N 1
ATOM 2623 C CA . PHE B 2 155 ? 22.345 51.974 -0.403 1.00 14.07 155 PHE B CA 1
ATOM 2624 C C . PHE B 2 155 ? 23.144 51.671 -1.651 1.00 20.53 155 PHE B C 1
ATOM 2625 O O . PHE B 2 155 ? 24.339 51.973 -1.717 1.00 11.23 155 PHE B O 1
ATOM 2633 N N . GLN B 2 156 ? 22.481 51.070 -2.636 1.00 10.92 156 GLN B N 1
ATOM 2634 C CA . GLN B 2 156 ? 22.990 51.089 -3.991 1.00 11.16 156 GLN B CA 1
ATOM 2635 C C . GLN B 2 156 ? 21.798 51.231 -4.911 1.00 10.90 156 GLN B C 1
ATOM 2636 O O . GLN B 2 156 ? 20.664 51.093 -4.466 1.00 11.99 156 GLN B O 1
ATOM 2642 N N . ILE B 2 157 ? 22.057 51.519 -6.181 1.00 15.26 157 ILE B N 1
ATOM 2643 C CA . ILE B 2 157 ? 20.999 51.647 -7.178 1.00 15.16 157 ILE B CA 1
ATOM 2644 C C . ILE B 2 157 ? 21.594 51.295 -8.548 1.00 16.37 157 ILE B C 1
ATOM 2645 O O . ILE B 2 157 ? 22.762 51.572 -8.803 1.00 17.64 157 ILE B O 1
ATOM 2650 N N . LEU B 2 158 ? 20.804 50.640 -9.400 1.00 15.79 158 LEU B N 1
ATOM 2651 C CA . LEU B 2 158 ? 21.231 50.291 -10.753 1.00 12.38 158 LEU B CA 1
ATOM 2652 C C . LEU B 2 158 ? 20.378 51.058 -11.748 1.00 11.68 158 LEU B C 1
ATOM 2653 O O . LEU B 2 158 ? 19.147 51.043 -11.664 1.00 14.06 158 LEU B O 1
ATOM 2658 N N . VAL B 2 159 ? 21.022 51.741 -12.686 1.00 11.65 159 VAL B N 1
ATOM 2659 C CA . VAL B 2 159 ? 20.280 52.550 -13.645 1.00 15.24 159 VAL B CA 1
ATOM 2660 C C . VAL B 2 159 ? 20.648 52.105 -15.038 1.00 17.81 159 VAL B C 1
ATOM 2661 O O . VAL B 2 159 ? 21.817 52.147 -15.418 1.00 18.02 159 VAL B O 1
ATOM 2665 N N . MET B 2 160 ? 19.649 51.663 -15.795 1.00 19.06 160 MET B N 1
ATOM 2666 C CA . MET B 2 160 ? 19.906 50.965 -17.044 1.00 14.01 160 MET B CA 1
ATOM 2667 C C . MET B 2 160 ? 19.471 51.762 -18.258 1.00 15.54 160 MET B C 1
ATOM 2668 O O . MET B 2 160 ? 18.449 52.443 -18.228 1.00 13.73 160 MET B O 1
ATOM 2673 N N . LEU B 2 161 ? 20.255 51.675 -19.322 1.00 14.64 161 LEU B N 1
ATOM 2674 C CA . LEU B 2 161 ? 19.992 52.444 -20.529 1.00 14.62 161 LEU B CA 1
ATOM 2675 C C . LEU B 2 161 ? 19.932 51.529 -21.737 1.00 16.36 161 LEU B C 1
ATOM 2676 O O . LEU B 2 161 ? 20.868 50.767 -22.000 1.00 17.59 161 LEU B O 1
ATOM 2681 N N . GLU B 2 162 ? 18.824 51.595 -22.466 1.00 22.22 162 GLU B N 1
ATOM 2682 C CA . GLU B 2 162 ? 18.678 50.834 -23.698 1.00 27.39 162 GLU B CA 1
ATOM 2683 C C . GLU B 2 162 ? 19.240 51.688 -24.809 1.00 26.53 162 GLU B C 1
ATOM 2684 O O . GLU B 2 162 ? 18.817 52.820 -24.993 1.00 31.90 162 GLU B O 1
ATOM 2690 N N . MET B 2 163 ? 20.200 51.168 -25.556 1.00 31.10 163 MET B N 1
ATOM 2691 C CA . MET B 2 163 ? 20.800 51.986 -26.598 1.00 36.32 163 MET B CA 1
ATOM 2692 C C . MET B 2 163 ? 20.996 51.245 -27.907 1.00 38.15 163 MET B C 1
ATOM 2693 O O . MET B 2 163 ? 21.021 50.014 -27.949 1.00 41.75 163 MET B O 1
ATOM 2698 N N . THR B 2 164 ? 21.109 52.029 -28.972 1.00 47.77 164 THR B N 1
ATOM 2699 C CA . THR B 2 164 ? 21.495 51.551 -30.289 1.00 49.89 164 THR B CA 1
ATOM 2700 C C . THR B 2 164 ? 22.743 52.361 -30.618 1.00 50.67 164 THR B C 1
ATOM 2701 O O . THR B 2 164 ? 22.640 53.489 -31.097 1.00 50.78 164 THR B O 1
ATOM 2705 N N . PRO B 2 165 ? 23.933 51.807 -30.330 1.00 57.14 165 PRO B N 1
ATOM 2706 C CA . PRO B 2 165 ? 25.105 52.684 -30.391 1.00 58.55 165 PRO B CA 1
ATOM 2707 C C . PRO B 2 165 ? 25.542 52.946 -31.828 1.00 60.65 165 PRO B C 1
ATOM 2708 O O . PRO B 2 165 ? 25.799 52.014 -32.597 1.00 56.75 165 PRO B O 1
ATOM 2712 N N . GLN B 2 166 ? 25.590 54.224 -32.185 1.00 58.28 166 GLN B N 1
ATOM 2713 C CA . GLN B 2 166 ? 26.086 54.635 -33.483 1.00 60.67 166 GLN B CA 1
ATOM 2714 C C . GLN B 2 166 ? 27.561 54.987 -33.351 1.00 55.85 166 GLN B C 1
ATOM 2715 O O . GLN B 2 166 ? 28.088 55.075 -32.239 1.00 54.78 166 GLN B O 1
ATOM 2721 N N . ARG B 2 167 ? 28.233 55.176 -34.479 1.00 52.65 167 ARG B N 1
ATOM 2722 C CA . ARG B 2 167 ? 29.640 55.557 -34.459 1.00 53.51 167 ARG B CA 1
ATOM 2723 C C . ARG B 2 167 ? 29.841 56.897 -33.763 1.00 44.03 167 ARG B C 1
ATOM 2724 O O . ARG B 2 167 ? 29.162 57.882 -34.081 1.00 40.77 167 ARG B O 1
ATOM 2732 N N . GLY B 2 168 ? 30.765 56.930 -32.806 1.00 36.72 168 GLY B N 1
ATOM 2733 C CA . GLY B 2 168 ? 31.121 58.177 -32.151 1.00 35.25 168 GLY B CA 1
ATOM 2734 C C . GLY B 2 168 ? 30.256 58.529 -30.959 1.00 34.97 168 GLY B C 1
ATOM 2735 O O . GLY B 2 168 ? 30.486 59.550 -30.294 1.00 34.63 168 GLY B O 1
ATOM 2736 N N . ASP B 2 169 ? 29.256 57.701 -30.673 1.00 32.66 169 ASP B N 1
ATOM 2737 C CA . ASP B 2 169 ? 28.424 57.959 -29.506 1.00 30.69 169 ASP B CA 1
ATOM 2738 C C . ASP B 2 169 ? 29.226 57.836 -28.212 1.00 28.20 169 ASP B C 1
ATOM 2739 O O . ASP B 2 169 ? 30.025 56.914 -28.040 1.00 27.71 169 ASP B O 1
ATOM 2744 N N . VAL B 2 170 ? 29.013 58.791 -27.319 1.00 26.86 170 VAL B N 1
ATOM 2745 C CA . VAL B 2 170 ? 29.640 58.783 -26.016 1.00 24.66 170 VAL B CA 1
ATOM 2746 C C . VAL B 2 170 ? 28.514 58.806 -24.975 1.00 23.37 170 VAL B C 1
ATOM 2747 O O . VAL B 2 170 ? 27.693 59.722 -24.958 1.00 23.82 170 VAL B O 1
ATOM 2751 N N . TYR B 2 171 ? 28.472 57.783 -24.124 1.00 21.94 171 TYR B N 1
ATOM 2752 C CA . TYR B 2 171 ? 27.458 57.693 -23.088 1.00 20.79 171 TYR B CA 1
ATOM 2753 C C . TYR B 2 171 ? 28.044 58.107 -21.746 1.00 18.97 171 TYR B C 1
ATOM 2754 O O . TYR B 2 171 ? 29.142 57.673 -21.380 1.00 18.12 171 TYR B O 1
ATOM 2763 N N . THR B 2 172 ? 27.305 58.939 -21.019 1.00 18.60 172 THR B N 1
ATOM 2764 C CA . THR B 2 172 ? 27.747 59.432 -19.723 1.00 17.20 172 THR B CA 1
ATOM 2765 C C . THR B 2 172 ? 26.720 59.157 -18.631 1.00 16.34 172 THR B C 1
ATOM 2766 O O . THR B 2 172 ? 25.541 59.526 -18.754 1.00 17.13 172 THR B O 1
ATOM 2770 N N . CYS B 2 173 ? 27.177 58.520 -17.563 1.00 14.89 173 CYS B N 1
ATOM 2771 C CA . CYS B 2 173 ? 26.363 58.328 -16.379 1.00 14.52 173 CYS B CA 1
ATOM 2772 C C . CYS B 2 173 ? 26.755 59.421 -15.374 1.00 17.25 173 CYS B C 1
ATOM 2773 O O . CYS B 2 173 ? 27.930 59.554 -15.023 1.00 17.53 173 CYS B O 1
ATOM 2776 N N . HIS B 2 174 ? 25.769 60.195 -14.931 1.00 14.22 174 HIS B N 1
ATOM 2777 C CA . HIS B 2 174 ? 25.972 61.437 -14.166 1.00 14.44 174 HIS B CA 1
ATOM 2778 C C . HIS B 2 174 ? 25.313 61.274 -12.786 1.00 14.60 174 HIS B C 1
ATOM 2779 O O . HIS B 2 174 ? 24.132 60.945 -12.700 1.00 14.25 174 HIS B O 1
ATOM 2786 N N . VAL B 2 175 ? 26.079 61.467 -11.712 1.00 13.19 175 VAL B N 1
ATOM 2787 C CA . VAL B 2 175 ? 25.570 61.159 -10.376 1.00 13.87 175 VAL B CA 1
ATOM 2788 C C . VAL B 2 175 ? 25.676 62.330 -9.396 1.00 18.12 175 VAL B C 1
ATOM 2789 O O . VAL B 2 175 ? 26.770 62.827 -9.131 1.00 14.31 175 VAL B O 1
ATOM 2793 N N . GLU B 2 176 ? 24.524 62.773 -8.885 1.00 18.12 176 GLU B N 1
ATOM 2794 C CA . GLU B 2 176 ? 24.460 63.820 -7.865 1.00 21.70 176 GLU B CA 1
ATOM 2795 C C . GLU B 2 176 ? 23.998 63.228 -6.535 1.00 22.51 176 GLU B C 1
ATOM 2796 O O . GLU B 2 176 ? 23.037 62.445 -6.489 1.00 19.26 176 GLU B O 1
ATOM 2802 N N . HIS B 2 177 ? 24.669 63.627 -5.459 1.00 15.09 177 HIS B N 1
ATOM 2803 C CA . HIS B 2 177 ? 24.432 63.071 -4.136 1.00 19.04 177 HIS B CA 1
ATOM 2804 C C . HIS B 2 177 ? 24.952 64.075 -3.107 1.00 17.66 177 HIS B C 1
ATOM 2805 O O . HIS B 2 177 ? 25.920 64.786 -3.383 1.00 23.54 177 HIS B O 1
ATOM 2812 N N . PRO B 2 178 ? 24.314 64.148 -1.923 1.00 28.75 178 PRO B N 1
ATOM 2813 C CA . PRO B 2 178 ? 24.713 65.159 -0.927 1.00 31.88 178 PRO B CA 1
ATOM 2814 C C . PRO B 2 178 ? 26.131 64.986 -0.377 1.00 31.94 178 PRO B C 1
ATOM 2815 O O . PRO B 2 178 ? 26.638 65.908 0.246 1.00 35.16 178 PRO B O 1
ATOM 2819 N N . SER B 2 179 ? 26.754 63.835 -0.602 1.00 29.24 179 SER B N 1
ATOM 2820 C CA . SER B 2 179 ? 28.122 63.595 -0.143 1.00 29.93 179 SER B CA 1
ATOM 2821 C C . SER B 2 179 ? 29.185 64.158 -1.095 1.00 30.81 179 SER B C 1
ATOM 2822 O O . SER B 2 179 ? 30.361 64.192 -0.748 1.00 38.80 179 SER B O 1
ATOM 2825 N N . LEU B 2 180 ? 28.764 64.592 -2.284 1.00 30.21 180 LEU B N 1
ATOM 2826 C CA . LEU B 2 180 ? 29.660 65.150 -3.297 1.00 31.02 180 LEU B CA 1
ATOM 2827 C C . LEU B 2 180 ? 29.466 66.655 -3.444 1.00 34.48 180 LEU B C 1
ATOM 2828 O O . LEU B 2 180 ? 28.342 67.141 -3.360 1.00 38.41 180 LEU B O 1
ATOM 2833 N N . GLN B 2 181 ? 30.556 67.385 -3.676 1.00 43.28 181 GLN B N 1
ATOM 2834 C CA . GLN B 2 181 ? 30.491 68.814 -3.990 1.00 48.43 181 GLN B CA 1
ATOM 2835 C C . GLN B 2 181 ? 30.168 69.052 -5.468 1.00 48.10 181 GLN B C 1
ATOM 2836 O O . GLN B 2 181 ? 29.624 70.092 -5.848 1.00 46.71 181 GLN B O 1
ATOM 2842 N N . SER B 2 182 ? 30.514 68.079 -6.299 1.00 44.81 182 SER B N 1
ATOM 2843 C CA . SER B 2 182 ? 30.242 68.158 -7.725 1.00 46.02 182 SER B CA 1
ATOM 2844 C C . SER B 2 182 ? 29.776 66.795 -8.200 1.00 39.34 182 SER B C 1
ATOM 2845 O O . SER B 2 182 ? 30.028 65.797 -7.528 1.00 33.85 182 SER B O 1
ATOM 2848 N N . PRO B 2 183 ? 29.093 66.748 -9.356 1.00 29.94 183 PRO B N 1
ATOM 2849 C CA . PRO B 2 183 ? 28.629 65.453 -9.863 1.00 26.58 183 PRO B CA 1
ATOM 2850 C C . PRO B 2 183 ? 29.785 64.533 -10.230 1.00 24.58 183 PRO B C 1
ATOM 2851 O O . PRO B 2 183 ? 30.832 64.992 -10.678 1.00 25.68 183 PRO B O 1
ATOM 2855 N N . ILE B 2 184 ? 29.589 63.238 -10.026 1.00 21.96 184 ILE B N 1
ATOM 2856 C CA . ILE B 2 184 ? 30.485 62.232 -10.574 1.00 22.08 184 ILE B CA 1
ATOM 2857 C C . ILE B 2 184 ? 29.993 61.885 -11.979 1.00 21.31 184 ILE B C 1
ATOM 2858 O O . ILE B 2 184 ? 28.785 61.716 -12.202 1.00 22.74 184 ILE B O 1
ATOM 2863 N N . THR B 2 185 ? 30.935 61.794 -12.912 1.00 18.79 185 THR B N 1
ATOM 2864 C CA . THR B 2 185 ? 30.676 61.521 -14.316 1.00 19.86 185 THR B CA 1
ATOM 2865 C C . THR B 2 185 ? 31.573 60.357 -14.753 1.00 17.39 185 THR B C 1
ATOM 2866 O O . THR B 2 185 ? 32.787 60.412 -14.571 1.00 21.50 185 THR B O 1
ATOM 2870 N N . VAL B 2 186 ? 30.977 59.307 -15.308 1.00 18.44 186 VAL B N 1
ATOM 2871 C CA . VAL B 2 186 ? 31.736 58.213 -15.898 1.00 14.46 186 VAL B CA 1
ATOM 2872 C C . VAL B 2 186 ? 31.266 58.005 -17.338 1.00 14.17 186 VAL B C 1
ATOM 2873 O O . VAL B 2 186 ? 30.056 58.016 -17.603 1.00 13.69 186 VAL B O 1
ATOM 2877 N N . GLU B 2 187 ? 32.219 57.818 -18.255 1.00 14.74 187 GLU B N 1
ATOM 2878 C CA . GLU B 2 187 ? 31.926 57.693 -19.690 1.00 17.07 187 GLU B CA 1
ATOM 2879 C C . GLU B 2 187 ? 32.110 56.278 -20.237 1.00 16.47 187 GLU B C 1
ATOM 2880 O O . GLU B 2 187 ? 32.831 55.469 -19.650 1.00 14.71 187 GLU B O 1
ATOM 2886 N N . TRP B 2 188 ? 31.478 55.999 -21.380 1.00 14.43 188 TRP B N 1
ATOM 2887 C CA . TRP B 2 188 ? 31.568 54.695 -22.032 1.00 16.40 188 TRP B CA 1
ATOM 2888 C C . TRP B 2 188 ? 31.334 54.860 -23.532 1.00 18.69 188 TRP B C 1
ATOM 2889 O O . TRP B 2 188 ? 30.399 55.544 -23.923 1.00 20.65 188 TRP B O 1
ATOM 2900 N N . ARG B 2 189 ? 32.184 54.239 -24.357 1.00 17.69 189 ARG B N 1
ATOM 2901 C CA . ARG B 2 189 ? 32.066 54.271 -25.829 1.00 19.90 189 ARG B CA 1
ATOM 2902 C C . ARG B 2 189 ? 31.993 52.846 -26.408 1.00 21.18 189 ARG B C 1
ATOM 2903 O O . ARG B 2 189 ? 32.734 51.954 -25.972 1.00 23.83 189 ARG B O 1
ATOM 2911 N N . ALA B 2 190 ? 31.128 52.630 -27.390 1.00 26.05 190 ALA B N 1
ATOM 2912 C CA . ALA B 2 190 ? 31.070 51.338 -28.084 1.00 29.60 190 ALA B CA 1
ATOM 2913 C C . ALA B 2 190 ? 32.395 51.008 -28.781 1.00 32.31 190 ALA B C 1
ATOM 2914 O O . ALA B 2 190 ? 32.974 51.858 -29.460 1.00 35.56 190 ALA B O 1
ATOM 2916 N N . MET C 3 1 ? 21.524 65.323 25.727 1.00 35.31 -3 MET C N 1
ATOM 2917 C CA . MET C 3 1 ? 21.592 63.960 26.241 1.00 30.52 -3 MET C CA 1
ATOM 2918 C C . MET C 3 1 ? 22.310 63.023 25.277 1.00 33.78 -3 MET C C 1
ATOM 2919 O O . MET C 3 1 ? 22.363 63.253 24.063 1.00 30.62 -3 MET C O 1
ATOM 2924 N N . ALA C 3 2 ? 22.861 61.960 25.847 1.00 28.36 -2 ALA C N 1
ATOM 2925 C CA . ALA C 3 2 ? 23.418 60.852 25.096 1.00 29.13 -2 ALA C CA 1
ATOM 2926 C C . ALA C 3 2 ? 22.489 59.646 25.280 1.00 26.77 -2 ALA C C 1
ATOM 2927 O O . ALA C 3 2 ? 22.934 58.495 25.264 1.00 27.31 -2 ALA C O 1
ATOM 2929 N N . THR C 3 3 ? 21.198 59.928 25.447 1.00 31.92 -1 THR C N 1
ATOM 2930 C CA . THR C 3 3 ? 20.218 58.909 25.824 1.00 30.46 -1 THR C CA 1
ATOM 2931 C C . THR C 3 3 ? 18.966 58.934 24.946 1.00 26.88 -1 THR C C 1
ATOM 2932 O O . THR C 3 3 ? 18.146 59.836 25.072 1.00 25.77 -1 THR C O 1
ATOM 2936 N N . PRO C 3 4 ? 18.799 57.927 24.073 1.00 21.17 1 PRO C N 1
ATOM 2937 C CA . PRO C 3 4 ? 17.558 57.813 23.296 1.00 19.35 1 PRO C CA 1
ATOM 2938 C C . PRO C 3 4 ? 16.393 57.438 24.207 1.00 23.23 1 PRO C C 1
ATOM 2939 O O . PRO C 3 4 ? 16.554 56.600 25.090 1.00 19.65 1 PRO C O 1
ATOM 2943 N N . LEU C 3 5 ? 15.236 58.047 23.999 1.00 17.65 2 LEU C N 1
ATOM 2944 C CA . LEU C 3 5 ? 14.065 57.692 24.784 1.00 17.22 2 LEU C CA 1
ATOM 2945 C C . LEU C 3 5 ? 13.165 56.783 23.951 1.00 15.91 2 LEU C C 1
ATOM 2946 O O . LEU C 3 5 ? 13.356 56.658 22.736 1.00 15.39 2 LEU C O 1
ATOM 2951 N N . LEU C 3 6 ? 12.205 56.126 24.593 1.00 15.65 3 LEU C N 1
ATOM 2952 C CA . LEU C 3 6 ? 11.329 55.218 23.860 1.00 14.66 3 LEU C CA 1
ATOM 2953 C C . LEU C 3 6 ? 9.874 55.483 24.193 1.00 13.98 3 LEU C C 1
ATOM 2954 O O . LEU C 3 6 ? 9.571 56.106 25.197 1.00 14.50 3 LEU C O 1
ATOM 2959 N N . MET C 3 7 ? 8.977 54.996 23.347 1.00 13.10 4 MET C N 1
ATOM 2960 C CA . MET C 3 7 ? 7.553 55.047 23.653 1.00 13.35 4 MET C CA 1
ATOM 2961 C C . MET C 3 7 ? 7.142 53.794 24.412 1.00 13.01 4 MET C C 1
ATOM 2962 O O . MET C 3 7 ? 7.502 52.667 24.047 1.00 13.19 4 MET C O 1
ATOM 2967 N N . GLN C 3 8 ? 6.385 53.997 25.479 1.00 14.15 5 GLN C N 1
ATOM 2968 C CA . GLN C 3 8 ? 6.032 52.877 26.333 1.00 21.17 5 GLN C CA 1
ATOM 2969 C C . GLN C 3 8 ? 4.759 52.197 25.872 1.00 20.14 5 GLN C C 1
ATOM 2970 O O . GLN C 3 8 ? 3.762 52.858 25.618 1.00 20.56 5 GLN C O 1
ATOM 2976 N N . ALA C 3 9 ? 4.812 50.875 25.744 1.00 18.85 6 ALA C N 1
ATOM 2977 C CA . ALA C 3 9 ? 3.615 50.078 25.506 1.00 18.22 6 ALA C CA 1
ATOM 2978 C C . ALA C 3 9 ? 2.737 50.159 26.746 1.00 20.94 6 ALA C C 1
ATOM 2979 O O . ALA C 3 9 ? 3.245 50.215 27.872 1.00 20.99 6 ALA C O 1
ATOM 2981 N N . LEU C 3 10 ? 1.424 50.155 26.539 1.00 21.48 7 LEU C N 1
ATOM 2982 C CA . LEU C 3 10 ? 0.457 50.177 27.632 1.00 14.82 7 LEU C CA 1
ATOM 2983 C C . LEU C 3 10 ? -0.216 48.813 27.740 1.00 20.51 7 LEU C C 1
ATOM 2984 O O . LEU C 3 10 ? -0.432 48.139 26.724 1.00 22.86 7 LEU C O 1
ATOM 2989 N N . PRO C 3 11 ? -0.500 48.368 28.974 1.00 21.93 8 PRO C N 1
ATOM 2990 C CA . PRO C 3 11 ? -1.196 47.088 29.157 1.00 21.94 8 PRO C CA 1
ATOM 2991 C C . PRO C 3 11 ? -2.689 47.234 28.885 1.00 24.53 8 PRO C C 1
ATOM 2992 O O . PRO C 3 11 ? -3.283 48.242 29.267 1.00 25.58 8 PRO C O 1
ATOM 2996 N N . MET C 3 12 ? -3.283 46.244 28.233 1.00 26.63 9 MET C N 1
ATOM 2997 C CA . MET C 3 12 ? -4.731 46.191 28.088 1.00 34.37 9 MET C CA 1
ATOM 2998 C C . MET C 3 12 ? -5.370 45.579 29.333 1.00 41.94 9 MET C C 1
ATOM 2999 O O . MET C 3 12 ? -6.273 46.166 29.937 1.00 48.03 9 MET C O 1
#

GO terms:
  GO:0098553 lumenal side of endoplasmic reticulum membrane (C, TAS)
  GO:0032588 trans-Golgi network membrane (C, TAS)
  GO:0000139 Golgi membrane (C, TAS)
  GO:0005765 lysosomal membrane (C, TAS)
  GO:0005886 plasma membrane (C, TAS)
  GO:0012507 ER to Golgi transport vesicle membrane (C, TAS)
  GO:0030658 transport vesicle membrane (C, TAS)
  GO:0030666 endocytic vesicle membrane (C, TAS)
  GO:0030669 clathrin-coated endocytic vesicle membrane (C, TAS)
  GO:0005515 protein binding (F, IPI)
  GO:0032395 MHC class II receptor activity (F, TAS)
  GO:0016020 membrane (C, HDA)

Radius of gyration: 22.9 Å; Cα contacts (8 Å, |Δi|>4): 863; chains: 3; bounding box: 54×50×68 Å